Protein AF-A0A9D2W8W2-F1 (afdb_monomer)

pLDDT: mean 76.1, std 24.7, range [25.17, 98.69]

Secondary structure (DSSP, 8-state):
---------------------------PPPPP-PPPPPPPP------TTSHHHHHHHHHHHHHHHHHHHHHHHHHH--S-----------PPPPPPPP----SSSPPPHHHHHHHHGGGEEEEEEEEEEEETTEEEEEEEEEEEEE-STT-EEEE-HHHHTTEEEEEEEETTS-EEE-EEEEEETTTTEEEEE-S--S--PPEE--GGG--TT-EEEEEEEETTTEEEEEEEEEEEEEEEEEE-TTS-EEEEEEE-S---TTTTT-EEEETTSEEEEEEE-TTTT--SSSS---TT-EEEEEHHHHHHHHHHHHHHSS-TT-EE--EES-EE--HHHHHHH-PPSSEE--EE-TTSHHHHHT--TT-EEEEETTEE--SHHHHHHHHTTS-TT-EEEEEEEETTEEEEEEEEPEE--HHHHHHHH---------------------GGGGS--

Mean predicted aligned error: 16.68 Å

Sequence (453 aa):
MYEDNNRSGYGGFGPDNGSTYHYSYNYQPDSQGPASPRPKKAKGKAGAGKAVALVLCCALVGGGAGVGGAAAYQALSGGHSGSTTIYQNNTPTTQVSIQQADGLSEMSLEEIYASYVDSCVNINAQTTVQQGWQQYQATSAGSGFIISQDGYIVTNYHVVDGASSIRVTLNNGESYDASYIGGEELNDVAVLKIDVTGLKPVVLGDSDSLIVGEQVSTIGNALGSYSFSQTSGYVSGVGRSVTMSDGTVMNMIQTDCTINSGNSGGPLFDRYGRVVGITSAKLSNNGDSSTASIEGIGFAIPINDVIDIITDYMEYGYVTGRPYMGILSPTDVTEQHRQTFGWPAGVYVNSVEEGSCAETAGIRPGDIITAIDDTEITGVAQLTSVKNSYRAGDTVTVTVYRSGETLELSLTFDEQTSTTQSQQEEPSDPAPQQTGSVNGGQGYFDPWDYFFG

Foldseek 3Di:
DDDDDDDDDDDDDDDDDDDDDDDDDDDDDDDDDDDDDDDDDDDDDDDDDPPPVVVVVCVVVVVVCPVVVVVVCVVPPPDDDPPPDDDDDPDPDDDADADALPVPDFHDPSNLLVNFLQQKKKKKFWAWDDDPPDTDIDIAIAMWGAADQQFKIKFFCVSHPRGPWMKIAGPVRDIFTWDWLDHDNLLRMTIIGGRHGRGDGFAADALVPFDFFFKKKWFWCPPVPNGRDIWIWTFNDFQDFDQFPVRRTAGKTKTQTDDDSTHHGTFIATSSSHGQFGWHRRHQDPPPDPDDSPRRTTITRGCVVCVQVRVCSVPASGRAFFFDQQAAPKWWCDPCNCVPVVDDAAIAGQQGHPPAQCVVLVNGHGKGFQDKAVGGHRTDVVVNVVSRVGTQQDWIWTWIDDPNDIDTTITGTHICHPVNVVRRPDDDDPPPPPPDDDDDDDDDDDPPPPPDD

Radius of gyration: 35.57 Å; Cα contacts (8 Å, |Δi|>4): 853; chains: 1; bounding box: 90×74×108 Å

Nearest PDB structures (foldseek):
  3gds-assembly1_A  TM=7.050E-01  e=5.952E-23  Escherichia coli K-12
  4rqz-assembly1_C  TM=7.397E-01  e=2.036E-20  Escherichia coli
  3lgi-assembly1_A  TM=8.338E-01  e=1.453E-18  Escherichia coli K-12
  1soz-assembly1_C  TM=8.517E-01  e=3.096E-18  Escherichia coli
  2rce-assembly1_C  TM=8.481E-01  e=5.139E-17  Escherichia coli

Solvent-accessible surface area (backbone atoms only — not comparable to full-atom values): 26402 Å² total; per-residue (Å²): 135,84,89,85,88,87,87,87,79,87,83,89,83,86,86,85,88,83,88,82,89,84,82,86,78,86,83,78,86,86,79,90,78,87,90,83,86,87,85,83,92,82,89,82,90,88,76,96,79,66,69,68,67,55,55,55,54,50,53,58,55,52,62,59,46,60,66,54,47,54,56,50,50,64,69,68,50,86,67,89,79,78,75,85,76,82,86,76,82,84,75,75,85,81,82,76,63,77,54,76,60,74,79,78,57,79,44,53,73,64,25,36,44,71,48,42,47,74,18,28,30,36,35,42,15,35,25,76,45,74,60,88,95,46,77,45,80,44,77,38,52,15,10,17,29,27,66,33,40,61,26,37,29,40,28,27,19,80,47,50,60,77,40,79,44,38,36,39,31,42,69,90,70,53,72,44,70,38,46,81,49,42,68,38,75,89,76,39,32,24,37,34,36,37,99,46,71,82,48,55,42,61,48,77,51,61,36,86,74,64,50,72,69,42,52,31,35,33,44,12,11,42,83,67,77,41,68,71,40,74,35,58,35,31,31,70,35,68,81,37,80,41,71,36,72,86,63,52,72,38,66,25,32,29,26,37,27,78,67,41,58,7,27,17,12,3,42,27,23,41,44,32,45,21,31,27,20,34,26,47,36,72,57,69,67,70,85,86,53,103,66,73,69,64,83,59,68,21,40,20,40,37,36,71,85,43,45,66,52,53,52,24,26,74,75,70,40,29,50,77,55,35,46,26,55,36,68,36,78,64,38,60,45,47,71,66,49,29,73,75,71,69,47,72,62,5,25,34,30,64,36,55,41,87,92,23,32,29,42,74,37,65,55,51,58,71,28,28,39,36,24,50,61,94,44,78,22,63,25,50,72,52,43,52,56,57,50,66,73,48,38,34,68,44,73,45,41,37,31,30,40,47,99,91,41,82,46,79,29,68,33,47,27,34,63,41,42,54,70,58,51,56,65,64,68,58,73,81,74,77,72,80,79,75,88,67,81,92,75,92,75,97,70,86,87,70,87,70,82,78,79,79,126

Structure (mmCIF, N/CA/C/O backbone):
data_AF-A0A9D2W8W2-F1
#
_entry.id   AF-A0A9D2W8W2-F1
#
loop_
_atom_site.group_PDB
_atom_site.id
_atom_site.type_symbol
_atom_site.label_atom_id
_atom_site.label_alt_id
_atom_site.label_comp_id
_atom_site.label_asym_id
_atom_site.label_entity_id
_atom_site.label_seq_id
_atom_site.pdbx_PDB_ins_code
_atom_site.Cartn_x
_atom_site.Cartn_y
_atom_site.Cartn_z
_atom_site.occupancy
_atom_site.B_iso_or_equiv
_atom_site.auth_seq_id
_atom_site.auth_comp_id
_atom_site.auth_asym_id
_atom_site.auth_atom_id
_atom_site.pdbx_PDB_model_num
ATOM 1 N N . MET A 1 1 ? 27.550 53.033 -5.117 1.00 35.94 1 MET A N 1
ATOM 2 C CA . MET A 1 1 ? 27.383 54.495 -5.260 1.00 35.94 1 MET A CA 1
ATOM 3 C C . MET A 1 1 ? 26.535 54.725 -6.498 1.00 35.94 1 MET A C 1
ATOM 5 O O . MET A 1 1 ? 26.897 54.152 -7.515 1.00 35.94 1 MET A O 1
ATOM 9 N N . TYR A 1 2 ? 25.473 55.530 -6.351 1.00 34.34 2 TYR A N 1
ATOM 10 C CA . TYR A 1 2 ? 24.473 55.974 -7.346 1.00 34.34 2 TYR A CA 1
ATOM 11 C C . TYR A 1 2 ? 23.531 54.868 -7.857 1.00 34.34 2 TYR A C 1
ATOM 13 O O . TYR A 1 2 ? 23.974 53.922 -8.492 1.00 34.34 2 TYR A O 1
ATOM 21 N N . GLU A 1 3 ? 22.316 54.759 -7.305 1.00 35.03 3 GLU A N 1
ATOM 22 C CA . GLU A 1 3 ? 21.078 55.494 -7.663 1.00 35.03 3 GLU A CA 1
ATOM 23 C C . GLU A 1 3 ? 20.645 55.242 -9.107 1.00 35.03 3 GLU A C 1
ATOM 25 O O . GLU A 1 3 ? 21.272 55.748 -10.030 1.00 35.03 3 GLU A O 1
ATOM 30 N N . ASP A 1 4 ? 19.525 54.531 -9.269 1.00 39.78 4 ASP A N 1
ATOM 31 C CA . ASP A 1 4 ? 18.735 54.589 -10.493 1.00 39.78 4 ASP A CA 1
ATOM 32 C C . ASP A 1 4 ? 17.249 54.730 -10.138 1.00 39.78 4 ASP A C 1
ATOM 34 O O . ASP A 1 4 ? 16.605 53.841 -9.579 1.00 39.78 4 ASP A O 1
ATOM 38 N N . ASN A 1 5 ? 16.738 55.925 -10.422 1.00 38.09 5 ASN A N 1
ATOM 39 C CA . ASN A 1 5 ? 15.327 56.251 -10.527 1.00 38.09 5 ASN A CA 1
ATOM 40 C C . ASN A 1 5 ? 14.925 55.981 -11.977 1.00 38.09 5 ASN A C 1
ATOM 42 O O . ASN A 1 5 ? 15.407 56.696 -12.851 1.00 38.09 5 ASN A O 1
ATOM 46 N N . ASN A 1 6 ? 13.944 55.116 -12.242 1.00 33.12 6 ASN A N 1
ATOM 47 C CA . ASN A 1 6 ? 12.895 55.537 -13.169 1.00 33.12 6 ASN A CA 1
ATOM 48 C C . ASN A 1 6 ? 11.598 54.743 -13.039 1.00 33.12 6 ASN A C 1
ATOM 50 O O . ASN A 1 6 ? 11.568 53.518 -12.996 1.00 33.12 6 ASN A O 1
ATOM 54 N N . ARG A 1 7 ? 10.512 55.509 -13.030 1.00 35.66 7 ARG A N 1
ATOM 55 C CA . ARG A 1 7 ? 9.120 55.092 -12.957 1.00 35.66 7 ARG A CA 1
ATOM 56 C C . ARG A 1 7 ? 8.440 55.647 -14.204 1.00 35.66 7 ARG A C 1
ATOM 58 O O . ARG A 1 7 ? 8.510 56.844 -14.459 1.00 35.66 7 ARG A O 1
ATOM 65 N N . SER A 1 8 ? 7.766 54.802 -14.968 1.00 32.94 8 SER A N 1
ATOM 66 C CA . SER A 1 8 ? 6.748 55.158 -15.973 1.00 32.94 8 SER A CA 1
ATOM 67 C C . SER A 1 8 ? 6.089 53.840 -16.395 1.00 32.94 8 SER A C 1
ATOM 69 O O . SER A 1 8 ? 6.791 52.867 -16.613 1.00 32.94 8 SER A O 1
ATOM 71 N N . GLY A 1 9 ? 4.775 53.664 -16.482 1.00 27.77 9 GLY A N 1
ATOM 72 C CA . GLY A 1 9 ? 3.629 54.560 -16.384 1.00 27.77 9 GLY A CA 1
ATOM 73 C C . GLY A 1 9 ? 2.491 53.957 -17.227 1.00 27.77 9 GLY A C 1
ATOM 74 O O . GLY A 1 9 ? 2.772 53.324 -18.237 1.00 27.77 9 GLY A O 1
ATOM 75 N N . TYR A 1 10 ? 1.242 54.232 -16.830 1.00 29.66 10 TYR A N 1
ATOM 76 C CA . TYR A 1 10 ? -0.029 53.990 -17.550 1.00 29.66 10 TYR A CA 1
ATOM 77 C C . TYR A 1 10 ? -0.564 52.542 -17.608 1.00 29.66 10 TYR A C 1
ATOM 79 O O . TYR A 1 10 ? 0.180 51.604 -17.830 1.00 29.66 10 TYR A O 1
ATOM 87 N N . GLY A 1 11 ? -1.864 52.281 -17.439 1.00 28.86 11 GLY A N 1
ATOM 88 C CA . GLY A 1 11 ? -3.016 53.177 -17.333 1.00 28.86 11 GLY A CA 1
ATOM 89 C C . GLY A 1 11 ? -4.258 52.416 -16.856 1.00 28.86 11 GLY A C 1
ATOM 90 O O . GLY A 1 11 ? -4.350 51.200 -17.001 1.00 28.86 11 GLY A O 1
ATOM 91 N N . GLY A 1 12 ? -5.183 53.145 -16.234 1.00 26.47 12 GLY A N 1
ATOM 92 C CA . GLY A 1 12 ? -6.442 52.612 -15.728 1.00 26.47 12 GLY A CA 1
ATOM 93 C C . GLY A 1 12 ? -7.567 52.619 -16.763 1.00 26.47 12 GLY A C 1
ATOM 94 O O . GLY A 1 12 ? -7.623 53.492 -17.624 1.00 26.47 12 GLY A O 1
ATOM 95 N N . PHE A 1 13 ? -8.494 51.684 -16.578 1.00 31.27 13 PHE A N 1
ATOM 96 C CA . PHE A 1 13 ? -9.905 51.759 -16.952 1.00 31.27 13 PHE A CA 1
ATOM 97 C C . PHE A 1 13 ? -10.696 51.084 -15.817 1.00 31.27 13 PHE A C 1
ATOM 99 O O . PHE A 1 13 ? -10.337 49.993 -15.384 1.00 31.27 13 PHE A O 1
ATOM 106 N N . GLY A 1 14 ? -11.736 51.740 -15.304 1.00 30.80 14 GLY A N 1
ATOM 107 C CA . GLY A 1 14 ? -12.798 51.110 -14.500 1.00 30.80 14 GLY A CA 1
ATOM 108 C C . GLY A 1 14 ? -14.149 51.355 -15.182 1.00 30.80 14 GLY A C 1
ATOM 109 O O . GLY A 1 14 ? -14.140 51.856 -16.310 1.00 30.80 14 GLY A O 1
ATOM 110 N N . PRO A 1 15 ? -15.299 51.185 -14.504 1.00 46.09 15 PRO A N 1
ATOM 111 C CA . PRO A 1 15 ? -15.614 50.335 -13.344 1.00 46.09 15 PRO A CA 1
ATOM 112 C C . PRO A 1 15 ? -16.830 49.410 -13.624 1.00 46.09 15 PRO A C 1
ATOM 114 O O . PRO A 1 15 ? -17.570 49.667 -14.563 1.00 46.09 15 PRO A O 1
ATOM 117 N N . ASP A 1 16 ? -17.098 48.395 -12.788 1.00 32.09 16 ASP A N 1
ATOM 118 C CA . ASP A 1 16 ? -18.485 48.019 -12.454 1.00 32.09 16 ASP A CA 1
ATOM 119 C C . ASP A 1 16 ? -18.605 47.121 -11.204 1.00 32.09 16 ASP A C 1
ATOM 121 O O . ASP A 1 16 ? -17.677 46.421 -10.807 1.00 32.09 16 ASP A O 1
ATOM 125 N N . ASN A 1 17 ? -19.764 47.265 -10.560 1.00 31.80 17 ASN A N 1
ATOM 126 C CA . ASN A 1 17 ? -20.172 46.945 -9.185 1.00 31.80 17 ASN A CA 1
ATOM 127 C C . ASN A 1 17 ? -20.021 45.498 -8.673 1.00 31.80 17 ASN A C 1
ATOM 129 O O . ASN A 1 17 ? -20.287 44.547 -9.400 1.00 31.80 17 ASN A O 1
ATOM 133 N N . GLY A 1 18 ? -19.857 45.357 -7.344 1.00 29.53 18 GLY A N 1
ATOM 134 C CA . GLY A 1 18 ? -20.394 44.190 -6.624 1.00 29.53 18 GLY A CA 1
ATOM 135 C C . GLY A 1 18 ? -19.765 43.824 -5.274 1.00 29.53 18 GLY A C 1
ATOM 136 O O . GLY A 1 18 ? -19.050 42.838 -5.192 1.00 29.53 18 GLY A O 1
ATOM 137 N N . SER A 1 19 ? -20.114 44.560 -4.211 1.00 31.52 19 SER A N 1
ATOM 138 C CA . SER A 1 19 ? -20.152 44.108 -2.798 1.00 31.52 19 SER A CA 1
ATOM 139 C C . SER A 1 19 ? -18.902 43.455 -2.170 1.00 31.52 19 SER A C 1
ATOM 141 O O . SER A 1 19 ? -18.788 42.233 -2.116 1.00 31.52 19 SER A O 1
ATOM 143 N N . THR A 1 20 ? -18.065 44.272 -1.518 1.00 28.98 20 THR A N 1
ATOM 144 C CA . THR A 1 20 ? -17.077 43.814 -0.524 1.00 28.98 20 THR A CA 1
ATOM 145 C C . THR A 1 20 ? -17.481 44.310 0.864 1.00 28.98 20 THR A C 1
ATOM 147 O O . THR A 1 20 ? -17.601 45.513 1.100 1.00 28.98 20 THR A O 1
ATOM 150 N N . TYR A 1 21 ? -17.705 43.380 1.793 1.00 29.73 21 TYR A N 1
ATOM 151 C CA . TYR A 1 21 ? -17.888 43.676 3.212 1.00 29.73 21 TYR A CA 1
ATOM 152 C C . TYR A 1 21 ? -16.555 44.158 3.806 1.00 29.73 21 TYR A C 1
ATOM 154 O O . TYR A 1 21 ? -15.573 43.421 3.821 1.00 29.73 21 TYR A O 1
ATOM 162 N N . HIS A 1 22 ? -16.513 45.397 4.298 1.00 26.38 22 HIS A N 1
ATOM 163 C CA . HIS A 1 22 ? -15.368 45.940 5.028 1.00 26.38 22 HIS A CA 1
ATOM 164 C C . HIS A 1 22 ? -15.491 45.614 6.523 1.00 26.38 22 HIS A C 1
ATOM 166 O O . HIS A 1 22 ? -16.386 46.124 7.192 1.00 26.38 22 HIS A O 1
ATOM 172 N N . TYR A 1 23 ? -14.559 44.821 7.057 1.00 28.38 23 TYR A N 1
ATOM 173 C CA . TYR A 1 23 ? -14.276 44.760 8.493 1.00 28.38 23 TYR A CA 1
ATOM 174 C C . TYR A 1 23 ? -13.039 45.622 8.773 1.00 28.38 23 TYR A C 1
ATOM 176 O O . TYR A 1 23 ? -11.946 45.333 8.290 1.00 28.38 23 TYR A O 1
ATOM 184 N N . SER A 1 24 ? -13.204 46.710 9.524 1.00 25.17 24 SER A N 1
ATOM 185 C CA . SER A 1 24 ? -12.100 47.552 9.991 1.00 25.17 24 SER A CA 1
ATOM 186 C C . SER A 1 24 ? -11.571 47.025 11.327 1.00 25.17 24 SER A C 1
ATOM 188 O O . SER A 1 24 ? -12.280 47.093 12.331 1.00 25.17 24 SER A O 1
ATOM 190 N N . TYR A 1 25 ? -10.325 46.551 11.359 1.00 28.14 25 TYR A N 1
ATOM 191 C CA . TYR A 1 25 ? -9.578 46.334 12.600 1.00 28.14 25 TYR A CA 1
ATOM 192 C C . TYR A 1 25 ? -8.646 47.525 12.845 1.00 28.14 25 TYR A C 1
ATOM 194 O O . TYR A 1 25 ? -7.715 47.768 12.080 1.00 28.14 25 TYR A O 1
ATOM 202 N N . ASN A 1 26 ? -8.901 48.272 13.921 1.00 27.69 26 ASN A N 1
ATOM 203 C CA . ASN A 1 26 ? -7.975 49.281 14.432 1.00 27.69 26 ASN A CA 1
ATOM 204 C C . ASN A 1 26 ? -6.838 48.581 15.185 1.00 27.69 26 ASN A C 1
ATOM 206 O O . ASN A 1 26 ? -7.042 48.046 16.273 1.00 27.69 26 ASN A O 1
ATOM 210 N N . TYR A 1 27 ? -5.640 48.613 14.608 1.00 28.36 27 TYR A N 1
ATOM 211 C CA . TYR A 1 27 ? -4.399 48.208 15.260 1.00 28.36 27 TYR A CA 1
ATOM 212 C C . TYR A 1 27 ? -3.809 49.410 16.017 1.00 28.36 27 TYR A C 1
ATOM 214 O O . TYR A 1 27 ? -3.374 50.382 15.398 1.00 28.36 27 TYR A O 1
ATOM 222 N N . GLN A 1 28 ? -3.809 49.364 17.353 1.00 31.17 28 GLN A N 1
ATOM 223 C CA . GLN A 1 28 ? -3.003 50.261 18.189 1.00 31.17 28 GLN A CA 1
ATOM 224 C C . GLN A 1 28 ? -1.680 49.561 18.544 1.00 31.17 28 GLN A C 1
ATOM 226 O O . GLN A 1 28 ? -1.724 48.455 19.082 1.00 31.17 28 GLN A O 1
ATOM 231 N N . PRO A 1 29 ? -0.510 50.176 18.289 1.00 34.41 29 PRO A N 1
ATOM 232 C CA . PRO A 1 29 ? 0.767 49.635 18.736 1.00 34.41 29 PRO A CA 1
ATOM 233 C C . PRO A 1 29 ? 0.972 49.943 20.224 1.00 34.41 29 PRO A C 1
ATOM 235 O O . PRO A 1 29 ? 0.950 51.109 20.621 1.00 34.41 29 PRO A O 1
ATOM 238 N N . ASP A 1 30 ? 1.180 48.909 21.042 1.00 33.62 30 ASP A N 1
ATOM 239 C CA . ASP A 1 30 ? 1.508 49.090 22.456 1.00 33.62 30 ASP A CA 1
ATOM 240 C C . ASP A 1 30 ? 3.005 49.388 22.632 1.00 33.62 30 ASP A C 1
ATOM 242 O O . ASP A 1 30 ? 3.886 48.725 22.075 1.00 33.62 30 ASP A O 1
ATOM 246 N N . SER A 1 31 ? 3.278 50.452 23.377 1.00 34.28 31 SER A N 1
ATOM 247 C CA . SER A 1 31 ? 4.592 51.048 23.593 1.00 34.28 31 SER A CA 1
ATOM 248 C C . SER A 1 31 ? 5.292 50.437 24.809 1.00 34.28 31 SER A C 1
ATOM 250 O O . SER A 1 31 ? 4.737 50.400 25.904 1.00 34.28 31 SER A O 1
ATOM 252 N N . GLN A 1 32 ? 6.548 50.023 24.628 1.00 35.12 32 GLN A N 1
ATOM 253 C CA . GLN A 1 32 ? 7.444 49.547 25.686 1.00 35.12 32 GLN A CA 1
ATOM 254 C C . GLN A 1 32 ? 7.710 50.620 26.760 1.00 35.12 32 GLN A C 1
ATOM 256 O O . GLN A 1 32 ? 8.114 51.740 26.448 1.00 35.12 32 GLN A O 1
ATOM 261 N N . GLY A 1 33 ? 7.574 50.234 28.034 1.00 33.31 33 GLY A N 1
ATOM 262 C CA . GLY A 1 33 ? 8.005 50.992 29.216 1.00 33.31 33 GLY A CA 1
ATOM 263 C C . GLY A 1 33 ? 8.756 50.094 30.223 1.00 33.31 33 GLY A C 1
ATOM 264 O O . GLY A 1 33 ? 8.545 48.882 30.226 1.00 33.31 33 GLY A O 1
ATOM 265 N N . PRO A 1 34 ? 9.677 50.642 31.044 1.00 35.44 34 PRO A N 1
ATOM 266 C CA . PRO A 1 34 ? 10.833 49.905 31.570 1.00 35.44 34 PRO A CA 1
ATOM 267 C C . PRO A 1 34 ? 10.591 49.096 32.860 1.00 35.44 34 PRO A C 1
ATOM 269 O O . PRO A 1 34 ? 9.765 49.430 33.707 1.00 35.44 34 PRO A O 1
ATOM 272 N N . ALA A 1 35 ? 11.401 48.043 33.025 1.00 36.31 35 ALA A N 1
ATOM 273 C CA . ALA A 1 35 ? 11.401 47.112 34.154 1.00 36.31 35 ALA A CA 1
ATOM 274 C C . ALA A 1 35 ? 11.924 47.730 35.468 1.00 36.31 35 ALA A C 1
ATOM 276 O O . ALA A 1 35 ? 12.937 48.429 35.484 1.00 36.31 35 ALA A O 1
ATOM 277 N N . SER A 1 36 ? 11.274 47.394 36.590 1.00 37.22 36 SER A N 1
ATOM 278 C CA . SER A 1 36 ? 11.701 47.764 37.952 1.00 37.22 36 SER A CA 1
ATOM 279 C C . SER A 1 36 ? 12.366 46.591 38.707 1.00 37.22 36 SER A C 1
ATOM 281 O O . SER A 1 36 ? 12.021 45.434 38.454 1.00 37.22 36 SER A O 1
ATOM 283 N N . PRO A 1 37 ? 13.310 46.839 39.644 1.00 38.97 37 PRO A N 1
ATOM 284 C CA . PRO A 1 37 ? 14.216 45.813 40.177 1.00 38.97 37 PRO A CA 1
ATOM 285 C C . PRO A 1 37 ? 13.676 45.077 41.420 1.00 38.97 37 PRO A C 1
ATOM 287 O O . PRO A 1 37 ? 12.984 45.653 42.258 1.00 38.97 37 PRO A O 1
ATOM 290 N N . ARG A 1 38 ? 14.071 43.805 41.595 1.00 41.28 38 ARG A N 1
ATOM 291 C CA . ARG A 1 38 ? 13.779 42.975 42.788 1.00 41.28 38 ARG A CA 1
ATOM 292 C C . ARG A 1 38 ? 14.653 43.345 44.001 1.00 41.28 38 ARG A C 1
ATOM 294 O O . ARG A 1 38 ? 15.870 43.448 43.833 1.00 41.28 38 ARG A O 1
ATOM 301 N N . PRO A 1 39 ? 14.116 43.346 45.239 1.00 39.19 39 PRO A N 1
ATOM 302 C CA . PRO A 1 39 ? 14.927 43.288 46.454 1.00 39.19 39 PRO A CA 1
ATOM 303 C C . PRO A 1 39 ? 15.073 41.863 47.033 1.00 39.19 39 PRO A C 1
ATOM 305 O O . PRO A 1 39 ? 14.236 40.981 46.848 1.00 39.19 39 PRO A O 1
ATOM 308 N N . LYS A 1 40 ? 16.200 41.665 47.732 1.00 35.72 40 LYS A N 1
ATOM 309 C CA . LYS A 1 40 ? 16.782 40.409 48.246 1.00 35.72 40 LYS A CA 1
ATOM 310 C C . LYS A 1 40 ? 16.117 39.881 49.533 1.00 35.72 40 LYS A C 1
ATOM 312 O O . LYS A 1 40 ? 15.669 40.652 50.374 1.00 35.72 40 LYS A O 1
ATOM 317 N N . LYS A 1 41 ? 16.177 38.554 49.734 1.00 38.69 41 LYS A N 1
ATOM 318 C CA . LYS A 1 41 ? 15.869 37.856 51.003 1.00 38.69 41 LYS A CA 1
ATOM 319 C C . LYS A 1 41 ? 16.966 38.077 52.056 1.00 38.69 41 LYS A C 1
ATOM 321 O O . LYS A 1 41 ? 18.141 37.875 51.758 1.00 38.69 41 LYS A O 1
ATOM 326 N N . ALA A 1 42 ? 16.565 38.325 53.304 1.00 34.78 42 ALA A N 1
ATOM 327 C CA . ALA A 1 42 ? 17.402 38.169 54.496 1.00 34.78 42 ALA A CA 1
ATOM 328 C C . ALA A 1 42 ? 16.725 37.223 55.509 1.00 34.78 42 ALA A C 1
ATOM 330 O O . ALA A 1 42 ? 15.511 37.264 55.699 1.00 34.78 42 ALA A O 1
ATOM 331 N N . LYS A 1 43 ? 17.523 36.338 56.122 1.00 42.75 43 LYS A N 1
ATOM 332 C CA . LYS A 1 43 ? 17.129 35.369 57.160 1.00 42.75 43 LYS A CA 1
ATOM 333 C C . LYS A 1 43 ? 17.198 36.009 58.554 1.00 42.75 43 LYS A C 1
ATOM 335 O O . LYS A 1 43 ? 18.164 36.703 58.846 1.00 42.75 43 LYS A O 1
ATOM 340 N N . GLY A 1 44 ? 16.272 35.639 59.442 1.00 32.88 44 GLY A N 1
ATOM 341 C CA . GLY A 1 44 ? 16.378 35.833 60.893 1.00 32.88 44 GLY A CA 1
ATOM 342 C C . GLY A 1 44 ? 15.535 34.800 61.654 1.00 32.88 44 GLY A C 1
ATOM 343 O O . GLY A 1 44 ? 14.342 34.675 61.401 1.00 32.88 44 GLY A O 1
ATOM 344 N N . LYS A 1 45 ? 16.172 34.022 62.540 1.00 39.38 45 LYS A N 1
ATOM 345 C CA . LYS A 1 45 ? 15.562 33.035 63.455 1.00 39.38 45 LYS A CA 1
ATOM 346 C C . LYS A 1 45 ? 15.116 33.717 64.758 1.00 39.38 45 LYS A C 1
ATOM 348 O O . LYS A 1 45 ? 15.887 34.522 65.265 1.00 39.38 45 LYS A O 1
ATOM 353 N N . ALA A 1 46 ? 13.979 33.292 65.330 1.00 38.00 46 ALA A N 1
ATOM 354 C CA . ALA A 1 46 ? 13.770 32.898 66.745 1.00 38.00 46 ALA A CA 1
ATOM 355 C C . ALA A 1 46 ? 12.303 33.087 67.197 1.00 38.00 46 ALA A C 1
ATOM 357 O O . ALA A 1 46 ? 11.706 34.124 66.927 1.00 38.00 46 ALA A O 1
ATOM 358 N N . GLY A 1 47 ? 11.758 32.115 67.951 1.00 36.50 47 GLY A N 1
ATOM 359 C CA . GLY A 1 47 ? 10.594 32.333 68.829 1.00 36.50 47 GLY A CA 1
ATOM 360 C C . GLY A 1 47 ? 9.394 31.384 68.689 1.00 36.50 47 GLY A C 1
ATOM 361 O O . GLY A 1 47 ? 8.262 31.853 68.590 1.00 36.50 47 GLY A O 1
ATOM 362 N N . ALA A 1 48 ? 9.597 30.062 68.712 1.00 48.94 48 ALA A N 1
ATOM 363 C CA . ALA A 1 48 ? 8.509 29.094 68.896 1.00 48.94 48 ALA A CA 1
ATOM 364 C C . ALA A 1 48 ? 7.984 29.178 70.344 1.00 48.94 48 ALA A C 1
ATOM 366 O O . ALA A 1 48 ? 8.634 28.712 71.272 1.00 48.94 48 ALA A O 1
ATOM 367 N N . GLY A 1 49 ? 6.841 29.833 70.547 1.00 45.47 49 GLY A N 1
ATOM 368 C CA . GLY A 1 49 ? 6.226 29.953 71.878 1.00 45.47 49 GLY A CA 1
ATOM 369 C C . GLY A 1 49 ? 4.962 30.812 71.948 1.00 45.47 49 GLY A C 1
ATOM 370 O O . GLY A 1 49 ? 4.194 30.675 72.891 1.00 45.47 49 GLY A O 1
ATOM 371 N N . LYS A 1 50 ? 4.687 31.658 70.943 1.00 41.97 50 LYS A N 1
ATOM 372 C CA . LYS A 1 50 ? 3.474 32.506 70.909 1.00 41.97 50 LYS A CA 1
ATOM 373 C C . LYS A 1 50 ? 2.411 32.094 69.879 1.00 41.97 50 LYS A C 1
ATOM 375 O O . LYS A 1 50 ? 1.317 32.643 69.899 1.00 41.97 50 LYS A O 1
ATOM 380 N N . ALA A 1 51 ? 2.685 31.110 69.021 1.00 45.16 51 ALA A N 1
ATOM 381 C CA . ALA A 1 51 ? 1.762 30.708 67.951 1.00 45.16 51 ALA A CA 1
ATOM 382 C C . ALA A 1 51 ? 0.670 29.709 68.392 1.00 45.16 51 ALA A C 1
ATOM 384 O O . ALA A 1 51 ? -0.367 29.629 67.746 1.00 45.16 51 ALA A O 1
ATOM 385 N N . VAL A 1 52 ? 0.851 28.984 69.503 1.00 49.56 52 VAL A N 1
ATOM 386 C CA . VAL A 1 52 ? -0.123 27.960 69.941 1.00 49.56 52 VAL A CA 1
ATOM 387 C C . VAL A 1 52 ? -1.310 28.573 70.704 1.00 49.56 52 VAL A C 1
ATOM 389 O O . VAL A 1 52 ? -2.435 28.103 70.570 1.00 49.56 52 VAL A O 1
ATOM 392 N N . ALA A 1 53 ? -1.110 29.679 71.430 1.00 48.88 53 ALA A N 1
ATOM 393 C CA . ALA A 1 53 ? -2.186 30.334 72.185 1.00 48.88 53 ALA A CA 1
ATOM 394 C C . ALA A 1 53 ? -3.164 31.135 71.299 1.00 48.88 53 ALA A C 1
ATOM 396 O O . ALA A 1 53 ? -4.337 31.267 71.639 1.00 48.88 53 ALA A O 1
ATOM 397 N N . LEU A 1 54 ? -2.714 31.638 70.144 1.00 46.56 54 LEU A N 1
ATOM 398 C CA . LEU A 1 54 ? -3.560 32.428 69.240 1.00 46.56 54 LEU A CA 1
ATOM 399 C C . LEU A 1 54 ? -4.472 31.535 68.376 1.00 46.56 54 LEU A C 1
ATOM 401 O O . LEU A 1 54 ? -5.607 31.904 68.091 1.00 46.56 54 LEU A O 1
ATOM 405 N N . VAL A 1 55 ? -4.023 30.314 68.057 1.00 53.78 55 VAL A N 1
ATOM 406 C CA . VAL A 1 55 ? -4.808 29.316 67.308 1.00 53.78 55 VAL A CA 1
ATOM 407 C C . VAL A 1 55 ? -5.977 28.762 68.141 1.00 53.78 55 VAL A C 1
ATOM 409 O O . VAL A 1 55 ? -7.058 28.547 67.598 1.00 53.78 55 VAL A O 1
ATOM 412 N N . LEU A 1 56 ? -5.825 28.622 69.465 1.00 48.34 56 LEU A N 1
ATOM 413 C CA . LEU A 1 56 ? -6.906 28.168 70.357 1.00 48.34 56 LEU A CA 1
ATOM 414 C C . LEU A 1 56 ? -7.976 29.245 70.623 1.00 48.34 56 LEU A C 1
ATOM 416 O O . LEU A 1 56 ? -9.162 28.922 70.685 1.00 48.34 56 LEU A O 1
ATOM 420 N N . CYS A 1 57 ? -7.599 30.526 70.696 1.00 48.75 57 CYS A N 1
ATOM 421 C CA . CYS A 1 57 ? -8.573 31.618 70.830 1.00 48.75 57 CYS A CA 1
ATOM 422 C C . CYS A 1 57 ? -9.363 31.866 69.532 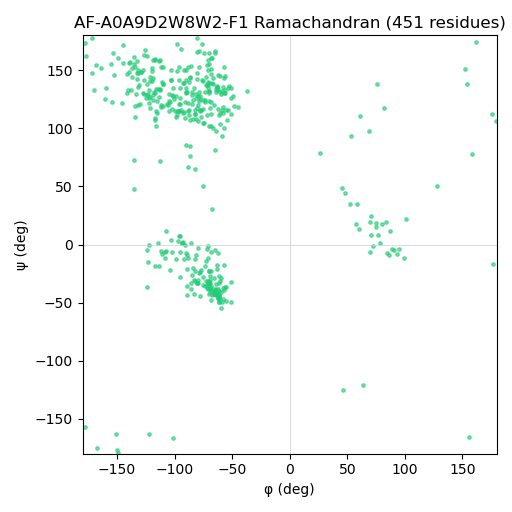1.00 48.75 57 CYS A C 1
ATOM 424 O O . CYS A 1 57 ? -10.560 32.143 69.590 1.00 48.75 57 CYS A O 1
ATOM 426 N N . CYS A 1 58 ? -8.742 31.700 68.357 1.00 48.78 58 CYS A N 1
ATOM 427 C CA . CYS A 1 58 ? -9.451 31.785 67.076 1.00 48.78 58 CYS A CA 1
ATOM 428 C C . CYS A 1 58 ? -10.384 30.585 66.832 1.00 48.78 58 CYS A C 1
ATOM 430 O O . CYS A 1 58 ? -11.443 30.763 66.233 1.00 48.78 58 CYS A O 1
ATOM 432 N N . ALA A 1 59 ? -10.052 29.394 67.344 1.00 50.44 59 ALA A N 1
ATOM 433 C CA . ALA A 1 59 ? -10.923 28.222 67.247 1.00 50.44 59 ALA A CA 1
ATOM 434 C C . ALA A 1 59 ? -12.201 28.354 68.104 1.00 50.44 59 ALA A C 1
ATOM 436 O O . ALA A 1 59 ? -13.279 27.964 67.659 1.00 50.44 59 ALA A O 1
ATOM 437 N N . LEU A 1 60 ? -12.118 28.959 69.297 1.00 48.00 60 LEU A N 1
ATOM 438 C CA . LEU A 1 60 ? -13.282 29.123 70.184 1.00 48.00 60 LEU A CA 1
ATOM 439 C C . LEU A 1 60 ? -14.187 30.305 69.798 1.00 48.00 60 LEU A C 1
ATOM 441 O O . LEU A 1 60 ? -15.405 30.203 69.930 1.00 48.00 60 LEU A O 1
ATOM 445 N N . VAL A 1 61 ? -13.631 31.396 69.261 1.00 50.31 61 VAL A N 1
ATOM 446 C CA . VAL A 1 61 ? -14.441 32.534 68.779 1.00 50.31 61 VAL A CA 1
ATOM 447 C C . VAL A 1 61 ? -15.022 32.261 67.380 1.00 50.31 61 VAL A C 1
ATOM 449 O O . VAL A 1 61 ? -16.157 32.648 67.103 1.00 50.31 61 VAL A O 1
ATOM 452 N N . GLY A 1 62 ? -14.310 31.518 66.523 1.00 47.03 62 GLY A N 1
ATOM 453 C CA . GLY A 1 62 ? -14.800 31.106 65.201 1.00 47.03 62 GLY A CA 1
ATOM 454 C C . GLY A 1 62 ? -15.908 30.045 65.245 1.00 47.03 62 GLY A C 1
ATOM 455 O O . GLY A 1 62 ? -16.826 30.089 64.429 1.00 47.03 62 GLY A O 1
ATOM 456 N N . GLY A 1 63 ? -15.878 29.134 66.227 1.00 47.06 63 GLY A N 1
ATOM 457 C CA . GLY A 1 63 ? -16.904 28.095 66.391 1.00 47.06 63 GLY A CA 1
ATOM 458 C C . GLY A 1 63 ? -18.255 28.611 66.908 1.00 47.06 63 GLY A C 1
ATOM 459 O O . GLY A 1 63 ? -19.296 28.078 66.534 1.00 47.06 63 GLY A O 1
ATOM 460 N N . GLY A 1 64 ? -18.264 29.671 67.727 1.00 49.84 64 GLY A N 1
ATOM 461 C CA . GLY A 1 64 ? -19.498 30.248 68.286 1.00 49.84 64 GLY A CA 1
ATOM 462 C C . GLY A 1 64 ? -20.223 31.232 67.359 1.00 49.84 64 GLY A C 1
ATOM 463 O O . GLY A 1 64 ? -21.450 31.313 67.382 1.00 49.84 64 GLY A O 1
ATOM 464 N N . ALA A 1 65 ? -19.492 31.958 66.507 1.00 49.72 65 ALA A N 1
ATOM 465 C CA . ALA A 1 65 ? -20.083 32.940 65.592 1.00 49.72 65 ALA A CA 1
ATOM 466 C C . ALA A 1 65 ? -20.651 32.319 64.299 1.00 49.72 65 ALA A C 1
ATOM 468 O O . ALA A 1 65 ? -21.540 32.908 63.685 1.00 49.72 65 ALA A O 1
ATOM 469 N N . GLY A 1 66 ? -20.189 31.129 63.896 1.00 48.25 66 GLY A N 1
ATOM 470 C CA . GLY A 1 66 ? -20.619 30.484 62.648 1.00 48.25 66 GLY A CA 1
ATOM 471 C C . GLY A 1 66 ? -22.081 30.023 62.645 1.00 48.25 66 GLY A C 1
ATOM 472 O O . GLY A 1 66 ? -22.758 30.141 61.628 1.00 48.25 66 GLY A O 1
ATOM 473 N N . VAL A 1 67 ? -22.600 29.561 63.787 1.00 48.84 67 VAL A N 1
ATOM 474 C CA . VAL A 1 67 ? -23.981 29.048 63.879 1.00 48.84 67 VAL A CA 1
ATOM 475 C C . VAL A 1 67 ? -24.983 30.162 64.219 1.00 48.84 67 VAL A C 1
ATOM 477 O O . VAL A 1 67 ? -26.084 30.186 63.678 1.00 48.84 67 VAL A O 1
ATOM 480 N N . GLY A 1 68 ? -24.598 31.139 65.052 1.00 47.72 68 GLY A N 1
ATOM 481 C CA . GLY A 1 68 ? -25.459 32.282 65.395 1.00 47.72 68 GLY A CA 1
ATOM 482 C C . GLY A 1 68 ? -25.495 33.388 64.331 1.00 47.72 68 GLY A C 1
ATOM 483 O O . GLY A 1 68 ? -26.534 34.012 64.123 1.00 47.72 68 GLY A O 1
ATOM 484 N N . GLY A 1 69 ? -24.381 33.615 63.624 1.00 50.97 69 GLY A N 1
ATOM 485 C CA . GLY A 1 69 ? -24.259 34.663 62.606 1.00 50.97 69 GLY A CA 1
ATOM 486 C C . GLY A 1 69 ? -25.044 34.368 61.328 1.00 50.97 69 GLY A C 1
ATOM 487 O O . GLY A 1 69 ? -25.657 35.278 60.777 1.00 50.97 69 GLY A O 1
ATOM 488 N N . ALA A 1 70 ? -25.100 33.103 60.895 1.00 52.66 70 ALA A N 1
ATOM 489 C CA . ALA A 1 70 ? -25.878 32.692 59.724 1.00 52.66 70 ALA A CA 1
ATOM 490 C C . ALA A 1 70 ? -27.392 32.862 59.951 1.00 52.66 70 ALA A C 1
ATOM 492 O O . ALA A 1 70 ? -28.084 33.408 59.096 1.00 52.66 70 ALA A O 1
ATOM 493 N N . ALA A 1 71 ? -27.891 32.492 61.137 1.00 54.25 71 ALA A N 1
ATOM 494 C CA . ALA A 1 71 ? -29.298 32.659 61.500 1.00 54.25 71 ALA A CA 1
ATOM 495 C C . ALA A 1 71 ? -29.697 34.139 61.670 1.00 54.25 71 ALA A C 1
ATOM 497 O O . ALA A 1 71 ? -30.776 34.541 61.237 1.00 54.25 71 ALA A O 1
ATOM 498 N N . ALA A 1 72 ? -28.822 34.970 62.250 1.00 54.22 72 ALA A N 1
ATOM 499 C CA . ALA A 1 72 ? -29.066 36.406 62.400 1.00 54.22 72 ALA A CA 1
ATOM 500 C C . ALA A 1 72 ? -28.987 37.161 61.062 1.00 54.22 72 ALA A C 1
ATOM 502 O O . ALA A 1 72 ? -29.809 38.041 60.817 1.00 54.22 72 ALA A O 1
ATOM 503 N N . TYR A 1 73 ? -28.056 36.794 60.172 1.00 53.41 73 TYR A N 1
ATOM 504 C CA . TYR A 1 73 ? -27.963 37.357 58.821 1.00 53.41 73 TYR A CA 1
ATOM 505 C C . TYR A 1 73 ? -29.217 37.023 58.006 1.00 53.41 73 TYR A C 1
ATOM 507 O O . TYR A 1 73 ? -29.817 37.918 57.425 1.00 53.41 73 TYR A O 1
ATOM 515 N N . GLN A 1 74 ? -29.692 35.777 58.074 1.00 52.03 74 GLN A N 1
ATOM 516 C CA . GLN A 1 74 ? -30.886 35.314 57.363 1.00 52.03 74 GLN A CA 1
ATOM 517 C C . GLN A 1 74 ? -32.202 35.907 57.905 1.00 52.03 74 GLN A C 1
ATOM 519 O O . GLN A 1 74 ? -33.160 36.055 57.149 1.00 52.03 74 GLN A O 1
ATOM 524 N N . ALA A 1 75 ? -32.248 36.287 59.187 1.00 55.75 75 ALA A N 1
ATOM 525 C CA . ALA A 1 75 ? -33.396 36.960 59.800 1.00 55.75 75 ALA A CA 1
ATOM 526 C C . ALA A 1 75 ? -33.396 38.492 59.605 1.00 55.75 75 ALA A C 1
ATOM 528 O O . ALA A 1 75 ? -34.462 39.105 59.630 1.00 55.75 75 ALA A O 1
ATOM 529 N N . LEU A 1 76 ? -32.223 39.116 59.419 1.00 53.50 76 LEU A N 1
ATOM 530 C CA . LEU A 1 76 ? -32.072 40.571 59.255 1.00 53.50 76 LEU A CA 1
ATOM 531 C C . LEU A 1 76 ? -32.016 41.015 57.787 1.00 53.50 76 LEU A C 1
ATOM 533 O O . LEU A 1 76 ? -32.435 42.130 57.476 1.00 53.50 76 LEU A O 1
ATOM 537 N N . SER A 1 77 ? -31.550 40.164 56.869 1.00 50.75 77 SER A N 1
ATOM 538 C CA . SER A 1 77 ? -31.619 40.421 55.430 1.00 50.75 77 SER A CA 1
ATOM 539 C C . SER A 1 77 ? -32.965 39.942 54.883 1.00 50.75 77 SER A C 1
ATOM 541 O O . SER A 1 77 ? -33.070 38.890 54.252 1.00 50.75 77 SER A O 1
ATOM 543 N N . GLY A 1 78 ? -34.022 40.715 55.131 1.00 54.19 78 GLY A N 1
ATOM 544 C CA . GLY A 1 78 ? -35.262 40.595 54.369 1.00 54.19 78 GLY A CA 1
ATOM 545 C C . GLY A 1 78 ? -34.977 40.837 52.884 1.00 54.19 78 GLY A C 1
ATOM 546 O O . GLY A 1 78 ? -34.937 41.979 52.439 1.00 54.19 78 GLY A O 1
ATOM 547 N N . GLY A 1 79 ? -34.726 39.772 52.121 1.00 44.22 79 GLY A N 1
ATOM 548 C CA . GLY A 1 79 ? -34.352 39.880 50.715 1.00 44.22 79 GLY A CA 1
ATOM 549 C C . GLY A 1 79 ? -34.103 38.527 50.054 1.00 44.22 79 GLY A C 1
ATOM 550 O O . GLY A 1 79 ? -33.090 37.891 50.304 1.00 44.22 79 GLY A O 1
ATOM 551 N N . HIS A 1 80 ? -35.052 38.113 49.210 1.00 50.50 80 HIS A N 1
ATOM 552 C CA . HIS A 1 80 ? -34.890 37.266 48.021 1.00 50.50 80 HIS A CA 1
ATOM 553 C C . HIS A 1 80 ? -33.688 36.302 48.005 1.00 50.50 80 HIS A C 1
ATOM 555 O O . HIS A 1 80 ? -32.708 36.527 47.299 1.00 50.50 80 HIS A O 1
ATOM 561 N N . SER A 1 81 ? -33.801 35.176 48.713 1.00 44.78 81 SER A N 1
ATOM 562 C CA . SER A 1 81 ? -32.915 34.029 48.495 1.00 44.78 81 SER A CA 1
ATOM 563 C C . SER A 1 81 ? -33.542 33.113 47.447 1.00 44.78 81 SER A C 1
ATOM 565 O O . SER A 1 81 ? -34.285 32.183 47.760 1.00 44.78 81 SER A O 1
ATOM 567 N N . GLY A 1 82 ? -33.290 33.418 46.174 1.00 46.88 82 GLY A N 1
ATOM 568 C CA . GLY A 1 82 ? -33.395 32.411 45.128 1.00 46.88 82 GLY A CA 1
ATOM 569 C C . GLY A 1 82 ? -32.288 31.391 45.369 1.00 46.88 82 GLY A C 1
ATOM 570 O O . GLY A 1 82 ? -31.130 31.660 45.068 1.00 46.88 82 GLY A O 1
ATOM 571 N N . SER A 1 83 ? -32.627 30.252 45.971 1.00 47.94 83 SER A N 1
ATOM 572 C CA . SER A 1 83 ? -31.724 29.107 46.075 1.00 47.94 83 SER A CA 1
ATOM 573 C C . SER A 1 83 ? -31.262 28.723 44.669 1.00 47.94 83 SER A C 1
ATOM 575 O O . SER A 1 83 ? -32.079 28.321 43.837 1.00 47.94 83 SER A O 1
ATOM 577 N N . THR A 1 84 ? -29.964 28.846 44.385 1.00 46.69 84 THR A N 1
ATOM 578 C CA . THR A 1 84 ? -29.382 28.241 43.184 1.00 46.69 84 THR A CA 1
ATOM 579 C C . THR A 1 84 ? -29.517 26.729 43.326 1.00 46.69 84 THR A C 1
ATOM 581 O O . THR A 1 84 ? -28.739 26.084 44.026 1.00 46.69 84 THR A O 1
ATOM 584 N N . THR A 1 85 ? -30.549 26.168 42.702 1.00 50.62 85 THR A N 1
ATOM 585 C CA . THR A 1 85 ? -30.775 24.724 42.648 1.00 50.62 85 THR A CA 1
ATOM 586 C C . THR A 1 85 ? -29.910 24.160 41.528 1.00 50.62 85 THR A C 1
ATOM 588 O O . THR A 1 85 ? -30.146 24.462 40.359 1.00 50.62 85 THR A O 1
ATOM 591 N N . ILE A 1 86 ? -28.894 23.365 41.871 1.00 56.88 86 ILE A N 1
ATOM 592 C CA . ILE A 1 86 ? -28.160 22.571 40.881 1.00 56.88 86 ILE A CA 1
ATOM 593 C C . ILE A 1 86 ? -28.949 21.285 40.661 1.00 56.88 86 ILE A C 1
ATOM 595 O O . ILE A 1 86 ? -28.997 20.415 41.528 1.00 56.88 86 ILE A O 1
ATOM 599 N N . TYR A 1 87 ? -29.585 21.181 39.499 1.00 54.50 8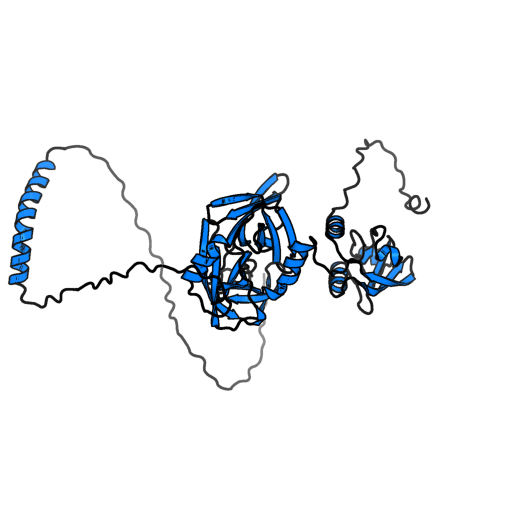7 TYR A N 1
ATOM 600 C CA . TYR A 1 87 ? -30.206 19.946 39.044 1.00 54.50 87 TYR A CA 1
ATOM 601 C C . TYR A 1 87 ? -29.116 19.061 38.443 1.00 54.50 87 TYR A C 1
ATOM 603 O O . TYR A 1 87 ? -28.592 19.357 37.371 1.00 54.50 87 TYR A O 1
ATOM 611 N N . GLN A 1 88 ? -28.752 17.994 39.148 1.00 47.69 88 GLN A N 1
ATOM 612 C CA . GLN A 1 88 ? -27.821 16.987 38.653 1.00 47.69 88 GLN A CA 1
ATOM 613 C C . GLN A 1 88 ? -28.632 15.747 38.280 1.00 47.69 88 GLN A C 1
ATOM 615 O O . GLN A 1 88 ? -29.290 15.150 39.132 1.00 47.69 88 GLN A O 1
ATOM 620 N N . ASN A 1 89 ? -28.653 15.412 36.992 1.00 50.59 89 ASN A N 1
ATOM 621 C CA . ASN A 1 89 ? -29.370 14.240 36.509 1.00 50.59 89 ASN A CA 1
ATOM 622 C C . ASN A 1 89 ? -28.494 13.003 36.742 1.00 50.59 89 ASN A C 1
ATOM 624 O O . ASN A 1 89 ? -27.338 12.983 36.323 1.00 50.59 89 ASN A O 1
ATOM 628 N N . ASN A 1 90 ? -29.025 11.988 37.421 1.00 57.91 90 ASN A N 1
ATOM 629 C CA . ASN A 1 90 ? -28.322 10.725 37.624 1.00 57.91 90 ASN A CA 1
ATOM 630 C C . ASN A 1 90 ? -28.625 9.831 36.411 1.00 57.91 90 ASN A C 1
ATOM 632 O O . ASN A 1 90 ? -29.597 9.078 36.424 1.00 57.91 90 ASN A O 1
ATOM 636 N N . THR A 1 91 ? -27.862 9.979 35.325 1.00 51.84 91 THR A N 1
ATOM 637 C CA . THR A 1 91 ? -28.031 9.138 34.131 1.00 51.84 91 THR A CA 1
ATOM 638 C C . THR A 1 91 ? -27.599 7.706 34.473 1.00 51.84 91 THR A C 1
ATOM 640 O O . THR A 1 91 ? -26.463 7.523 34.918 1.00 51.84 91 THR A O 1
ATOM 643 N N . PRO A 1 92 ? -28.464 6.686 34.318 1.00 54.66 92 PRO A N 1
ATOM 644 C CA . PRO A 1 92 ? -28.054 5.291 34.453 1.00 54.66 92 PRO A CA 1
ATOM 645 C C . PRO A 1 92 ? -26.907 4.985 33.483 1.00 54.66 92 PRO A C 1
ATOM 647 O O . PRO A 1 92 ? -26.886 5.515 32.375 1.00 54.66 92 PRO A O 1
ATOM 650 N N . THR A 1 93 ? -25.964 4.130 33.877 1.00 54.47 93 THR A N 1
ATOM 651 C CA . THR A 1 93 ? -24.903 3.652 32.984 1.00 54.47 93 THR A CA 1
ATOM 652 C C . THR A 1 93 ? -25.513 2.966 31.760 1.00 54.47 93 THR A C 1
ATOM 654 O O . THR A 1 93 ? -26.211 1.960 31.897 1.00 54.47 93 THR A O 1
ATOM 657 N N . THR A 1 94 ? -25.254 3.506 30.567 1.00 58.62 94 THR A N 1
ATOM 658 C CA . THR A 1 94 ? -25.680 2.912 29.294 1.00 58.62 94 THR A CA 1
ATOM 659 C C . THR A 1 94 ? -24.957 1.582 29.098 1.00 58.62 94 THR A C 1
ATOM 661 O O . THR A 1 94 ? -23.728 1.546 29.065 1.00 58.62 94 THR A O 1
ATOM 664 N N . GLN A 1 95 ? -25.701 0.479 28.990 1.00 60.56 95 GLN A N 1
ATOM 665 C CA . GLN A 1 95 ? -25.129 -0.774 28.503 1.00 60.56 95 GLN A CA 1
ATOM 666 C C . GLN A 1 95 ? -25.066 -0.708 26.979 1.00 60.56 95 GLN A C 1
ATOM 668 O O . GLN A 1 95 ? -26.094 -0.519 26.334 1.00 60.56 95 GLN A O 1
ATOM 673 N N . VAL A 1 96 ? -23.862 -0.828 26.423 1.00 70.56 96 VAL A N 1
ATOM 674 C CA . VAL A 1 96 ? -23.641 -0.887 24.975 1.00 70.56 96 VAL A CA 1
ATOM 675 C C . VAL A 1 96 ? -23.824 -2.333 24.527 1.00 70.56 96 VAL A C 1
ATOM 677 O O . VAL A 1 96 ? -23.238 -3.240 25.121 1.00 70.56 96 VAL A O 1
ATOM 68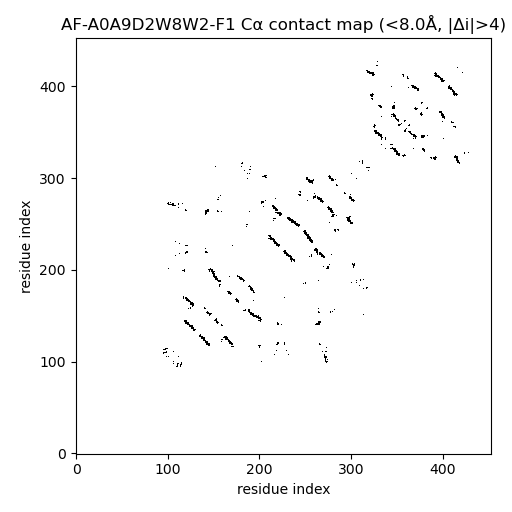0 N N . SER A 1 97 ? -24.655 -2.556 23.510 1.00 71.38 97 SER A N 1
ATOM 681 C CA . SER A 1 97 ? -24.828 -3.881 22.917 1.00 71.38 97 SER A CA 1
ATOM 682 C C . SER A 1 97 ? -23.742 -4.105 21.869 1.00 71.38 97 SER A C 1
ATOM 684 O O . SER A 1 97 ? -23.514 -3.245 21.023 1.00 71.38 97 SER A O 1
ATOM 686 N N . ILE A 1 98 ? -23.061 -5.250 21.920 1.00 74.88 98 ILE A N 1
ATOM 687 C CA . ILE A 1 98 ? -22.120 -5.632 20.864 1.00 74.88 98 ILE A CA 1
ATOM 688 C C . ILE A 1 98 ? -22.956 -6.094 19.672 1.00 74.88 98 ILE A C 1
ATOM 690 O O . ILE A 1 98 ? -23.674 -7.091 19.775 1.00 74.88 98 ILE A O 1
ATOM 694 N N . GLN A 1 99 ? -22.853 -5.382 18.552 1.00 73.69 99 GLN A N 1
ATOM 695 C CA . GLN A 1 99 ? -23.511 -5.737 17.297 1.00 73.69 99 GLN A CA 1
ATOM 696 C C . GLN A 1 99 ? -22.458 -5.983 16.218 1.00 73.69 99 GLN A C 1
ATOM 698 O O . GLN A 1 99 ? -21.415 -5.340 16.176 1.00 73.69 99 GLN A O 1
ATOM 703 N N . GLN A 1 100 ? -22.691 -6.955 15.345 1.00 73.44 100 GLN A N 1
ATOM 704 C CA . GLN A 1 100 ? -21.883 -7.080 14.137 1.00 73.44 100 GLN A CA 1
ATOM 705 C C . GLN A 1 100 ? -22.560 -6.268 13.036 1.00 73.44 100 GLN A C 1
ATOM 707 O O . GLN A 1 100 ? -23.785 -6.291 12.955 1.00 73.44 100 GLN A O 1
ATOM 712 N N . ALA A 1 101 ? -21.775 -5.596 12.194 1.00 71.81 101 ALA A N 1
ATOM 713 C CA . ALA A 1 101 ? -22.280 -4.922 11.007 1.00 71.81 101 ALA A CA 1
ATOM 714 C C . ALA A 1 101 ? -23.081 -5.913 10.147 1.00 71.81 101 ALA A C 1
ATOM 716 O O . ALA A 1 101 ? -22.514 -6.809 9.519 1.00 71.81 101 ALA A O 1
ATOM 717 N N . ASP A 1 102 ? -24.403 -5.761 10.140 1.00 76.12 102 ASP A N 1
ATOM 718 C CA . ASP A 1 102 ? -25.331 -6.524 9.299 1.00 76.12 102 ASP A CA 1
ATOM 719 C C . ASP A 1 102 ? -25.567 -5.833 7.942 1.00 76.12 102 ASP A C 1
ATOM 721 O O . ASP A 1 102 ? -26.213 -6.394 7.057 1.00 76.12 102 ASP A O 1
ATOM 725 N N . GLY A 1 103 ? -25.035 -4.613 7.780 1.00 68.25 103 GLY A N 1
ATOM 726 C CA . GLY A 1 103 ? -25.195 -3.768 6.598 1.00 68.25 103 GLY A CA 1
ATOM 727 C C . GLY A 1 103 ? -26.601 -3.184 6.425 1.00 68.25 103 GLY A C 1
ATOM 728 O O . GLY A 1 103 ? -26.879 -2.598 5.382 1.00 68.25 103 GLY A O 1
ATOM 729 N N . LEU A 1 104 ? -27.485 -3.351 7.413 1.00 71.88 104 LEU A N 1
ATOM 730 C CA . LEU A 1 104 ? -28.894 -2.953 7.361 1.00 71.88 104 LEU A CA 1
ATOM 731 C C . LEU A 1 104 ? -29.265 -2.006 8.508 1.00 71.88 104 LEU A C 1
ATOM 733 O O . LEU A 1 104 ? -30.059 -1.085 8.311 1.00 71.88 104 LEU A O 1
ATOM 737 N N . SER A 1 105 ? -28.692 -2.226 9.688 1.00 86.38 105 SER A N 1
ATOM 738 C CA . SER A 1 105 ? -28.982 -1.501 10.919 1.00 86.38 105 SER A CA 1
ATOM 739 C C . SER A 1 105 ? -27.863 -0.506 11.210 1.00 86.38 105 SER A C 1
ATOM 741 O O . SER A 1 105 ? -26.697 -0.882 11.315 1.00 86.38 105 SER A O 1
ATOM 743 N N . GLU A 1 106 ? -28.209 0.775 11.337 1.00 91.69 106 GLU A N 1
ATOM 744 C CA . GLU A 1 106 ? -27.248 1.785 11.787 1.00 91.69 106 GLU A CA 1
ATOM 745 C C . GLU A 1 106 ? -26.793 1.471 13.217 1.00 91.69 106 GLU A C 1
ATOM 747 O O . GLU A 1 106 ? -27.613 1.155 14.082 1.00 91.69 106 GLU A O 1
ATOM 752 N N . MET A 1 107 ? -25.488 1.575 13.451 1.00 93.56 107 MET A N 1
ATOM 753 C CA . MET A 1 107 ? -24.855 1.391 14.751 1.00 93.56 107 MET A CA 1
ATOM 754 C C . MET A 1 107 ? -24.503 2.755 15.343 1.00 93.56 107 MET A C 1
ATOM 756 O O . MET A 1 107 ? -24.040 3.655 14.639 1.00 93.56 107 MET A O 1
ATOM 760 N N . SER A 1 108 ? -24.669 2.912 16.656 1.00 94.56 108 SER A N 1
ATOM 761 C CA . SER A 1 108 ? -24.128 4.083 17.349 1.00 94.56 108 SER A CA 1
ATOM 762 C C . SER A 1 108 ? -22.593 4.051 17.365 1.00 94.56 108 SER A C 1
ATOM 764 O O . SER A 1 108 ? -21.972 2.996 17.217 1.00 94.56 108 SER A O 1
ATOM 766 N N . LEU A 1 109 ? -21.949 5.199 17.596 1.00 95.31 109 LEU A N 1
ATOM 767 C CA . LEU A 1 109 ? -20.486 5.265 17.708 1.00 95.31 109 LEU A CA 1
ATOM 768 C C . LEU A 1 109 ? -19.954 4.357 18.824 1.00 95.31 109 LEU A C 1
ATOM 770 O O . LEU A 1 109 ? -18.915 3.719 18.654 1.00 95.31 109 LEU A O 1
ATOM 774 N N . GLU A 1 110 ? -20.682 4.269 19.939 1.00 94.25 110 GLU A N 1
ATOM 775 C CA . GLU A 1 110 ? -20.362 3.387 21.057 1.00 94.25 110 GLU A CA 1
ATOM 776 C C . GLU A 1 110 ? -20.486 1.912 20.668 1.00 94.25 110 GLU A C 1
ATOM 778 O O . GLU A 1 110 ? -19.635 1.111 21.052 1.00 94.25 110 GLU A O 1
ATOM 783 N N . GLU A 1 111 ? -21.515 1.547 19.896 1.00 94.44 111 GLU A N 1
ATOM 784 C CA . GLU A 1 111 ? -21.690 0.184 19.389 1.00 94.44 111 GLU A CA 1
ATOM 785 C C . GLU A 1 111 ? -20.580 -0.189 18.404 1.00 94.44 111 GLU A C 1
ATOM 787 O O . GLU A 1 111 ? -20.030 -1.285 18.511 1.00 94.44 111 GLU A O 1
ATOM 792 N N . ILE A 1 112 ? -20.196 0.715 17.493 1.00 95.50 112 ILE A N 1
ATOM 793 C CA . ILE A 1 112 ? -19.068 0.508 16.568 1.00 95.50 112 ILE A CA 1
ATOM 794 C C . ILE A 1 112 ? -17.788 0.265 17.366 1.00 95.50 112 ILE A C 1
ATOM 796 O O . ILE A 1 112 ? -17.099 -0.731 17.142 1.00 95.50 112 ILE A O 1
ATOM 800 N N . TYR A 1 113 ? -17.505 1.123 18.348 1.00 95.56 113 TYR A N 1
ATOM 801 C CA . TYR A 1 113 ? -16.329 0.984 19.197 1.00 95.56 113 TYR A CA 1
ATOM 802 C C . TYR A 1 113 ? -16.311 -0.339 19.956 1.00 95.56 113 TYR A C 1
ATOM 804 O O . TYR A 1 113 ? -15.369 -1.117 19.824 1.00 95.56 113 TYR A O 1
ATOM 812 N N . ALA A 1 114 ? -17.373 -0.634 20.709 1.00 92.94 114 ALA A N 1
ATOM 813 C CA . ALA A 1 114 ? -17.471 -1.858 21.498 1.00 92.94 114 ALA A CA 1
ATOM 814 C C . ALA A 1 114 ? -17.379 -3.121 20.632 1.00 92.94 114 ALA A C 1
ATOM 816 O O . ALA A 1 114 ? -16.924 -4.164 21.099 1.00 92.94 114 ALA A O 1
ATOM 817 N N . SER A 1 115 ? -17.801 -3.0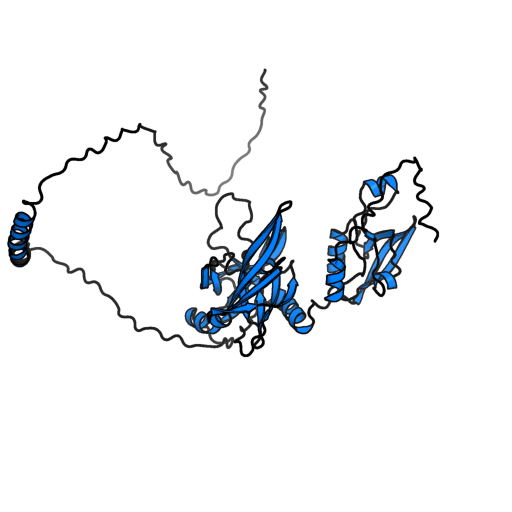32 19.372 1.00 93.19 115 SER A N 1
ATOM 818 C CA . SER A 1 115 ? -17.813 -4.168 18.460 1.00 93.19 115 SER A CA 1
ATOM 819 C C . SER A 1 115 ? -16.483 -4.379 17.747 1.00 93.19 115 SER A C 1
ATOM 821 O O . SER A 1 115 ? -16.139 -5.532 17.496 1.00 93.19 115 SER A O 1
ATOM 823 N N . TYR A 1 116 ? -15.730 -3.325 17.432 1.00 95.75 116 TYR A N 1
ATOM 824 C CA . TYR A 1 116 ? -14.557 -3.426 16.554 1.00 95.75 116 TYR A CA 1
ATOM 825 C C . TYR A 1 116 ? -13.240 -2.960 17.172 1.00 95.75 116 TYR A C 1
ATOM 827 O O . TYR A 1 116 ? -12.203 -3.083 16.523 1.00 95.75 116 TYR A O 1
ATOM 835 N N . VAL A 1 117 ? -13.224 -2.501 18.426 1.00 95.00 117 VAL A N 1
ATOM 836 C CA . VAL A 1 117 ? -11.969 -2.143 19.106 1.00 95.00 117 VAL A CA 1
ATOM 837 C C . VAL A 1 117 ? -10.976 -3.315 19.153 1.00 95.00 117 VAL A C 1
ATOM 839 O O . VAL A 1 117 ? -9.795 -3.115 18.888 1.00 95.00 117 VAL A O 1
ATOM 842 N N . ASP A 1 118 ? -11.453 -4.546 19.369 1.00 94.25 118 ASP A N 1
ATOM 843 C CA . ASP A 1 118 ? -10.620 -5.763 19.358 1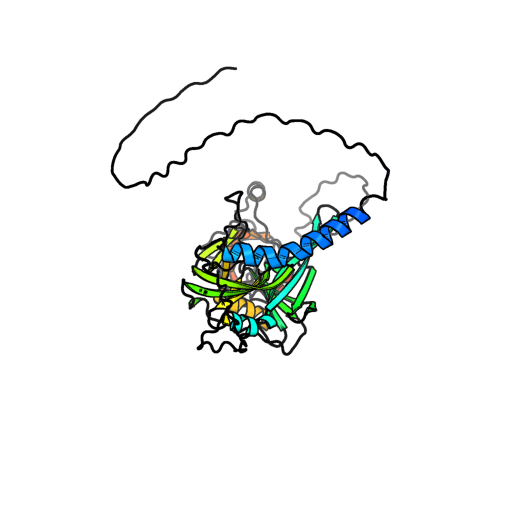.00 94.25 118 ASP A CA 1
ATOM 844 C C . ASP A 1 118 ? -10.167 -6.184 17.948 1.00 94.25 118 ASP A C 1
ATOM 846 O O . ASP A 1 118 ? -9.267 -7.010 17.808 1.00 94.25 118 ASP A O 1
ATOM 850 N N . SER A 1 119 ? -10.782 -5.623 16.903 1.00 97.06 119 SER A N 1
ATOM 851 C CA . SER A 1 119 ? -10.371 -5.796 15.505 1.00 97.06 119 SER A CA 1
ATOM 852 C C . SER A 1 119 ? -9.325 -4.764 15.075 1.00 97.06 119 SER A C 1
ATOM 854 O O . SER A 1 119 ? -8.738 -4.905 14.005 1.00 97.06 119 SER A O 1
ATOM 856 N N . CYS A 1 120 ? -9.091 -3.725 15.877 1.00 97.25 120 CYS A N 1
ATOM 857 C CA . CYS A 1 120 ? -8.075 -2.709 15.627 1.00 97.25 120 CYS A CA 1
ATOM 858 C C . CYS A 1 120 ? -6.768 -3.107 16.317 1.00 97.25 120 CYS A C 1
ATOM 860 O O . CYS A 1 120 ? -6.776 -3.763 17.359 1.00 97.25 120 CYS A O 1
ATOM 862 N N . VAL A 1 121 ? -5.633 -2.700 15.751 1.00 96.81 121 VAL A N 1
ATOM 863 C CA . VAL A 1 121 ? -4.309 -3.011 16.299 1.00 96.81 121 VAL A CA 1
ATOM 864 C C . VAL A 1 121 ? -3.390 -1.799 16.263 1.00 96.81 121 VAL A C 1
ATOM 866 O O . VAL A 1 121 ? -3.504 -0.943 15.387 1.00 96.81 121 VAL A O 1
ATOM 869 N N . ASN A 1 122 ? -2.435 -1.751 17.189 1.00 95.38 122 ASN A N 1
ATOM 870 C CA . ASN A 1 122 ? -1.319 -0.814 17.112 1.00 95.38 122 ASN A CA 1
ATOM 871 C C . ASN A 1 122 ? -0.151 -1.474 16.384 1.00 95.38 122 ASN A C 1
ATOM 873 O O . ASN A 1 122 ? 0.183 -2.624 16.673 1.00 95.38 122 ASN A O 1
ATOM 877 N N . ILE A 1 123 ? 0.529 -0.725 15.526 1.00 95.25 123 ILE A N 1
ATOM 878 C CA . ILE A 1 123 ? 1.705 -1.196 14.796 1.00 95.25 123 ILE A CA 1
ATOM 879 C C . ILE A 1 123 ? 2.907 -0.365 15.218 1.00 95.25 123 ILE A C 1
ATOM 881 O O . ILE A 1 123 ? 2.849 0.862 15.237 1.00 95.25 123 ILE A O 1
ATOM 885 N N . ASN A 1 124 ? 3.993 -1.046 15.570 1.00 92.94 124 ASN A N 1
ATOM 886 C CA . ASN A 1 124 ? 5.294 -0.443 15.815 1.00 92.94 124 ASN A CA 1
ATOM 887 C C . ASN A 1 124 ? 6.301 -1.073 14.859 1.00 92.94 124 ASN A C 1
ATOM 889 O O . ASN A 1 124 ? 6.555 -2.275 14.930 1.00 92.94 124 ASN A O 1
ATOM 893 N N . ALA A 1 125 ? 6.881 -0.260 13.990 1.00 91.69 125 ALA A N 1
ATOM 894 C CA . ALA A 1 125 ? 7.879 -0.677 13.023 1.00 91.69 125 ALA A CA 1
ATOM 895 C C . ALA A 1 125 ? 9.231 -0.052 13.379 1.00 91.69 125 ALA A C 1
ATOM 897 O O . ALA A 1 125 ? 9.312 1.136 13.692 1.00 91.69 125 ALA A O 1
ATOM 898 N N . GLN A 1 126 ? 10.297 -0.851 13.380 1.00 89.31 126 GLN A N 1
ATOM 899 C CA . GLN A 1 126 ? 11.653 -0.372 13.649 1.00 89.31 126 GLN A CA 1
ATOM 900 C C . GLN A 1 126 ? 12.461 -0.310 12.361 1.00 89.31 126 GLN A C 1
ATOM 902 O O . GLN A 1 126 ? 12.719 -1.342 11.744 1.00 89.31 126 GLN A O 1
ATOM 907 N N . THR A 1 127 ? 12.943 0.875 12.012 1.00 85.81 127 THR A N 1
ATOM 908 C CA . THR A 1 127 ? 13.761 1.119 10.819 1.00 85.81 127 THR A CA 1
ATOM 909 C C . THR A 1 127 ? 15.185 1.454 11.244 1.00 85.81 127 THR A C 1
ATOM 911 O O . THR A 1 127 ? 15.402 2.168 12.226 1.00 85.81 127 THR A O 1
ATOM 914 N N . THR A 1 128 ? 16.180 0.944 10.520 1.00 82.69 128 THR A N 1
ATOM 915 C CA . THR A 1 128 ? 17.583 1.306 10.762 1.00 82.69 128 THR A CA 1
ATOM 916 C C . THR A 1 128 ? 17.950 2.482 9.871 1.00 82.69 128 THR A C 1
ATOM 918 O O . THR A 1 128 ? 17.991 2.354 8.654 1.00 82.69 128 THR A O 1
ATOM 921 N N . VAL A 1 129 ? 18.233 3.634 10.475 1.00 80.25 129 VAL A N 1
ATOM 922 C CA . VAL A 1 129 ? 18.620 4.849 9.755 1.00 80.25 129 VAL A CA 1
ATOM 923 C C . VAL A 1 129 ? 20.133 5.008 9.823 1.00 80.25 129 VAL A C 1
ATOM 925 O O . VAL A 1 129 ? 20.716 5.051 10.910 1.00 80.25 129 VAL A O 1
ATOM 928 N N . GLN A 1 130 ? 20.772 5.126 8.661 1.00 77.50 130 GLN A N 1
ATOM 929 C CA . GLN A 1 130 ? 22.196 5.421 8.554 1.00 77.50 130 GLN A CA 1
ATOM 930 C C . GLN A 1 130 ? 22.410 6.929 8.380 1.00 77.50 130 GLN A C 1
ATOM 932 O O . GLN A 1 130 ? 22.013 7.512 7.375 1.00 77.50 130 GLN A O 1
ATOM 937 N N . GLN A 1 131 ? 23.069 7.569 9.349 1.00 77.94 131 GLN A N 1
ATOM 938 C CA . GLN A 1 131 ? 23.558 8.944 9.219 1.00 77.94 131 GLN A CA 1
ATOM 939 C C . GLN A 1 131 ? 25.087 8.951 9.287 1.00 77.94 131 GLN A C 1
ATOM 941 O O . GLN A 1 131 ? 25.696 8.834 10.353 1.00 77.94 131 GLN A O 1
ATOM 946 N N . GLY A 1 132 ? 25.724 9.070 8.119 1.00 83.06 132 GLY A N 1
ATOM 947 C CA . GLY A 1 132 ? 27.176 8.959 7.987 1.00 83.06 132 GLY A CA 1
ATOM 948 C C . GLY A 1 132 ? 27.672 7.559 8.368 1.00 83.06 132 GLY A C 1
ATOM 949 O O . GLY A 1 132 ? 27.263 6.563 7.776 1.00 83.06 132 GLY A O 1
ATOM 950 N N . TRP A 1 133 ? 28.552 7.483 9.368 1.00 76.19 133 TRP A N 1
ATOM 951 C CA . TRP A 1 133 ? 29.123 6.223 9.868 1.00 76.19 133 TRP A CA 1
ATOM 952 C C . TRP A 1 133 ? 28.356 5.619 11.055 1.00 76.19 133 TRP A C 1
ATOM 954 O O . TRP A 1 133 ? 28.786 4.602 11.595 1.00 76.19 133 TRP A O 1
ATOM 964 N N . GLN A 1 134 ? 27.262 6.244 11.505 1.00 75.00 134 GLN A N 1
ATOM 965 C CA . GLN A 1 134 ? 26.476 5.779 12.651 1.00 75.00 134 GLN A CA 1
ATOM 966 C C . GLN A 1 134 ? 25.093 5.301 12.203 1.00 75.00 134 GLN A C 1
ATOM 968 O O . GLN A 1 134 ? 24.409 5.968 11.427 1.00 75.00 134 GLN A O 1
ATOM 973 N N . GLN A 1 135 ? 24.692 4.138 12.715 1.00 81.69 135 GLN A N 1
ATOM 974 C CA . GLN A 1 135 ? 23.348 3.589 12.563 1.00 81.69 135 GLN A CA 1
ATOM 975 C C . GLN A 1 135 ? 22.556 3.834 13.848 1.00 81.69 135 GLN A C 1
ATOM 977 O O . GLN A 1 135 ? 23.060 3.587 14.947 1.00 81.69 135 GLN A O 1
ATOM 982 N N . TYR A 1 136 ? 21.317 4.298 13.711 1.00 82.38 136 TYR A N 1
ATOM 983 C CA . TYR A 1 136 ? 20.372 4.436 14.817 1.00 82.38 136 TYR A CA 1
ATOM 984 C C . TYR A 1 136 ? 19.050 3.767 14.450 1.00 82.38 136 TYR A C 1
ATOM 986 O O . TYR A 1 136 ? 18.656 3.761 13.286 1.00 82.38 136 TYR A O 1
ATOM 994 N N . GLN A 1 137 ? 18.354 3.221 15.445 1.00 83.69 137 GLN A N 1
ATOM 995 C CA . GLN A 1 137 ? 17.004 2.699 15.256 1.00 83.69 137 GLN A CA 1
ATOM 996 C C . GLN A 1 137 ? 15.997 3.844 15.379 1.00 83.69 137 GLN A C 1
ATOM 998 O O . GLN A 1 137 ? 15.969 4.547 16.391 1.00 83.69 137 GLN A O 1
ATOM 1003 N N . ALA A 1 138 ? 15.184 4.025 14.347 1.00 80.56 138 ALA A N 1
ATOM 1004 C CA . ALA A 1 138 ? 13.984 4.843 14.380 1.00 80.56 138 ALA A CA 1
ATOM 1005 C C . ALA A 1 138 ? 12.769 3.935 14.599 1.00 80.56 138 ALA A C 1
ATOM 1007 O O . ALA A 1 138 ? 12.768 2.775 14.187 1.00 80.56 138 ALA A O 1
ATOM 1008 N N . THR A 1 139 ? 11.732 4.454 15.252 1.00 82.62 139 THR A N 1
ATOM 1009 C CA . THR A 1 139 ? 10.464 3.740 15.423 1.00 82.62 139 THR A CA 1
ATOM 1010 C C . THR A 1 139 ? 9.355 4.533 14.756 1.00 82.62 139 THR A C 1
ATOM 1012 O O . THR A 1 139 ? 9.159 5.705 15.074 1.00 82.62 139 THR A O 1
ATOM 1015 N N . SER A 1 140 ? 8.644 3.879 13.846 1.00 82.81 140 SER A N 1
ATOM 1016 C CA . SER A 1 140 ? 7.361 4.324 13.320 1.00 82.81 140 SER A CA 1
ATOM 1017 C C . SER A 1 140 ? 6.249 3.686 14.149 1.00 82.81 140 SER A C 1
ATOM 1019 O O . SER A 1 140 ? 6.346 2.521 14.544 1.00 82.81 140 SER A O 1
ATOM 1021 N N . ALA A 1 141 ? 5.212 4.462 14.451 1.00 88.12 141 ALA A N 1
ATOM 1022 C CA . ALA A 1 141 ? 4.034 3.996 15.164 1.00 88.12 141 ALA A CA 1
ATOM 1023 C C . ALA A 1 141 ? 2.790 4.376 14.366 1.00 88.12 141 ALA A C 1
ATOM 1025 O O . ALA A 1 141 ? 2.627 5.535 13.990 1.00 88.12 141 ALA A O 1
ATOM 1026 N N . GLY A 1 142 ? 1.913 3.402 14.162 1.00 92.69 142 GLY A N 1
ATOM 1027 C CA . GLY A 1 142 ? 0.656 3.568 13.451 1.00 92.69 142 GLY A CA 1
ATOM 1028 C C . GLY A 1 142 ? -0.400 2.598 13.960 1.00 92.69 142 GLY A C 1
ATOM 1029 O O . GLY A 1 142 ? -0.283 2.013 15.044 1.00 92.69 142 GLY A O 1
ATOM 1030 N N . SER A 1 143 ? -1.439 2.433 13.159 1.00 96.25 143 SER A N 1
ATOM 1031 C CA . SER A 1 143 ? -2.563 1.539 13.401 1.00 96.25 143 SER A CA 1
ATOM 1032 C C . SER A 1 143 ? -2.736 0.562 12.248 1.00 96.25 143 SER A C 1
ATOM 1034 O O . SER A 1 143 ? -2.224 0.763 11.150 1.00 96.25 143 SER A O 1
ATOM 1036 N N . GLY A 1 144 ? -3.473 -0.504 12.508 1.00 97.81 144 GLY A N 1
ATOM 1037 C CA . GLY A 1 144 ? -3.962 -1.426 11.496 1.00 97.81 144 GLY A CA 1
ATOM 1038 C C . GLY A 1 144 ? -5.287 -2.024 11.933 1.00 97.81 144 GLY A C 1
ATOM 1039 O O . GLY A 1 144 ? -5.782 -1.747 13.032 1.00 97.81 144 GLY A O 1
ATOM 1040 N N . PHE A 1 145 ? -5.845 -2.889 11.103 1.00 98.50 145 PHE A N 1
ATOM 1041 C CA . PHE A 1 145 ? -7.030 -3.658 11.459 1.00 98.50 145 PHE A CA 1
ATOM 1042 C C . PHE A 1 145 ? -6.960 -5.080 10.924 1.00 98.50 145 PHE A C 1
ATOM 1044 O O . PHE A 1 145 ? -6.400 -5.349 9.863 1.00 98.50 145 PHE A O 1
ATOM 1051 N N . ILE A 1 146 ? -7.533 -5.996 11.695 1.00 98.50 146 ILE A N 1
ATOM 1052 C CA . ILE A 1 146 ? -7.590 -7.419 11.395 1.00 98.50 146 ILE A CA 1
ATOM 1053 C C . ILE A 1 146 ? -8.644 -7.643 10.312 1.00 98.50 146 ILE A C 1
ATOM 1055 O O . ILE A 1 146 ? -9.809 -7.281 10.488 1.00 98.50 146 ILE A O 1
ATOM 1059 N N . ILE A 1 147 ? -8.240 -8.275 9.213 1.00 96.94 147 ILE A N 1
ATOM 1060 C CA . ILE A 1 147 ? -9.111 -8.573 8.068 1.00 96.94 147 ILE A CA 1
ATOM 1061 C C . ILE A 1 147 ? -9.451 -10.066 7.957 1.00 96.94 147 ILE A C 1
ATOM 1063 O O . ILE A 1 147 ? -10.376 -10.439 7.241 1.00 96.94 147 ILE A O 1
ATOM 1067 N N . SER A 1 148 ? -8.770 -10.929 8.718 1.00 97.00 148 SER A N 1
ATOM 1068 C CA . SER A 1 148 ? -9.039 -12.369 8.741 1.00 97.00 148 SER A CA 1
ATOM 1069 C C . SER A 1 148 ? -8.957 -12.976 10.148 1.00 97.00 148 SER A C 1
ATOM 1071 O O . SER A 1 148 ? -8.279 -12.467 11.041 1.00 97.00 148 SER A O 1
ATOM 1073 N N . GLN A 1 149 ? -9.636 -14.109 10.354 1.00 95.38 149 GLN A N 1
ATOM 1074 C CA . GLN A 1 149 ? -9.634 -14.817 11.646 1.00 95.38 149 GLN A CA 1
ATOM 1075 C C . GLN A 1 149 ? -8.280 -15.437 12.007 1.00 95.38 149 GLN A C 1
ATOM 1077 O O . GLN A 1 149 ? -8.030 -15.726 13.179 1.00 95.38 149 GLN A O 1
ATOM 1082 N N . ASP A 1 150 ? -7.440 -15.685 11.009 1.00 94.38 150 ASP A N 1
ATOM 1083 C CA . ASP A 1 150 ? -6.115 -16.277 11.136 1.00 94.38 150 ASP A CA 1
ATOM 1084 C C . ASP A 1 150 ? -4.992 -15.228 11.188 1.00 94.38 150 ASP A C 1
ATOM 1086 O O . ASP A 1 150 ? -3.828 -15.608 11.195 1.00 94.38 150 ASP A O 1
ATOM 1090 N N . GLY A 1 151 ? -5.301 -13.928 11.269 1.00 94.81 151 GLY A N 1
ATOM 1091 C CA . GLY A 1 151 ? -4.317 -12.908 11.652 1.00 94.81 151 GLY A CA 1
ATOM 1092 C C . GLY A 1 151 ? -3.696 -12.092 10.530 1.00 94.81 151 GLY A C 1
ATOM 1093 O O . GLY A 1 151 ? -2.624 -11.524 10.743 1.00 94.81 151 GLY A O 1
ATOM 1094 N N . TYR A 1 152 ? -4.342 -12.000 9.366 1.00 98.31 152 TYR A N 1
ATOM 1095 C CA . TYR A 1 152 ? -4.000 -10.970 8.387 1.00 98.31 152 TYR A CA 1
ATOM 1096 C C . TYR A 1 152 ? -4.472 -9.599 8.869 1.00 98.31 152 TYR A C 1
ATOM 1098 O O . TYR A 1 152 ? -5.583 -9.442 9.391 1.00 98.31 152 TYR A O 1
ATOM 1106 N N . ILE A 1 153 ? -3.607 -8.608 8.692 1.00 98.69 153 ILE A N 1
ATOM 1107 C CA . ILE A 1 153 ? -3.793 -7.230 9.138 1.00 98.69 153 ILE A CA 1
ATOM 1108 C C . ILE A 1 153 ? -3.484 -6.297 7.976 1.00 98.69 153 ILE A C 1
ATOM 1110 O O . ILE A 1 153 ? -2.479 -6.474 7.292 1.00 98.69 153 ILE A O 1
ATOM 1114 N N . VAL A 1 154 ? -4.319 -5.280 7.799 1.00 98.62 154 VAL A N 1
ATOM 1115 C CA . VAL A 1 154 ? -4.099 -4.194 6.840 1.00 98.62 154 VAL A CA 1
ATOM 1116 C C . VAL A 1 154 ? -3.616 -2.950 7.580 1.00 98.62 154 VAL A C 1
ATOM 1118 O O . VAL A 1 154 ? -4.073 -2.659 8.688 1.00 98.62 154 VAL A O 1
ATOM 1121 N N . THR A 1 155 ? -2.677 -2.229 6.973 1.00 98.06 155 THR A N 1
ATOM 1122 C CA . THR A 1 155 ? -2.173 -0.925 7.425 1.00 98.06 155 THR A CA 1
ATOM 1123 C C . THR A 1 155 ? -1.722 -0.087 6.225 1.00 98.06 155 THR A C 1
ATOM 1125 O O . THR A 1 155 ? -1.859 -0.519 5.080 1.00 98.06 155 THR A O 1
ATOM 1128 N N . ASN A 1 156 ? -1.178 1.106 6.466 1.00 96.00 156 ASN A N 1
ATOM 1129 C CA . ASN A 1 156 ? -0.531 1.875 5.411 1.00 96.00 156 ASN A CA 1
ATOM 1130 C C . ASN A 1 156 ? 0.894 1.393 5.137 1.00 96.00 156 ASN A C 1
ATOM 1132 O O . ASN A 1 156 ? 1.621 1.029 6.062 1.00 96.00 156 ASN A O 1
ATOM 1136 N N . TYR A 1 157 ? 1.324 1.489 3.880 1.00 95.00 157 TYR A N 1
ATOM 1137 C CA . TYR A 1 157 ? 2.695 1.169 3.484 1.00 95.00 157 TYR A CA 1
ATOM 1138 C C . TYR A 1 157 ? 3.714 2.024 4.249 1.00 95.00 157 TYR A C 1
ATOM 1140 O O . TYR A 1 157 ? 4.633 1.485 4.862 1.00 95.00 157 TYR A O 1
ATOM 1148 N N . HIS A 1 158 ? 3.500 3.343 4.343 1.00 91.44 158 HIS A N 1
ATOM 1149 C CA . HIS A 1 158 ? 4.438 4.235 5.040 1.00 91.44 158 HIS A CA 1
ATOM 1150 C C . HIS A 1 158 ? 4.589 3.949 6.546 1.00 91.44 158 HIS A C 1
ATOM 1152 O O . HIS A 1 158 ? 5.538 4.421 7.170 1.00 91.44 158 HIS A O 1
ATOM 1158 N N . VAL A 1 159 ? 3.658 3.211 7.166 1.00 92.56 159 VAL A N 1
ATOM 1159 C CA . VAL A 1 159 ? 3.779 2.815 8.579 1.00 92.56 159 VAL A CA 1
ATOM 1160 C C . VAL A 1 159 ? 4.887 1.774 8.749 1.00 92.56 159 VAL A C 1
ATOM 1162 O O . VAL A 1 159 ? 5.555 1.772 9.784 1.00 92.56 159 VAL A O 1
ATOM 1165 N N . VAL A 1 160 ? 5.092 0.921 7.742 1.00 94.06 160 VAL A N 1
ATOM 1166 C CA . VAL A 1 160 ? 6.002 -0.235 7.770 1.00 94.06 160 VAL A CA 1
ATOM 1167 C C . VAL A 1 160 ? 7.181 -0.115 6.800 1.00 94.06 160 VAL A C 1
ATOM 1169 O O . VAL A 1 160 ? 8.010 -1.020 6.732 1.00 94.06 160 VAL A O 1
ATOM 1172 N N . ASP A 1 161 ? 7.281 0.999 6.081 1.00 90.81 161 ASP A N 1
ATOM 1173 C CA . ASP A 1 161 ? 8.333 1.250 5.102 1.00 90.81 161 ASP A CA 1
ATOM 1174 C C . ASP A 1 161 ? 9.746 1.183 5.718 1.00 90.81 161 ASP A C 1
ATOM 1176 O O . ASP A 1 161 ? 10.033 1.732 6.791 1.00 90.81 161 ASP A O 1
ATOM 1180 N N . GLY A 1 162 ? 10.635 0.444 5.049 1.00 85.75 162 GLY A N 1
ATOM 1181 C CA . GLY A 1 162 ? 12.010 0.188 5.491 1.00 85.75 162 GLY A CA 1
ATOM 1182 C C . GLY A 1 162 ? 12.141 -0.531 6.844 1.00 85.75 162 GLY A C 1
ATOM 1183 O O . GLY A 1 162 ? 13.227 -0.538 7.437 1.00 85.75 162 GLY A O 1
ATOM 1184 N N . ALA A 1 163 ? 11.062 -1.105 7.381 1.00 90.50 163 ALA A N 1
ATOM 1185 C CA . ALA A 1 163 ? 11.077 -1.712 8.702 1.00 90.50 163 ALA A CA 1
ATOM 1186 C C . ALA A 1 163 ? 11.902 -3.007 8.732 1.00 90.50 163 ALA A C 1
ATOM 1188 O O . ALA A 1 163 ? 11.622 -3.982 8.045 1.00 90.50 163 ALA A O 1
ATOM 1189 N N . SER A 1 164 ? 12.890 -3.044 9.622 1.00 89.69 164 SER A N 1
ATOM 1190 C CA . SER A 1 164 ? 13.671 -4.242 9.954 1.00 89.69 164 SER A CA 1
ATOM 1191 C C . SER A 1 164 ? 12.932 -5.212 10.883 1.00 89.69 164 SER A C 1
ATOM 1193 O O . SER A 1 164 ? 13.252 -6.396 10.932 1.00 89.69 164 SER A O 1
ATOM 1195 N N . SER A 1 165 ? 11.957 -4.715 11.648 1.00 93.12 165 SER A N 1
ATOM 1196 C CA . SER A 1 165 ? 11.040 -5.536 12.439 1.00 93.12 165 SER A CA 1
ATOM 1197 C C . SER A 1 165 ? 9.714 -4.810 12.622 1.00 93.12 165 SER A C 1
ATOM 1199 O O . SER A 1 165 ? 9.682 -3.582 12.736 1.00 93.12 165 SER A O 1
ATOM 1201 N N . ILE A 1 166 ? 8.623 -5.574 12.652 1.00 96.50 166 ILE A N 1
ATOM 1202 C CA . ILE A 1 166 ? 7.265 -5.059 12.807 1.00 96.50 166 ILE A CA 1
ATOM 1203 C C . ILE A 1 166 ? 6.612 -5.800 13.967 1.00 96.50 166 ILE A C 1
ATOM 1205 O O . ILE A 1 166 ? 6.628 -7.029 14.023 1.00 96.50 166 ILE A O 1
ATOM 1209 N N . ARG A 1 167 ? 6.031 -5.046 14.898 1.00 96.31 167 ARG A N 1
ATOM 1210 C CA . ARG A 1 167 ? 5.318 -5.572 16.056 1.00 96.31 167 ARG A CA 1
ATOM 1211 C C . ARG A 1 167 ? 3.894 -5.046 16.091 1.00 96.31 167 ARG A C 1
ATOM 1213 O O . ARG A 1 167 ? 3.668 -3.838 16.034 1.00 96.31 167 ARG A O 1
ATOM 1220 N N . VAL A 1 168 ? 2.954 -5.966 16.236 1.00 96.75 168 VAL A N 1
ATOM 1221 C CA . VAL A 1 168 ? 1.522 -5.700 16.339 1.00 96.75 168 VAL A CA 1
ATOM 1222 C C . VAL A 1 168 ? 1.096 -5.885 17.787 1.00 96.75 168 VAL A C 1
ATOM 1224 O O . VAL A 1 168 ? 1.377 -6.922 18.381 1.00 96.75 168 VAL A O 1
ATOM 1227 N N . THR A 1 169 ? 0.388 -4.911 18.349 1.00 95.56 169 THR A N 1
ATOM 1228 C CA . THR A 1 169 ? -0.201 -5.001 19.691 1.00 95.56 169 THR A CA 1
ATOM 1229 C C . THR A 1 169 ? -1.721 -4.957 19.595 1.00 95.56 169 THR A C 1
ATOM 1231 O O . THR A 1 169 ? -2.280 -4.005 19.046 1.00 95.56 169 THR A O 1
ATOM 1234 N N . LEU A 1 170 ? -2.378 -5.983 20.136 1.00 95.19 170 LEU A N 1
ATOM 1235 C CA . LEU A 1 170 ? -3.835 -6.112 20.186 1.00 95.19 170 LEU A CA 1
ATOM 1236 C C . LEU A 1 170 ? -4.429 -5.285 21.342 1.00 95.19 170 LEU A C 1
ATOM 1238 O O . LEU A 1 170 ? -3.718 -4.886 22.267 1.00 95.19 170 LEU A O 1
ATOM 1242 N N . ASN A 1 171 ? -5.748 -5.066 21.327 1.00 92.69 171 ASN A N 1
ATOM 1243 C CA . ASN A 1 171 ? -6.453 -4.308 22.374 1.00 92.69 171 ASN A CA 1
ATOM 1244 C C . ASN A 1 171 ? -6.351 -4.937 23.776 1.00 92.69 171 ASN A C 1
ATOM 1246 O O . ASN A 1 171 ? -6.351 -4.236 24.786 1.00 92.69 171 ASN A O 1
ATOM 1250 N N . ASN A 1 172 ? -6.174 -6.258 23.858 1.00 90.25 172 ASN A N 1
ATOM 1251 C CA . ASN A 1 172 ? -5.938 -6.957 25.124 1.00 90.25 172 ASN A CA 1
ATOM 1252 C C . ASN A 1 172 ? -4.529 -6.706 25.720 1.00 90.25 172 ASN A C 1
ATOM 1254 O O . ASN A 1 172 ? -4.243 -7.171 26.824 1.00 90.25 172 ASN A O 1
ATOM 1258 N N . GLY A 1 173 ? -3.659 -5.976 25.011 1.00 90.62 173 GLY A N 1
ATOM 1259 C CA . GLY A 1 173 ? -2.290 -5.648 25.413 1.00 90.62 173 GLY A CA 1
ATOM 1260 C C . GLY A 1 173 ? -1.234 -6.677 24.999 1.00 90.62 173 GLY A C 1
ATOM 1261 O O . GLY A 1 173 ? -0.046 -6.438 25.220 1.00 90.62 173 GLY A O 1
ATOM 1262 N N . GLU A 1 174 ? -1.630 -7.799 24.396 1.00 93.81 174 GLU A N 1
ATOM 1263 C CA . GLU A 1 174 ? -0.702 -8.795 23.862 1.00 93.81 174 GLU A CA 1
ATOM 1264 C C . GLU A 1 174 ? -0.027 -8.277 22.592 1.00 93.81 174 GLU A C 1
ATOM 1266 O O . GLU A 1 174 ? -0.623 -7.550 21.795 1.00 93.81 174 GLU A O 1
ATOM 1271 N N . SER A 1 175 ? 1.244 -8.638 22.417 1.00 95.06 175 SER A N 1
ATOM 1272 C CA . SER A 1 175 ? 2.085 -8.119 21.346 1.00 95.06 175 SER A CA 1
ATOM 1273 C C . SER A 1 175 ? 2.810 -9.250 20.629 1.00 95.06 175 SER A C 1
ATOM 1275 O O . SER A 1 175 ? 3.353 -10.147 21.276 1.00 95.06 175 SER A O 1
ATOM 1277 N N . TYR A 1 176 ? 2.820 -9.188 19.301 1.00 97.19 176 TYR A N 1
ATOM 1278 C CA . TYR A 1 176 ? 3.286 -10.245 18.411 1.00 97.19 176 TYR A CA 1
ATOM 1279 C C . TYR A 1 176 ? 4.218 -9.667 17.356 1.00 97.19 176 TYR A C 1
ATOM 1281 O O . TYR A 1 176 ? 3.982 -8.570 16.843 1.00 97.19 176 TYR A O 1
ATOM 1289 N N . ASP A 1 177 ? 5.260 -10.414 17.008 1.00 97.56 177 ASP A N 1
ATOM 1290 C CA . ASP A 1 177 ? 6.053 -10.097 15.827 1.00 97.56 177 ASP A CA 1
ATOM 1291 C C . ASP A 1 177 ? 5.215 -10.420 14.578 1.00 97.56 177 ASP A C 1
ATOM 1293 O O . ASP A 1 177 ? 4.543 -11.454 14.511 1.00 97.56 177 ASP A O 1
ATOM 1297 N N . ALA A 1 178 ? 5.218 -9.507 13.612 1.00 97.88 178 ALA A N 1
ATOM 1298 C CA . ALA A 1 178 ? 4.446 -9.623 12.386 1.00 97.88 178 ALA A CA 1
ATOM 1299 C C . ALA A 1 178 ? 5.364 -9.870 11.191 1.00 97.88 178 ALA A C 1
ATOM 1301 O O . ALA A 1 178 ? 6.415 -9.243 11.050 1.00 97.88 178 ALA A O 1
ATOM 1302 N N . SER A 1 179 ? 4.936 -10.769 10.310 1.00 97.12 179 SER A N 1
ATOM 1303 C CA . SER A 1 179 ? 5.550 -10.957 8.999 1.00 97.12 179 SER A CA 1
ATOM 1304 C C . SER A 1 179 ? 4.979 -9.935 8.023 1.00 97.12 179 SER A C 1
ATOM 1306 O O . SER A 1 179 ? 3.763 -9.739 7.975 1.00 97.12 179 SER A O 1
ATOM 1308 N N . TYR A 1 180 ? 5.850 -9.304 7.241 1.00 96.12 180 TYR A N 1
ATOM 1309 C CA . TYR A 1 180 ? 5.445 -8.503 6.092 1.00 96.12 180 TYR A CA 1
ATOM 1310 C C . TYR A 1 180 ? 5.076 -9.447 4.946 1.00 96.12 180 TYR A C 1
ATOM 1312 O O . TYR A 1 180 ? 5.921 -10.215 4.493 1.00 96.12 180 TYR A O 1
ATOM 1320 N N . ILE A 1 181 ? 3.808 -9.437 4.533 1.00 95.44 181 ILE A N 1
ATOM 1321 C CA . ILE A 1 181 ? 3.325 -10.266 3.419 1.00 95.44 181 ILE A CA 1
ATOM 1322 C C . ILE A 1 181 ? 3.560 -9.551 2.092 1.00 95.44 181 ILE A C 1
ATOM 1324 O O . ILE A 1 181 ? 3.933 -10.177 1.106 1.00 95.44 181 ILE A O 1
ATOM 1328 N N . GLY A 1 182 ? 3.373 -8.234 2.088 1.00 93.00 182 GLY A N 1
ATOM 1329 C CA . GLY A 1 182 ? 3.597 -7.376 0.939 1.00 93.00 182 GLY A CA 1
ATOM 1330 C C . GLY A 1 182 ? 2.886 -6.041 1.109 1.00 93.00 182 GLY A C 1
ATOM 1331 O O . GLY A 1 182 ? 2.161 -5.821 2.081 1.00 93.00 182 GLY A O 1
ATOM 1332 N N . GLY A 1 183 ? 3.106 -5.133 0.174 1.00 92.44 183 GLY A N 1
ATOM 1333 C CA . GLY A 1 183 ? 2.574 -3.784 0.244 1.00 92.44 183 GLY A CA 1
ATOM 1334 C C . GLY A 1 183 ? 2.923 -2.989 -0.997 1.00 92.44 183 GLY A C 1
ATOM 1335 O O . GLY A 1 183 ? 3.810 -3.360 -1.765 1.00 92.44 183 GLY A O 1
ATOM 1336 N N . GLU A 1 184 ? 2.185 -1.909 -1.194 1.00 88.62 184 GLU A N 1
ATOM 1337 C CA . GLU A 1 184 ? 2.244 -1.097 -2.389 1.00 88.62 184 GLU A CA 1
ATOM 1338 C C . GLU A 1 184 ? 2.359 0.382 -2.027 1.00 88.62 184 GLU A C 1
ATOM 1340 O O . GLU A 1 184 ? 1.505 0.945 -1.340 1.00 88.62 184 GLU A O 1
ATOM 1345 N N . GLU A 1 185 ? 3.453 0.993 -2.476 1.00 88.12 185 GLU A N 1
ATOM 1346 C CA . GLU A 1 185 ? 3.832 2.357 -2.111 1.00 88.12 185 GLU A CA 1
ATOM 1347 C C . GLU A 1 185 ? 2.898 3.418 -2.713 1.00 88.12 185 GLU A C 1
ATOM 1349 O O . GLU A 1 185 ? 2.534 4.371 -2.017 1.00 88.12 185 GLU A O 1
ATOM 1354 N N . LEU A 1 186 ? 2.478 3.255 -3.976 1.00 84.19 186 LEU A N 1
ATOM 1355 C CA . LEU A 1 186 ? 1.677 4.258 -4.699 1.00 84.19 186 LEU A CA 1
ATOM 1356 C C . LEU A 1 186 ? 0.258 4.369 -4.133 1.00 84.19 186 LEU A C 1
ATOM 1358 O O . LEU A 1 186 ? -0.316 5.454 -4.110 1.00 84.19 186 LEU A O 1
ATOM 1362 N N . ASN A 1 187 ? -0.284 3.252 -3.657 1.00 89.31 187 ASN A N 1
ATOM 1363 C CA . ASN A 1 187 ? -1.580 3.141 -3.007 1.00 89.31 187 ASN A CA 1
ATOM 1364 C C . ASN A 1 187 ? -1.482 3.157 -1.477 1.00 89.31 187 ASN A C 1
ATOM 1366 O O . ASN A 1 187 ? -2.500 3.043 -0.802 1.00 89.31 187 ASN A O 1
ATOM 1370 N N . ASP A 1 188 ? -0.275 3.327 -0.930 1.00 92.81 188 ASP A N 1
ATOM 1371 C CA . ASP A 1 188 ? 0.018 3.447 0.497 1.00 92.81 188 ASP A CA 1
ATOM 1372 C C . ASP A 1 188 ? -0.666 2.367 1.359 1.00 92.81 188 ASP A C 1
ATOM 1374 O O . ASP A 1 188 ? -1.214 2.658 2.424 1.00 92.81 188 ASP A O 1
ATOM 1378 N N . VAL A 1 189 ? -0.632 1.104 0.922 1.00 96.06 189 VAL A N 1
ATOM 1379 C CA . VAL A 1 189 ? -1.268 -0.036 1.608 1.00 96.06 189 VAL A CA 1
ATOM 1380 C C . VAL A 1 189 ? -0.272 -1.163 1.856 1.00 96.06 189 VAL A C 1
ATOM 1382 O O . VAL A 1 189 ? 0.569 -1.454 1.014 1.00 96.06 189 VAL A O 1
ATOM 1385 N N . ALA A 1 190 ? -0.357 -1.821 3.009 1.00 97.56 190 ALA A N 1
ATOM 1386 C CA . ALA A 1 190 ? 0.453 -2.991 3.331 1.00 97.56 190 ALA A CA 1
ATOM 1387 C C . ALA A 1 190 ? -0.356 -4.061 4.066 1.00 97.56 190 ALA A C 1
ATOM 1389 O O . ALA A 1 190 ? -1.267 -3.762 4.843 1.00 97.56 190 ALA A O 1
ATOM 1390 N N . VAL A 1 191 ? 0.028 -5.315 3.833 1.00 98.38 191 VAL A N 1
ATOM 1391 C CA . VAL A 1 191 ? -0.541 -6.508 4.453 1.00 98.38 191 VAL A CA 1
ATOM 1392 C C . VAL A 1 191 ? 0.505 -7.158 5.349 1.00 98.38 191 VAL A C 1
ATOM 1394 O O . VAL A 1 191 ? 1.625 -7.473 4.941 1.00 98.38 191 VAL A O 1
ATOM 1397 N N . LEU A 1 192 ? 0.114 -7.380 6.597 1.00 98.31 192 LEU A N 1
ATOM 1398 C CA . LEU A 1 192 ? 0.907 -8.041 7.622 1.00 98.31 192 LEU A CA 1
ATOM 1399 C C . LEU A 1 192 ? 0.229 -9.336 8.063 1.00 98.31 192 LEU A C 1
ATOM 1401 O O . LEU A 1 192 ? -0.986 -9.492 7.935 1.00 98.31 192 LEU A O 1
ATOM 1405 N N . LYS A 1 193 ? 1.009 -10.239 8.657 1.00 98.12 193 LYS A N 1
ATOM 1406 C CA . LYS A 1 193 ? 0.509 -11.483 9.246 1.00 98.12 193 LYS A CA 1
ATOM 1407 C C . LYS A 1 193 ? 1.096 -11.716 10.630 1.00 98.12 193 LYS A C 1
ATOM 1409 O O . LYS A 1 193 ? 2.313 -11.704 10.798 1.00 98.12 193 LYS A O 1
ATOM 1414 N N . ILE A 1 194 ? 0.231 -11.997 11.600 1.00 98.06 194 ILE A N 1
ATOM 1415 C CA . ILE A 1 194 ? 0.611 -12.534 12.915 1.00 98.06 194 ILE A CA 1
ATOM 1416 C C . ILE A 1 194 ? 0.157 -13.989 13.048 1.00 98.06 194 ILE A C 1
ATOM 1418 O O . ILE A 1 194 ? -0.816 -14.409 12.418 1.00 98.06 194 ILE A O 1
ATOM 1422 N N . ASP A 1 195 ? 0.859 -14.777 13.860 1.00 96.69 195 ASP A N 1
ATOM 1423 C CA . ASP A 1 195 ? 0.527 -16.186 14.108 1.00 96.69 195 ASP A CA 1
ATOM 1424 C C . ASP A 1 195 ? -0.472 -16.326 15.270 1.00 96.69 195 ASP A C 1
ATOM 1426 O O . ASP A 1 195 ? -0.146 -16.785 16.365 1.00 96.69 195 ASP A O 1
ATOM 1430 N N . VAL A 1 196 ? -1.694 -15.826 15.050 1.00 94.56 196 VAL A N 1
ATOM 1431 C CA . VAL A 1 196 ? -2.799 -15.855 16.019 1.00 94.56 196 VAL A CA 1
ATOM 1432 C C . VAL A 1 196 ? -4.096 -16.212 15.299 1.00 94.56 196 VAL A C 1
ATOM 1434 O O . VAL A 1 196 ? -4.425 -15.631 14.271 1.00 94.56 196 VAL A O 1
ATOM 1437 N N . THR A 1 197 ? -4.858 -17.151 15.858 1.00 93.50 197 THR A N 1
ATOM 1438 C CA . THR A 1 197 ? -6.136 -17.617 15.297 1.00 93.50 197 THR A CA 1
ATOM 1439 C C . THR A 1 197 ? -7.321 -17.242 16.178 1.00 93.50 197 THR A C 1
ATOM 1441 O O . THR A 1 197 ? -7.172 -17.099 17.389 1.00 93.50 197 THR A O 1
ATOM 1444 N N . GLY A 1 198 ? -8.522 -17.199 15.598 1.00 91.69 198 GLY A N 1
ATOM 1445 C CA . GLY A 1 198 ? -9.757 -16.896 16.330 1.00 91.69 198 GLY A CA 1
ATOM 1446 C C . GLY A 1 198 ? -9.953 -15.402 16.576 1.00 91.69 198 GLY A C 1
ATOM 1447 O O . GLY A 1 198 ? -10.743 -15.017 17.436 1.00 91.69 198 GLY A O 1
ATOM 1448 N N . LEU A 1 199 ? -9.233 -14.567 15.825 1.00 93.38 199 LEU A N 1
ATOM 1449 C CA . LEU A 1 199 ? -9.405 -13.126 15.860 1.00 93.38 199 LEU A CA 1
ATOM 1450 C C . LEU A 1 199 ? -10.741 -12.727 15.231 1.00 93.38 199 LEU A C 1
ATOM 1452 O O . LEU A 1 199 ? -11.289 -13.433 14.380 1.00 93.38 199 LEU A O 1
ATOM 1456 N N . LYS A 1 200 ? -11.259 -11.567 15.636 1.00 94.25 200 LYS A N 1
ATOM 1457 C CA . LYS A 1 200 ? -12.458 -10.978 15.043 1.00 94.25 200 LYS A CA 1
ATOM 1458 C C . LYS A 1 200 ? -12.049 -10.050 13.894 1.00 94.25 200 LYS A C 1
ATOM 1460 O O . LYS A 1 200 ? -11.518 -8.977 14.182 1.00 94.25 200 LYS A O 1
ATOM 1465 N N . PRO A 1 201 ? -12.301 -10.405 12.623 1.00 96.12 201 PRO A N 1
ATOM 1466 C CA . PRO A 1 201 ? -12.058 -9.491 11.520 1.00 96.12 201 PRO A CA 1
ATOM 1467 C C . PRO A 1 201 ? -13.090 -8.361 11.494 1.00 96.12 201 PRO A C 1
ATOM 1469 O O . PRO A 1 201 ? -14.225 -8.512 11.965 1.00 96.12 201 PRO A O 1
ATOM 1472 N N . VAL A 1 202 ? -12.697 -7.235 10.907 1.00 96.62 202 VAL A N 1
ATOM 1473 C CA . VAL A 1 202 ? -13.637 -6.186 10.508 1.00 96.62 202 VAL A CA 1
ATOM 1474 C C . VAL A 1 202 ? -14.586 -6.688 9.415 1.00 96.62 202 VAL A C 1
ATOM 1476 O O . VAL A 1 202 ? -14.342 -7.702 8.763 1.00 96.62 202 VAL A O 1
ATOM 1479 N N . VAL A 1 203 ? -15.675 -5.954 9.193 1.00 96.00 203 VAL A N 1
ATOM 1480 C CA . VAL A 1 203 ? -16.534 -6.139 8.017 1.00 96.00 203 VAL A CA 1
ATOM 1481 C C . VAL A 1 203 ? -16.198 -5.031 7.030 1.00 96.00 203 VAL A C 1
ATOM 1483 O O . VAL A 1 203 ? -16.171 -3.868 7.423 1.00 96.00 203 VAL A O 1
ATOM 1486 N N . LEU A 1 204 ? -15.920 -5.369 5.774 1.00 96.56 204 LEU A N 1
ATOM 1487 C CA . LEU A 1 204 ? -15.651 -4.370 4.739 1.00 96.56 204 LEU A CA 1
ATOM 1488 C C . LEU A 1 204 ? -16.960 -3.794 4.193 1.00 96.56 204 LEU A C 1
ATOM 1490 O O . LEU A 1 204 ? -17.968 -4.495 4.081 1.00 96.56 204 LEU A O 1
ATOM 1494 N N . GLY A 1 205 ? -16.937 -2.499 3.902 1.00 95.69 205 GLY A N 1
ATOM 1495 C CA . GLY A 1 205 ? -18.019 -1.771 3.257 1.00 95.69 205 GLY A CA 1
ATOM 1496 C C . GLY A 1 205 ? -17.736 -1.537 1.779 1.00 95.69 205 GLY A C 1
ATOM 1497 O O . GLY A 1 205 ? -16.824 -2.123 1.206 1.00 95.69 205 GLY A O 1
ATOM 1498 N N . ASP A 1 206 ? -18.534 -0.654 1.190 1.00 95.88 206 ASP A N 1
ATOM 1499 C CA . ASP A 1 206 ? -18.378 -0.191 -0.186 1.00 95.88 206 ASP A CA 1
ATOM 1500 C C . ASP A 1 206 ? -18.099 1.315 -0.159 1.00 95.88 206 ASP A C 1
ATOM 1502 O O . ASP A 1 206 ? -18.986 2.106 0.185 1.00 95.88 206 ASP A O 1
ATOM 1506 N N . SER A 1 207 ? -16.869 1.716 -0.483 1.00 97.06 207 SER A N 1
ATOM 1507 C CA . SER A 1 207 ? -16.480 3.128 -0.476 1.00 97.06 207 SER A CA 1
ATOM 1508 C C . SER A 1 207 ? -17.127 3.944 -1.591 1.00 97.06 207 SER A C 1
ATOM 1510 O O . SER A 1 207 ? -17.284 5.153 -1.426 1.00 97.06 207 SER A O 1
ATOM 1512 N N . ASP A 1 208 ? -17.554 3.308 -2.685 1.00 95.50 208 ASP A N 1
ATOM 1513 C CA . ASP A 1 208 ? -18.232 3.987 -3.798 1.00 95.50 208 ASP A CA 1
ATOM 1514 C C . ASP A 1 208 ? -19.669 4.380 -3.434 1.00 95.50 208 ASP A C 1
ATOM 1516 O O . ASP A 1 208 ? -20.266 5.263 -4.053 1.00 95.50 208 ASP A O 1
ATOM 1520 N N . SER A 1 209 ? -20.218 3.753 -2.389 1.00 93.12 209 SER A N 1
ATOM 1521 C CA . SER A 1 209 ? -21.533 4.080 -1.842 1.00 93.12 209 SER A CA 1
ATOM 1522 C C . SER A 1 209 ? -21.531 5.279 -0.887 1.00 93.12 209 SER A C 1
ATOM 1524 O O . SER A 1 209 ? -22.609 5.749 -0.520 1.00 93.12 209 SER A O 1
ATOM 1526 N N . LEU A 1 210 ? -20.353 5.791 -0.497 1.00 94.69 210 LEU A N 1
ATOM 1527 C CA . LEU A 1 210 ? -20.244 6.896 0.456 1.00 94.69 210 LEU A CA 1
ATOM 1528 C C . LEU A 1 210 ? -20.803 8.201 -0.102 1.00 94.69 210 LEU A C 1
ATOM 1530 O O . LEU A 1 210 ? -20.519 8.616 -1.228 1.00 94.69 210 LEU A O 1
ATOM 1534 N N . ILE A 1 211 ? -21.527 8.916 0.754 1.00 95.00 211 ILE A N 1
ATOM 1535 C CA . ILE A 1 211 ? -22.093 10.223 0.428 1.00 95.00 211 ILE A CA 1
ATOM 1536 C C . ILE A 1 211 ? -21.540 11.274 1.392 1.00 95.00 211 ILE A C 1
ATOM 1538 O O . ILE A 1 211 ? -21.382 11.047 2.591 1.00 95.00 211 ILE A O 1
ATOM 1542 N N . VAL A 1 212 ? -21.253 12.468 0.870 1.00 97.25 212 VAL A N 1
ATOM 1543 C CA . VAL A 1 212 ? -20.851 13.616 1.694 1.00 97.25 212 VAL A CA 1
ATOM 1544 C C . VAL A 1 212 ? -21.917 13.901 2.756 1.00 97.25 212 VAL A C 1
ATOM 1546 O O . VAL A 1 212 ? -23.099 14.033 2.442 1.00 97.25 212 VAL A O 1
ATOM 1549 N N . GLY A 1 213 ? -21.480 14.032 4.008 1.00 96.19 213 GLY A N 1
ATOM 1550 C CA . GLY A 1 213 ? -22.336 14.215 5.178 1.00 96.19 213 GLY A CA 1
ATOM 1551 C C . GLY A 1 213 ? -22.682 12.927 5.927 1.00 96.19 213 GLY A C 1
ATOM 1552 O O . GLY A 1 213 ? -23.318 13.013 6.975 1.00 96.19 213 GLY A O 1
ATOM 1553 N N . GLU A 1 214 ? -22.271 11.749 5.450 1.00 96.19 214 GLU A N 1
ATOM 1554 C CA . GLU A 1 214 ? -22.413 10.509 6.221 1.00 96.19 214 GLU A CA 1
ATOM 1555 C C . GLU A 1 214 ? -21.465 10.483 7.421 1.00 96.19 214 GLU A C 1
ATOM 1557 O O . GLU A 1 214 ? -20.310 10.899 7.318 1.00 96.19 214 GLU A O 1
ATOM 1562 N N . GLN A 1 215 ? -21.964 10.003 8.566 1.00 97.44 215 GLN A N 1
ATOM 1563 C CA . GLN A 1 215 ? -21.160 9.863 9.775 1.00 97.44 215 GLN A CA 1
ATOM 1564 C C . GLN A 1 215 ? -20.146 8.734 9.601 1.00 97.44 215 GLN A C 1
ATOM 1566 O O . GLN A 1 215 ? -20.493 7.624 9.194 1.00 97.44 215 GLN A O 1
ATOM 1571 N N . VAL A 1 216 ? -18.903 9.030 9.959 1.00 98.00 216 VAL A N 1
ATOM 1572 C CA . VAL A 1 216 ? -17.791 8.084 9.955 1.00 98.00 216 VAL A CA 1
ATOM 1573 C C . VAL A 1 216 ? -17.024 8.166 11.268 1.00 98.00 216 VAL A C 1
ATOM 1575 O O . VAL A 1 216 ? -17.071 9.169 11.987 1.00 98.00 216 VAL A O 1
ATOM 1578 N N . SER A 1 217 ? -16.308 7.099 11.602 1.00 97.44 217 SER A N 1
ATOM 1579 C CA . SER A 1 217 ? -15.401 7.092 12.747 1.00 97.44 217 SER A CA 1
ATOM 1580 C C . SER A 1 217 ? -14.165 6.257 12.478 1.00 97.44 217 SER A C 1
ATOM 1582 O O . SER A 1 217 ? -14.183 5.362 11.645 1.00 97.44 217 SER A O 1
ATOM 1584 N N . THR A 1 218 ? -13.081 6.543 13.181 1.00 96.00 218 THR A N 1
ATOM 1585 C CA . THR A 1 218 ? -11.862 5.739 13.131 1.00 96.00 218 THR A CA 1
ATOM 1586 C C . THR A 1 218 ? -11.420 5.387 14.539 1.00 96.00 218 THR A C 1
ATOM 1588 O O . THR A 1 218 ? -11.652 6.150 15.478 1.00 96.00 218 THR A O 1
ATOM 1591 N N . ILE A 1 219 ? -10.803 4.219 14.684 1.00 94.94 219 ILE A N 1
ATOM 1592 C CA . ILE A 1 219 ? -10.226 3.735 15.934 1.00 94.94 219 ILE A CA 1
ATOM 1593 C C . ILE A 1 219 ? -8.749 3.473 15.666 1.00 94.94 219 ILE A C 1
ATOM 1595 O O . ILE A 1 219 ? -8.404 2.736 14.746 1.00 94.94 219 ILE A O 1
ATOM 1599 N N . GLY A 1 220 ? -7.869 4.063 16.468 1.00 89.56 220 GLY A N 1
ATOM 1600 C CA . GLY A 1 220 ? -6.436 3.873 16.278 1.00 89.56 220 GLY A CA 1
ATOM 1601 C C . GLY A 1 220 ? -5.586 4.365 17.439 1.00 89.56 220 GLY A C 1
ATOM 1602 O O . GLY A 1 220 ? -6.081 4.791 18.483 1.00 89.56 220 GLY A O 1
ATOM 1603 N N . ASN A 1 221 ? -4.275 4.309 17.255 1.00 80.19 221 ASN A N 1
ATOM 1604 C CA . ASN A 1 221 ? -3.280 4.651 18.258 1.00 80.19 221 ASN A CA 1
ATOM 1605 C C . ASN A 1 221 ? -3.021 6.159 18.339 1.00 80.19 221 ASN A C 1
ATOM 1607 O O . ASN A 1 221 ? -1.926 6.612 18.018 1.00 80.19 221 ASN A O 1
ATOM 1611 N N . ALA A 1 222 ? -4.008 6.964 18.736 1.00 63.41 222 ALA A N 1
ATOM 1612 C CA . ALA A 1 222 ? -3.873 8.420 18.726 1.00 63.41 222 ALA A CA 1
ATOM 1613 C C . ALA A 1 222 ? -2.589 8.900 19.441 1.00 63.41 222 ALA A C 1
ATOM 1615 O O . ALA A 1 222 ? -2.320 8.566 20.599 1.00 63.41 222 ALA A O 1
ATOM 1616 N N . LEU A 1 223 ? -1.781 9.700 18.731 1.00 60.03 223 LEU A N 1
ATOM 1617 C CA . LEU A 1 223 ? -0.504 10.259 19.206 1.00 60.03 223 LEU A CA 1
ATOM 1618 C C . LEU A 1 223 ? 0.535 9.210 19.662 1.00 60.03 223 LEU A C 1
ATOM 1620 O O . LEU A 1 223 ? 1.449 9.538 20.419 1.00 60.03 223 LEU A O 1
ATOM 1624 N N . GLY A 1 224 ? 0.382 7.941 19.271 1.00 60.81 224 GLY A N 1
ATOM 1625 C CA . GLY A 1 224 ? 1.289 6.845 19.628 1.00 60.81 224 GLY A CA 1
ATOM 1626 C C . GLY A 1 224 ? 1.262 6.416 21.104 1.00 60.81 224 GLY A C 1
ATOM 1627 O O . GLY A 1 224 ? 1.918 5.440 21.456 1.00 60.81 224 GLY A O 1
ATOM 1628 N N . SER A 1 225 ? 0.529 7.132 21.967 1.00 60.78 225 SER A N 1
ATOM 1629 C CA . SER A 1 225 ? 0.444 6.895 23.422 1.00 60.78 225 SER A CA 1
ATOM 1630 C C . SER A 1 225 ? -0.986 6.662 23.922 1.00 60.78 225 SER A C 1
ATOM 1632 O O . SER A 1 225 ? -1.168 6.189 25.043 1.00 60.78 225 SER A O 1
ATOM 1634 N N . TYR A 1 226 ? -1.999 6.996 23.117 1.00 68.06 226 TYR A N 1
ATOM 1635 C CA . TYR A 1 226 ? -3.414 6.815 23.439 1.00 68.06 226 TYR A CA 1
ATOM 1636 C C . TYR A 1 226 ? -4.009 5.755 22.513 1.00 68.06 226 TYR A C 1
ATOM 1638 O O . TYR A 1 226 ? -4.755 6.045 21.575 1.00 68.06 226 TYR A O 1
ATOM 1646 N N . SER A 1 227 ? -3.616 4.511 22.774 1.00 79.06 227 SER A N 1
ATOM 1647 C CA . SER A 1 227 ? -4.034 3.342 22.008 1.00 79.06 227 SER A CA 1
ATOM 1648 C C . SER A 1 227 ? -5.549 3.180 21.972 1.00 79.06 227 SER A C 1
ATOM 1650 O O . SER A 1 227 ? -6.219 3.434 22.972 1.00 79.06 227 SER A O 1
ATOM 1652 N N . PHE A 1 228 ? -6.057 2.731 20.823 1.00 86.75 228 PHE A N 1
ATOM 1653 C CA . PHE A 1 228 ? -7.475 2.429 20.617 1.00 86.75 228 PHE A CA 1
ATOM 1654 C C . PHE A 1 228 ? -8.408 3.624 20.878 1.00 86.75 228 PHE A C 1
ATOM 1656 O O . PHE A 1 228 ? -9.518 3.465 21.362 1.00 86.75 228 PHE A O 1
ATOM 1663 N N . SER A 1 229 ? -7.977 4.844 20.559 1.00 91.56 229 SER A N 1
ATOM 1664 C CA . SER A 1 229 ? -8.824 6.036 20.654 1.00 91.56 229 SER A CA 1
ATOM 1665 C C . SER A 1 229 ? -9.774 6.121 19.462 1.00 91.56 229 SER A C 1
ATOM 1667 O O . SER A 1 229 ? -9.325 6.040 18.317 1.00 91.56 229 SER A O 1
ATOM 1669 N N . GLN A 1 230 ? -11.063 6.352 19.726 1.00 94.44 230 GLN A N 1
ATOM 1670 C CA . GLN A 1 230 ? -12.045 6.644 18.684 1.00 94.44 230 GLN A CA 1
ATOM 1671 C C . GLN A 1 230 ? -12.129 8.145 18.416 1.00 94.44 230 GLN A C 1
ATOM 1673 O O . GLN A 1 230 ? -12.305 8.944 19.338 1.00 94.44 230 GLN A O 1
ATOM 1678 N N . THR A 1 231 ? -12.069 8.526 17.145 1.00 94.00 231 THR A N 1
ATOM 1679 C CA . THR A 1 231 ? -12.468 9.856 16.677 1.00 94.00 231 THR A CA 1
ATOM 1680 C C . THR A 1 231 ? -13.603 9.689 15.676 1.00 94.00 231 THR A C 1
ATOM 1682 O O . THR A 1 231 ? -13.731 8.652 15.027 1.00 94.00 231 THR A O 1
ATOM 1685 N N . SER A 1 232 ? -14.493 10.672 15.603 1.00 95.50 232 SER A N 1
ATOM 1686 C CA . SER A 1 232 ? -15.650 10.627 14.711 1.00 95.50 232 SER A CA 1
ATOM 1687 C C . SER A 1 232 ? -15.824 11.954 14.002 1.00 95.50 232 SER A C 1
ATOM 1689 O O . SER A 1 232 ? -15.266 12.970 14.422 1.00 95.50 232 SER A O 1
ATOM 1691 N N . GLY A 1 233 ? -16.576 11.905 12.916 1.00 95.94 233 GLY A N 1
ATOM 1692 C CA . GLY A 1 233 ? -16.775 13.015 12.013 1.00 95.94 233 GLY A CA 1
ATOM 1693 C C . GLY A 1 233 ? -17.742 12.635 10.902 1.00 95.94 233 GLY A C 1
ATOM 1694 O O . GLY A 1 233 ? -18.541 11.706 11.035 1.00 95.94 233 GLY A O 1
ATOM 1695 N N . TYR A 1 234 ? -17.642 13.342 9.792 1.00 97.69 234 TYR A N 1
ATOM 1696 C CA . TYR A 1 234 ? -18.444 13.176 8.603 1.00 97.69 234 TYR A CA 1
ATOM 1697 C C . TYR A 1 234 ? -17.562 13.129 7.361 1.00 97.69 234 TYR A C 1
ATOM 1699 O O . TYR A 1 234 ? -16.512 13.775 7.273 1.00 97.69 234 TYR A O 1
ATOM 1707 N N . VAL A 1 235 ? -18.036 12.407 6.350 1.00 97.75 235 VAL A N 1
ATOM 1708 C CA . VAL A 1 235 ? -17.464 12.469 5.006 1.00 97.75 235 VAL A CA 1
ATOM 1709 C C . VAL A 1 235 ? -17.594 13.902 4.493 1.00 97.75 235 VAL A C 1
ATOM 1711 O O . VAL A 1 235 ? -18.690 14.398 4.244 1.00 97.75 235 VAL A O 1
ATOM 1714 N N . SER A 1 236 ? -16.463 14.576 4.327 1.00 96.50 236 SER A N 1
ATOM 1715 C CA . SER A 1 236 ? -16.361 15.942 3.800 1.00 96.50 236 SER A CA 1
ATOM 1716 C C . SER A 1 236 ? -16.218 15.967 2.274 1.00 96.50 236 SER A C 1
ATOM 1718 O O . SER A 1 236 ? -16.492 16.979 1.625 1.00 96.50 236 SER A O 1
ATOM 1720 N N . GLY A 1 237 ? -15.784 14.856 1.679 1.00 94.31 237 GLY A N 1
ATOM 1721 C CA . GLY A 1 237 ? -15.617 14.707 0.240 1.00 94.31 237 GLY A CA 1
ATOM 1722 C C . GLY A 1 237 ? -15.297 13.267 -0.140 1.00 94.31 237 GLY A C 1
ATOM 1723 O O . GLY A 1 237 ? -14.617 12.568 0.600 1.00 94.31 237 GLY A O 1
ATOM 1724 N N . VAL A 1 238 ? -15.754 12.853 -1.314 1.00 94.00 238 VAL A N 1
ATOM 1725 C CA . VAL A 1 238 ? -15.353 11.604 -1.976 1.00 94.00 238 VAL A CA 1
ATOM 1726 C C . VAL A 1 238 ? -14.664 11.955 -3.294 1.00 94.00 238 VAL A C 1
ATOM 1728 O O . VAL A 1 238 ? -14.860 13.066 -3.803 1.00 94.00 238 VAL A O 1
ATOM 1731 N N . GLY A 1 239 ? -13.850 11.051 -3.839 1.00 87.81 239 GLY A N 1
ATOM 1732 C CA . GLY A 1 239 ? -13.242 11.264 -5.154 1.00 87.81 239 GLY A CA 1
ATOM 1733 C C . GLY A 1 239 ? -12.159 12.352 -5.183 1.00 87.81 239 GLY A C 1
ATOM 1734 O O . GLY A 1 239 ? -12.001 13.029 -6.202 1.00 87.81 239 GLY A O 1
ATOM 1735 N N . ARG A 1 240 ? -11.498 12.656 -4.054 1.00 85.62 240 ARG A N 1
ATOM 1736 C CA . ARG A 1 240 ? -10.552 13.779 -3.988 1.00 85.62 240 ARG A CA 1
ATOM 1737 C C . ARG A 1 240 ? -9.201 13.349 -4.525 1.00 85.62 240 ARG A C 1
ATOM 1739 O O . ARG A 1 240 ? -8.537 12.526 -3.917 1.00 85.62 240 ARG A O 1
ATOM 1746 N N . SER A 1 241 ? -8.783 13.966 -5.624 1.00 86.12 241 SER A N 1
ATOM 1747 C CA . SER A 1 241 ? -7.404 13.885 -6.096 1.00 86.12 241 SER A CA 1
ATOM 1748 C C . SER A 1 241 ? -6.518 14.710 -5.162 1.00 86.12 241 SER A C 1
ATOM 1750 O O . SER A 1 241 ? -6.658 15.934 -5.092 1.00 86.12 241 SER A O 1
ATOM 1752 N N . VAL A 1 242 ? -5.661 14.036 -4.397 1.00 82.06 242 VAL A N 1
ATOM 1753 C CA . VAL A 1 242 ? -4.784 14.669 -3.413 1.00 82.06 242 VAL A CA 1
ATOM 1754 C C . VAL A 1 242 ? -3.332 14.316 -3.694 1.00 82.06 242 VAL A C 1
ATOM 1756 O O . VAL A 1 242 ? -2.981 13.147 -3.817 1.00 82.06 242 VAL A O 1
ATOM 1759 N N . THR A 1 243 ? -2.487 15.344 -3.769 1.00 78.94 243 THR A N 1
ATOM 1760 C CA . THR A 1 243 ? -1.035 15.196 -3.875 1.00 78.94 243 THR A CA 1
ATOM 1761 C C . THR A 1 243 ? -0.430 14.969 -2.491 1.00 78.94 243 THR A C 1
ATOM 1763 O O . THR A 1 243 ? -0.451 15.863 -1.641 1.00 78.94 243 THR A O 1
ATOM 1766 N N . MET A 1 244 ? 0.094 13.767 -2.282 1.00 71.88 244 MET A N 1
ATOM 1767 C CA . MET A 1 244 ? 0.844 13.326 -1.110 1.00 71.88 244 MET A CA 1
ATOM 1768 C C . MET A 1 244 ? 2.172 14.084 -0.974 1.00 71.88 244 MET A C 1
ATOM 1770 O O . MET A 1 244 ? 2.634 14.749 -1.902 1.00 71.88 244 MET A O 1
ATOM 1774 N N . SER A 1 245 ? 2.804 13.974 0.195 1.00 67.19 245 SER A N 1
ATOM 1775 C CA . SER A 1 245 ? 4.068 14.659 0.512 1.00 67.19 245 SER A CA 1
ATOM 1776 C C . SER A 1 245 ? 5.256 14.235 -0.366 1.00 67.19 245 SER A C 1
ATOM 1778 O O . SER A 1 245 ? 6.210 14.997 -0.508 1.00 67.19 245 SER A O 1
ATOM 1780 N N . ASP A 1 246 ? 5.183 13.058 -0.986 1.00 67.00 246 ASP A N 1
ATOM 1781 C CA . ASP A 1 246 ? 6.155 12.524 -1.949 1.00 67.00 246 ASP A CA 1
ATOM 1782 C C . ASP A 1 246 ? 5.828 12.876 -3.415 1.00 67.00 246 ASP A C 1
ATOM 1784 O O . ASP A 1 246 ? 6.574 12.516 -4.322 1.00 67.00 246 ASP A O 1
ATOM 1788 N N . GLY A 1 247 ? 4.730 13.601 -3.659 1.00 69.19 247 GLY A N 1
ATOM 1789 C CA . GLY A 1 247 ? 4.258 13.962 -4.996 1.00 69.19 247 GLY A CA 1
ATOM 1790 C C . GLY A 1 247 ? 3.279 12.965 -5.624 1.00 69.19 247 GLY A C 1
ATOM 1791 O O . GLY A 1 247 ? 2.723 13.273 -6.680 1.00 69.19 247 GLY A O 1
ATOM 1792 N N . THR A 1 248 ? 3.010 11.822 -4.984 1.00 72.00 248 THR A N 1
ATOM 1793 C CA . THR A 1 248 ? 2.019 10.845 -5.461 1.00 72.00 248 THR A CA 1
ATOM 1794 C C . THR A 1 248 ? 0.628 11.465 -5.446 1.00 72.00 248 THR A C 1
ATOM 1796 O O . THR A 1 248 ? 0.233 12.099 -4.471 1.00 72.00 248 THR A O 1
ATOM 1799 N N . VAL A 1 249 ? -0.141 11.296 -6.520 1.00 78.31 249 VAL A N 1
ATOM 1800 C CA . VAL A 1 249 ? -1.524 11.779 -6.590 1.00 78.31 249 VAL A CA 1
ATOM 1801 C C . VAL A 1 249 ? -2.461 10.601 -6.389 1.00 78.31 249 VAL A C 1
ATOM 1803 O O . VAL A 1 249 ? -2.490 9.698 -7.218 1.00 78.31 249 VAL A O 1
ATOM 1806 N N . MET A 1 250 ? -3.238 10.626 -5.310 1.00 84.50 250 MET A N 1
ATOM 1807 C CA . MET A 1 250 ? -4.151 9.538 -4.952 1.00 84.50 250 MET A CA 1
ATOM 1808 C C . MET A 1 250 ? -5.597 10.018 -4.907 1.00 84.50 250 MET A C 1
ATOM 1810 O O . MET A 1 250 ? -5.873 11.186 -4.620 1.00 84.50 250 MET A O 1
ATOM 1814 N N . ASN A 1 251 ? -6.518 9.098 -5.179 1.00 89.88 251 ASN A N 1
ATOM 1815 C CA . ASN A 1 251 ? -7.932 9.272 -4.897 1.00 89.88 251 ASN A CA 1
ATOM 1816 C C . ASN A 1 251 ? -8.187 9.032 -3.402 1.00 89.88 251 ASN A C 1
ATOM 1818 O O . ASN A 1 251 ? -7.806 7.998 -2.866 1.00 89.88 251 ASN A O 1
ATOM 1822 N N . MET A 1 252 ? -8.807 9.993 -2.717 1.00 94.12 252 MET A N 1
ATOM 1823 C CA . MET A 1 252 ? -8.992 9.953 -1.267 1.00 94.12 252 MET A CA 1
ATOM 1824 C C . MET A 1 252 ? -10.429 10.292 -0.863 1.00 94.12 252 MET A C 1
ATOM 1826 O O . MET A 1 252 ? -11.094 11.152 -1.456 1.00 94.12 252 MET A O 1
ATOM 1830 N N . ILE A 1 253 ? -10.878 9.675 0.228 1.00 96.75 253 ILE A N 1
ATOM 1831 C CA . ILE A 1 253 ? -12.007 10.139 1.036 1.00 96.75 253 ILE A CA 1
ATOM 1832 C C . ILE A 1 253 ? -11.491 11.266 1.926 1.00 96.75 253 ILE A C 1
ATOM 1834 O O . ILE A 1 253 ? -10.515 11.091 2.651 1.00 96.75 253 ILE A O 1
ATOM 1838 N N . GLN A 1 254 ? -12.154 12.417 1.907 1.00 95.69 254 GLN A N 1
ATOM 1839 C CA . GLN A 1 254 ? -11.917 13.500 2.855 1.00 95.69 254 GLN A CA 1
ATOM 1840 C C . GLN A 1 254 ? -12.918 13.391 4.009 1.00 95.69 254 GLN A C 1
ATOM 1842 O O . GLN A 1 254 ? -14.118 13.236 3.785 1.00 95.69 254 GLN A O 1
ATOM 1847 N N . THR A 1 255 ? -12.445 13.536 5.240 1.00 95.62 255 THR A N 1
ATOM 1848 C CA . THR A 1 255 ? -13.245 13.488 6.471 1.00 95.62 255 THR A CA 1
ATOM 1849 C C . THR A 1 255 ? -12.792 14.577 7.440 1.00 95.62 255 THR A C 1
ATOM 1851 O O . THR A 1 255 ? -11.660 15.043 7.348 1.00 95.62 255 THR A O 1
ATOM 1854 N N . ASP A 1 256 ? -13.652 14.990 8.364 1.00 94.06 256 ASP A N 1
ATOM 1855 C CA . ASP A 1 256 ? -13.272 15.855 9.492 1.00 94.06 256 ASP A CA 1
ATOM 1856 C C . ASP A 1 256 ? -12.954 15.054 10.772 1.00 94.06 256 ASP A C 1
ATOM 1858 O O . ASP A 1 256 ? -12.677 15.638 11.823 1.00 94.06 256 ASP A O 1
ATOM 1862 N N . CYS A 1 257 ? -12.909 13.714 10.683 1.00 92.06 257 CYS A N 1
ATOM 1863 C CA . CYS A 1 257 ? -12.312 12.884 11.727 1.00 92.06 257 CYS A CA 1
ATOM 1864 C C . CYS A 1 257 ? -10.895 13.378 12.036 1.00 92.06 257 CYS A C 1
ATOM 1866 O O . CYS A 1 257 ? -10.093 13.640 11.138 1.00 92.06 257 CYS A O 1
ATOM 1868 N N . THR A 1 258 ? -10.548 13.452 13.321 1.00 89.88 258 THR A N 1
ATOM 1869 C CA . THR A 1 258 ? -9.178 13.789 13.714 1.00 89.88 258 THR A CA 1
ATOM 1870 C C . THR A 1 258 ? -8.235 12.651 13.326 1.00 89.88 258 THR A C 1
ATOM 1872 O O . THR A 1 258 ? -8.292 11.570 13.919 1.00 89.88 258 THR A O 1
ATOM 1875 N N . ILE A 1 259 ? -7.354 12.914 12.359 1.00 87.88 259 ILE A N 1
ATOM 1876 C CA . ILE A 1 259 ? -6.331 11.985 11.863 1.00 87.88 259 ILE A CA 1
ATOM 1877 C C . ILE A 1 259 ? -4.939 12.526 12.204 1.00 87.88 259 ILE A C 1
ATOM 1879 O O . ILE A 1 259 ? -4.656 13.712 12.054 1.00 87.88 259 ILE A O 1
ATOM 1883 N N . ASN A 1 260 ? -4.076 11.655 12.718 1.00 85.62 260 ASN A N 1
ATOM 1884 C CA . ASN A 1 260 ? -2.683 11.925 13.065 1.00 85.62 260 ASN A CA 1
ATOM 1885 C C . ASN A 1 260 ? -1.833 10.680 12.776 1.00 85.62 260 ASN A C 1
ATOM 1887 O O . ASN A 1 260 ? -2.373 9.608 12.519 1.00 85.62 260 ASN A O 1
ATOM 1891 N N . SER A 1 261 ? -0.504 10.788 12.862 1.00 83.81 261 SER A N 1
ATOM 1892 C CA . SER A 1 261 ? 0.409 9.671 12.562 1.00 83.81 261 SER A CA 1
ATOM 1893 C C . SER A 1 261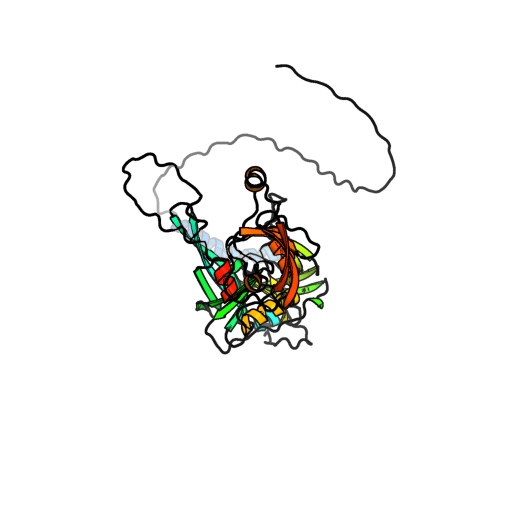 ? 0.057 8.374 13.295 1.00 83.81 261 SER A C 1
ATOM 1895 O O . SER A 1 261 ? 0.229 7.294 12.753 1.00 83.81 261 SER A O 1
ATOM 1897 N N . GLY A 1 262 ? -0.499 8.477 14.502 1.00 84.25 262 GLY A N 1
ATOM 1898 C CA . GLY A 1 262 ? -0.833 7.323 15.315 1.00 84.25 262 GLY A CA 1
ATOM 1899 C C . GLY A 1 262 ? -2.058 6.527 14.846 1.00 84.25 262 GLY A C 1
ATOM 1900 O O . GLY A 1 262 ? -2.045 5.302 14.941 1.00 84.25 262 GLY A O 1
ATOM 1901 N N . ASN A 1 263 ? -3.099 7.174 14.307 1.00 88.06 263 ASN A N 1
ATOM 1902 C CA . ASN A 1 263 ? -4.239 6.464 13.702 1.00 88.06 263 ASN A CA 1
ATOM 1903 C C . ASN A 1 263 ? -4.084 6.232 12.188 1.00 88.06 263 ASN A C 1
ATOM 1905 O O . ASN A 1 263 ? -4.956 5.617 11.585 1.00 88.06 263 ASN A O 1
ATOM 1909 N N . SER A 1 264 ? -2.962 6.641 11.586 1.00 92.19 264 SER A N 1
ATOM 1910 C CA . SER A 1 264 ? -2.579 6.248 10.223 1.00 92.19 264 SER A CA 1
ATOM 1911 C C . SER A 1 264 ? -2.531 4.721 10.089 1.00 92.19 264 SER A C 1
ATOM 1913 O O . SER A 1 264 ? -1.996 4.046 10.968 1.00 92.19 264 SER A O 1
ATOM 1915 N N . GLY A 1 265 ? -3.119 4.173 9.032 1.00 95.50 265 GLY A N 1
ATOM 1916 C CA . GLY A 1 265 ? -3.288 2.741 8.777 1.00 95.50 265 GLY A CA 1
ATOM 1917 C C . GLY A 1 265 ? -4.512 2.113 9.453 1.00 95.50 265 GLY A C 1
ATOM 1918 O O . GLY A 1 265 ? -4.823 0.953 9.197 1.00 95.50 265 GLY A O 1
ATOM 1919 N N . GLY A 1 266 ? -5.220 2.860 10.306 1.00 96.81 266 GLY A N 1
ATOM 1920 C CA . GLY A 1 266 ? -6.440 2.406 10.968 1.00 96.81 266 GLY A CA 1
ATOM 1921 C C . GLY A 1 266 ? -7.663 2.355 10.038 1.00 96.81 266 GLY A C 1
ATOM 1922 O O . GLY A 1 266 ? -7.664 2.939 8.953 1.00 96.81 266 GLY A O 1
ATOM 1923 N N . PRO A 1 267 ? -8.736 1.666 10.459 1.00 98.00 267 PRO A N 1
ATOM 1924 C CA . PRO A 1 267 ? -9.977 1.601 9.700 1.00 98.00 267 PRO A CA 1
ATOM 1925 C C . PRO A 1 267 ? -10.770 2.910 9.813 1.00 98.00 267 PRO A C 1
ATOM 1927 O O . PRO A 1 267 ? -10.881 3.497 10.895 1.00 98.00 267 PRO A O 1
ATOM 1930 N N . LEU A 1 268 ? -11.379 3.337 8.708 1.00 98.19 268 LEU A N 1
ATOM 1931 C CA . LEU A 1 268 ? -12.471 4.307 8.686 1.00 98.19 268 LEU A CA 1
ATOM 1932 C C . LEU A 1 268 ? -13.795 3.542 8.570 1.00 98.19 268 LEU A C 1
ATOM 1934 O O . LEU A 1 268 ? -14.083 2.950 7.531 1.00 98.19 268 LEU A O 1
ATOM 1938 N N . PHE A 1 269 ? -14.585 3.545 9.637 1.00 98.25 269 PHE A N 1
ATOM 1939 C CA . PHE A 1 269 ? -15.901 2.922 9.710 1.00 98.25 269 PHE A CA 1
ATOM 1940 C C . PHE A 1 269 ? -17.001 3.871 9.239 1.00 98.25 269 PHE A C 1
ATOM 1942 O O . PHE A 1 269 ? -16.999 5.048 9.607 1.00 98.25 269 PHE A O 1
ATOM 1949 N N . ASP A 1 270 ? -17.973 3.344 8.500 1.00 97.19 270 ASP A N 1
ATOM 1950 C CA . ASP A 1 270 ? -19.255 4.002 8.249 1.00 97.19 270 ASP A CA 1
ATOM 1951 C C . ASP A 1 270 ? -20.238 3.835 9.427 1.00 97.19 270 ASP A C 1
ATOM 1953 O O . ASP A 1 270 ? -19.962 3.144 10.413 1.00 97.19 270 ASP A O 1
ATOM 1957 N N . ARG A 1 271 ? -21.426 4.443 9.313 1.00 94.88 271 ARG A N 1
ATOM 1958 C CA . ARG A 1 271 ? -22.515 4.339 10.307 1.00 94.88 271 ARG A CA 1
ATOM 1959 C C . ARG A 1 271 ? -23.081 2.925 10.512 1.00 94.88 271 ARG A C 1
ATOM 1961 O O . ARG A 1 271 ? -23.914 2.736 11.390 1.00 94.88 271 ARG A O 1
ATOM 1968 N N . TYR A 1 272 ? -22.679 1.945 9.704 1.00 95.62 272 TYR A N 1
ATOM 1969 C CA . TYR A 1 272 ? -23.076 0.541 9.832 1.00 95.62 272 TYR A CA 1
ATOM 1970 C C . TYR A 1 272 ? -21.960 -0.316 10.448 1.00 95.62 272 TYR A C 1
ATOM 1972 O O . TYR A 1 272 ? -22.107 -1.531 10.525 1.00 95.62 272 TYR A O 1
ATOM 1980 N N . GLY A 1 273 ? -20.836 0.286 10.860 1.00 95.81 273 GLY A N 1
ATOM 1981 C CA . GLY A 1 273 ? -19.683 -0.432 11.405 1.00 95.81 273 GLY A CA 1
ATOM 1982 C C . GLY A 1 273 ? -18.853 -1.167 10.349 1.00 95.81 273 GLY A C 1
ATOM 1983 O O . GLY A 1 273 ? -18.084 -2.065 10.696 1.00 95.81 273 GLY A O 1
ATOM 1984 N N . ARG A 1 274 ? -18.994 -0.811 9.066 1.00 97.56 274 ARG A N 1
ATOM 1985 C CA . ARG A 1 274 ? -18.218 -1.391 7.964 1.00 97.56 274 ARG A CA 1
ATOM 1986 C C . ARG A 1 274 ? -17.026 -0.502 7.634 1.00 97.56 274 ARG A C 1
ATOM 1988 O O . ARG A 1 274 ? -17.147 0.720 7.642 1.00 97.56 274 ARG A O 1
ATOM 1995 N N . VAL A 1 275 ? -15.882 -1.095 7.315 1.00 98.25 275 VAL A N 1
ATOM 1996 C CA . VAL A 1 275 ? -14.675 -0.362 6.917 1.00 98.25 275 VAL A CA 1
ATOM 1997 C C . VAL A 1 275 ? -14.807 0.088 5.471 1.00 98.25 275 VAL A C 1
ATOM 1999 O O . VAL A 1 275 ? -14.853 -0.738 4.567 1.00 98.25 275 VAL A O 1
ATOM 2002 N N . VAL A 1 276 ? -14.858 1.400 5.266 1.00 98.31 276 VAL A N 1
ATOM 2003 C CA . VAL A 1 276 ? -14.975 2.058 3.955 1.00 98.31 276 VAL A CA 1
ATOM 2004 C C . VAL A 1 276 ? -13.673 2.736 3.523 1.00 98.31 276 VAL A C 1
ATOM 2006 O O . VAL A 1 276 ? -13.567 3.229 2.406 1.00 98.31 276 VAL A O 1
ATOM 2009 N N . GLY A 1 277 ? -12.656 2.756 4.383 1.00 98.06 277 GLY A N 1
ATOM 2010 C CA . GLY A 1 277 ? -11.336 3.237 4.002 1.00 98.06 277 GLY A CA 1
ATOM 2011 C C . GLY A 1 277 ? -10.263 3.008 5.055 1.00 98.06 277 GLY A C 1
ATOM 2012 O O . GLY A 1 277 ? -10.539 2.514 6.147 1.00 98.06 277 GLY A O 1
ATOM 2013 N N . ILE A 1 278 ? -9.038 3.395 4.710 1.00 98.31 278 ILE A N 1
ATOM 2014 C CA . ILE A 1 278 ? -7.840 3.292 5.550 1.00 98.31 278 ILE A CA 1
ATOM 2015 C C . ILE A 1 278 ? -7.339 4.708 5.828 1.00 98.31 278 ILE A C 1
ATOM 2017 O O . ILE A 1 278 ? -6.952 5.420 4.903 1.00 98.31 278 ILE A O 1
ATOM 2021 N N . THR A 1 279 ? -7.374 5.158 7.080 1.00 95.62 279 THR A N 1
ATOM 2022 C CA . THR A 1 279 ? -6.977 6.528 7.440 1.00 95.62 279 THR A CA 1
ATOM 2023 C C . THR A 1 279 ? -5.497 6.758 7.159 1.00 95.62 279 THR A C 1
ATOM 2025 O O . THR A 1 279 ? -4.680 5.963 7.597 1.00 95.62 279 THR A O 1
ATOM 2028 N N . SER A 1 280 ? -5.137 7.853 6.481 1.00 91.62 280 SER A N 1
ATOM 2029 C CA . SER A 1 280 ? -3.741 8.167 6.142 1.00 91.62 280 SER A CA 1
ATOM 2030 C C . SER A 1 280 ? -3.338 9.551 6.649 1.00 91.62 280 SER A C 1
ATOM 2032 O O . SER A 1 280 ? -3.976 10.567 6.361 1.00 91.62 280 SER A O 1
ATOM 2034 N N . ALA A 1 281 ? -2.241 9.591 7.406 1.00 81.56 281 ALA A N 1
ATOM 2035 C CA . ALA A 1 281 ? -1.629 10.816 7.915 1.00 81.56 281 ALA A CA 1
ATOM 2036 C C . ALA A 1 281 ? -0.513 11.366 7.005 1.00 81.56 281 ALA A C 1
ATOM 2038 O O . ALA A 1 281 ? 0.065 12.408 7.323 1.00 81.56 281 ALA A O 1
ATOM 2039 N N . LYS A 1 282 ? -0.233 10.718 5.862 1.00 68.31 282 LYS A N 1
ATOM 2040 C CA . LYS A 1 282 ? 0.837 11.083 4.906 1.00 68.31 282 LYS A CA 1
ATOM 2041 C C . LYS A 1 282 ? 0.722 12.526 4.371 1.00 68.31 282 LYS A C 1
ATOM 2043 O O . LYS A 1 282 ? 1.703 13.097 3.891 1.00 68.31 282 LYS A O 1
ATOM 2048 N N . LEU A 1 283 ? -0.459 13.136 4.514 1.00 62.72 283 LEU A N 1
ATOM 2049 C CA . LEU A 1 283 ? -0.820 14.477 4.043 1.00 62.72 283 LEU A CA 1
ATOM 2050 C C . LEU A 1 283 ? -0.694 15.609 5.061 1.00 62.72 283 LEU A C 1
ATOM 2052 O O . LEU A 1 283 ? -0.879 16.764 4.680 1.00 62.72 283 LEU A O 1
ATOM 2056 N N . SER A 1 284 ? -0.392 15.344 6.336 1.00 53.34 284 SER A N 1
ATOM 2057 C CA . SER A 1 284 ? -0.482 16.398 7.362 1.00 53.34 284 SER A CA 1
ATOM 2058 C C . SER A 1 284 ? 0.505 17.567 7.174 1.00 53.34 284 SER A C 1
ATOM 2060 O O . SER A 1 284 ? 0.428 18.533 7.929 1.00 53.34 284 SER A O 1
ATOM 2062 N N . ASN A 1 285 ? 1.410 17.507 6.184 1.00 48.03 285 ASN A N 1
ATOM 2063 C CA . ASN A 1 285 ? 2.538 18.424 6.006 1.00 48.03 285 ASN A CA 1
ATOM 2064 C C . ASN A 1 285 ? 2.734 18.908 4.547 1.00 48.03 285 ASN A C 1
ATOM 2066 O O . ASN A 1 285 ? 3.861 18.903 4.055 1.00 48.03 285 ASN A O 1
ATOM 2070 N N . ASN A 1 286 ? 1.693 19.360 3.839 1.00 43.28 286 ASN A N 1
ATOM 2071 C CA . ASN A 1 286 ? 1.915 20.079 2.574 1.00 43.28 286 ASN A CA 1
ATOM 2072 C C . ASN A 1 286 ? 2.299 21.542 2.855 1.00 43.28 286 ASN A C 1
ATOM 2074 O O . ASN A 1 286 ? 1.498 22.368 3.293 1.00 43.28 286 ASN A O 1
ATOM 2078 N N . GLY A 1 287 ? 3.585 21.820 2.640 1.00 43.22 287 GLY A N 1
ATOM 2079 C CA . GLY A 1 287 ? 4.331 23.011 3.041 1.00 43.22 287 GLY A CA 1
ATOM 2080 C C . GLY A 1 287 ? 4.087 24.287 2.232 1.00 43.22 287 GLY A C 1
ATOM 2081 O O . GLY A 1 287 ? 5.064 24.932 1.866 1.00 43.22 287 GLY A O 1
ATOM 2082 N N . ASP A 1 288 ? 2.831 24.691 2.015 1.00 44.53 288 ASP A N 1
ATOM 2083 C CA . ASP A 1 288 ? 2.499 26.029 1.476 1.00 44.53 288 ASP A CA 1
ATOM 2084 C C . ASP A 1 288 ? 1.881 26.981 2.523 1.00 44.53 288 ASP A C 1
ATOM 2086 O O . ASP A 1 288 ? 1.426 28.087 2.236 1.00 44.53 288 ASP A O 1
ATOM 2090 N N . SER A 1 289 ? 1.932 26.597 3.800 1.00 39.34 289 SER A N 1
ATOM 2091 C CA . SER A 1 289 ? 1.856 27.557 4.898 1.00 39.34 289 SER A CA 1
ATOM 2092 C C . SER A 1 289 ? 2.719 27.096 6.060 1.00 39.34 289 SER A C 1
ATOM 2094 O O . SER A 1 289 ? 2.504 26.034 6.638 1.00 39.34 289 SER A O 1
ATOM 2096 N N . SER A 1 290 ? 3.679 27.926 6.445 1.00 38.72 290 SER A N 1
ATOM 2097 C CA . SER A 1 290 ? 4.555 27.761 7.605 1.00 38.72 290 SER A CA 1
ATOM 2098 C C . SER A 1 290 ? 3.835 27.879 8.961 1.00 38.72 290 SER A C 1
ATOM 2100 O O . SER A 1 290 ? 4.449 28.279 9.947 1.00 38.72 290 SER A O 1
ATOM 2102 N N . THR A 1 291 ? 2.554 27.508 9.046 1.00 37.72 291 THR A N 1
ATOM 2103 C CA . THR A 1 291 ? 1.753 27.471 10.274 1.00 37.72 291 THR A CA 1
ATOM 2104 C C . THR A 1 291 ? 0.527 26.569 10.095 1.00 37.72 291 THR A C 1
ATOM 2106 O O . THR A 1 291 ? -0.299 26.854 9.237 1.00 37.72 291 THR A O 1
ATOM 2109 N N . ALA A 1 292 ? 0.377 25.592 10.995 1.00 37.78 292 ALA A N 1
ATOM 2110 C CA . ALA A 1 292 ? -0.807 24.766 11.261 1.00 37.78 292 ALA A CA 1
ATOM 2111 C C . ALA A 1 292 ? -1.054 23.552 10.342 1.00 37.78 292 ALA A C 1
ATOM 2113 O O . ALA A 1 292 ? -1.378 23.675 9.166 1.00 37.78 292 ALA A O 1
ATOM 2114 N N . SER A 1 293 ? -1.031 22.361 10.953 1.00 47.03 293 SER A N 1
ATOM 2115 C CA . SER A 1 293 ? -1.971 21.295 10.602 1.00 47.03 293 SER A CA 1
ATOM 2116 C C . SER A 1 293 ? -3.362 21.922 10.484 1.00 47.03 293 SER A C 1
ATOM 2118 O O . SER A 1 293 ? -3.834 22.506 11.465 1.00 47.03 293 SER A O 1
ATOM 2120 N N . ILE A 1 294 ? -3.998 21.867 9.313 1.00 54.09 294 ILE A N 1
ATOM 2121 C CA . ILE A 1 294 ? -5.367 22.371 9.177 1.00 54.09 294 ILE A CA 1
ATOM 2122 C C . ILE A 1 294 ? -6.266 21.427 9.978 1.00 54.09 294 ILE A C 1
ATOM 2124 O O . ILE A 1 294 ? -6.541 20.301 9.568 1.00 54.09 294 ILE A O 1
ATOM 2128 N N . GLU A 1 295 ? -6.655 21.872 11.169 1.00 67.12 295 GLU A N 1
ATOM 2129 C CA . GLU A 1 295 ? -7.559 21.148 12.054 1.00 67.12 295 GLU A CA 1
ATOM 2130 C C . GLU A 1 295 ? -8.879 20.867 11.316 1.00 67.12 295 GLU A C 1
ATOM 2132 O O . GLU A 1 295 ? -9.453 21.764 10.697 1.00 67.12 295 GLU A O 1
ATOM 2137 N N . GLY A 1 296 ? -9.338 19.612 11.342 1.00 70.88 296 GLY A N 1
ATOM 2138 C CA . GLY A 1 296 ? -10.586 19.196 10.688 1.00 70.88 296 GLY A CA 1
ATOM 2139 C C . GLY A 1 296 ? -10.476 18.801 9.209 1.00 70.88 296 GLY A C 1
ATOM 2140 O O . GLY A 1 296 ? -11.508 18.636 8.567 1.00 70.88 296 GLY A O 1
ATOM 2141 N N . ILE A 1 297 ? -9.270 18.629 8.651 1.00 85.06 297 ILE A N 1
ATOM 2142 C CA . ILE A 1 297 ? -9.083 17.983 7.339 1.00 85.06 297 ILE A CA 1
ATOM 2143 C C . ILE A 1 297 ? -8.271 16.697 7.515 1.00 85.06 297 ILE A C 1
ATOM 2145 O O . ILE A 1 297 ? -7.065 16.733 7.749 1.00 85.06 297 ILE A O 1
ATOM 2149 N N . GLY A 1 298 ? -8.945 15.561 7.379 1.00 90.62 298 GLY A N 1
ATOM 2150 C CA . GLY A 1 298 ? -8.373 14.222 7.362 1.00 90.62 298 GLY A CA 1
ATOM 2151 C C . GLY A 1 298 ? -8.645 13.511 6.038 1.00 90.62 298 GLY A C 1
ATOM 2152 O O . GLY A 1 298 ? -9.581 13.853 5.310 1.00 90.62 298 GLY A O 1
ATOM 2153 N N . PHE A 1 299 ? -7.827 12.503 5.736 1.00 93.62 299 PHE A N 1
ATOM 2154 C CA . PHE A 1 299 ? -7.950 11.705 4.523 1.00 93.62 299 PHE A CA 1
ATOM 2155 C C . PHE A 1 299 ? -7.897 10.206 4.817 1.00 93.62 299 PHE A C 1
ATOM 2157 O O . PHE A 1 299 ? -7.203 9.763 5.733 1.00 93.62 299 PHE A O 1
ATOM 2164 N N . ALA A 1 300 ? -8.618 9.428 4.018 1.00 96.00 300 ALA A N 1
ATOM 2165 C CA . ALA A 1 300 ? -8.564 7.975 4.023 1.00 96.00 300 ALA A CA 1
ATOM 2166 C C . ALA A 1 300 ? -8.536 7.431 2.592 1.00 96.00 300 ALA A C 1
ATOM 2168 O O . ALA A 1 300 ? -9.174 7.988 1.699 1.00 96.00 300 ALA A O 1
ATOM 2169 N N . ILE A 1 301 ? -7.793 6.350 2.391 1.00 97.06 301 ILE A N 1
ATOM 2170 C CA . ILE A 1 301 ? -7.736 5.604 1.134 1.00 97.06 301 ILE A CA 1
ATOM 2171 C C . ILE A 1 301 ? -9.053 4.823 1.017 1.00 97.06 301 ILE A C 1
ATOM 2173 O O . ILE A 1 301 ? -9.379 4.106 1.968 1.00 97.06 301 ILE A O 1
ATOM 2177 N N . PRO A 1 302 ? -9.837 4.968 -0.065 1.00 98.00 302 PRO A N 1
ATOM 2178 C CA . PRO A 1 302 ? -11.062 4.194 -0.263 1.00 98.00 302 PRO A CA 1
ATOM 2179 C C . PRO A 1 302 ? -10.770 2.692 -0.251 1.00 98.00 302 PRO A C 1
ATOM 2181 O O . PRO A 1 302 ? -9.812 2.247 -0.877 1.00 98.00 302 PRO A O 1
ATOM 2184 N N . ILE A 1 303 ? -11.583 1.895 0.449 1.00 97.94 303 ILE A N 1
ATOM 2185 C CA . ILE A 1 303 ? -11.322 0.449 0.541 1.00 97.94 303 ILE A CA 1
ATOM 2186 C C . ILE A 1 303 ? -11.415 -0.240 -0.830 1.00 97.94 303 ILE A C 1
ATOM 2188 O O . ILE A 1 303 ? -10.628 -1.145 -1.097 1.00 97.94 303 ILE A O 1
ATOM 2192 N N . ASN A 1 304 ? -12.310 0.219 -1.715 1.00 96.75 304 ASN A N 1
ATOM 2193 C CA . ASN A 1 304 ? -12.482 -0.358 -3.050 1.00 96.75 304 ASN A CA 1
ATOM 2194 C C . ASN A 1 304 ? -11.242 -0.155 -3.938 1.00 96.75 304 ASN A C 1
ATOM 2196 O O . ASN A 1 304 ? -10.966 -1.006 -4.776 1.00 96.75 304 ASN A O 1
ATOM 2200 N N . ASP A 1 305 ? -10.469 0.917 -3.728 1.00 94.69 305 ASP A N 1
ATOM 2201 C CA . ASP A 1 305 ? -9.267 1.209 -4.524 1.00 94.69 305 ASP A CA 1
ATOM 2202 C C . ASP A 1 305 ? -8.129 0.211 -4.238 1.00 94.69 305 ASP A C 1
ATOM 2204 O O . ASP A 1 305 ? -7.238 0.027 -5.064 1.00 94.69 305 ASP A O 1
ATOM 2208 N N . VAL A 1 306 ? -8.145 -0.439 -3.067 1.00 95.81 306 VAL A N 1
ATOM 2209 C CA . VAL A 1 306 ? -7.034 -1.276 -2.583 1.00 95.81 306 VAL A CA 1
ATOM 2210 C C . VAL A 1 306 ? -7.423 -2.710 -2.240 1.00 95.81 306 VAL A C 1
ATOM 2212 O O . VAL A 1 306 ? -6.544 -3.504 -1.906 1.00 95.81 306 VAL A O 1
ATOM 2215 N N . ILE A 1 307 ? -8.707 -3.074 -2.307 1.00 95.62 307 ILE A N 1
ATOM 2216 C CA . ILE A 1 307 ? -9.154 -4.403 -1.875 1.00 95.62 307 ILE A CA 1
ATOM 2217 C C . ILE A 1 307 ? -8.525 -5.526 -2.700 1.00 95.62 307 ILE A C 1
ATOM 2219 O O . ILE A 1 307 ? -8.031 -6.481 -2.108 1.00 95.62 307 ILE A O 1
ATOM 2223 N N . ASP A 1 308 ? -8.437 -5.364 -4.022 1.00 93.69 308 ASP A N 1
ATOM 2224 C CA . ASP A 1 308 ? -7.823 -6.361 -4.907 1.00 93.69 308 ASP A CA 1
ATOM 2225 C C . ASP A 1 308 ? -6.323 -6.526 -4.605 1.00 93.69 308 ASP A C 1
ATOM 2227 O O . ASP A 1 308 ? -5.809 -7.640 -4.555 1.00 93.69 308 ASP A O 1
ATOM 2231 N N . ILE A 1 309 ? -5.627 -5.422 -4.299 1.00 94.00 309 ILE A N 1
ATOM 2232 C CA . ILE A 1 309 ? -4.215 -5.438 -3.881 1.00 94.00 309 ILE A CA 1
ATOM 2233 C C . ILE A 1 309 ? -4.057 -6.235 -2.583 1.00 94.00 309 ILE A C 1
ATOM 2235 O O . ILE A 1 309 ? -3.166 -7.077 -2.468 1.00 94.00 309 ILE A O 1
ATOM 2239 N N . ILE A 1 310 ? -4.918 -5.970 -1.597 1.00 95.56 310 ILE A N 1
ATOM 2240 C CA . ILE A 1 310 ? -4.894 -6.652 -0.302 1.00 95.56 310 ILE A CA 1
ATOM 2241 C C . ILE A 1 310 ? -5.142 -8.151 -0.490 1.00 95.56 310 ILE A C 1
ATOM 2243 O O . ILE A 1 310 ? -4.377 -8.959 0.039 1.00 95.56 310 ILE A O 1
ATOM 2247 N N . THR A 1 311 ? -6.181 -8.531 -1.238 1.00 94.56 311 THR A N 1
ATOM 2248 C CA . THR A 1 311 ? -6.525 -9.942 -1.452 1.00 94.56 311 THR A CA 1
ATOM 2249 C C . THR A 1 311 ? -5.453 -10.680 -2.236 1.00 94.56 311 THR A C 1
ATOM 2251 O O . THR A 1 311 ? -5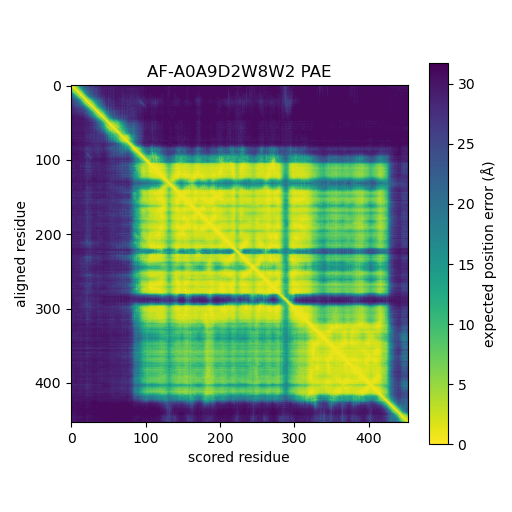.117 -11.805 -1.872 1.00 94.56 311 THR A O 1
ATOM 2254 N N . ASP A 1 312 ? -4.847 -10.037 -3.233 1.00 93.62 312 ASP A N 1
ATOM 2255 C CA . ASP A 1 312 ? -3.771 -10.637 -4.013 1.00 93.62 312 ASP A CA 1
ATOM 2256 C C . ASP A 1 312 ? -2.529 -10.906 -3.154 1.00 93.62 312 ASP A C 1
ATOM 2258 O O . ASP A 1 312 ? -1.958 -11.996 -3.201 1.00 93.62 312 ASP A O 1
ATOM 2262 N N . TYR A 1 313 ? -2.141 -9.967 -2.283 1.00 93.25 313 TYR A N 1
ATOM 2263 C CA . TYR A 1 313 ? -1.064 -10.225 -1.323 1.00 93.25 313 TYR A CA 1
ATOM 2264 C C . TYR A 1 313 ? -1.413 -11.350 -0.348 1.00 93.25 313 TYR A C 1
ATOM 2266 O O . TYR A 1 313 ? -0.543 -12.152 -0.010 1.00 93.25 313 TYR A O 1
ATOM 2274 N N . MET A 1 314 ? -2.666 -11.436 0.102 1.00 92.00 314 MET A N 1
ATOM 2275 C CA . MET A 1 314 ? -3.105 -12.510 0.994 1.00 92.00 314 MET A CA 1
ATOM 2276 C C . MET A 1 314 ? -3.057 -13.890 0.324 1.00 92.00 314 MET A C 1
ATOM 2278 O O . MET A 1 314 ? -2.674 -14.856 0.985 1.00 92.00 314 MET A O 1
ATOM 2282 N N . GLU A 1 315 ? -3.443 -13.986 -0.951 1.00 91.88 315 GLU A N 1
ATOM 2283 C CA . GLU A 1 315 ? -3.576 -15.253 -1.679 1.00 91.88 315 GLU A CA 1
ATOM 2284 C C . GLU A 1 315 ? -2.281 -15.687 -2.385 1.00 91.88 315 GLU A C 1
ATOM 2286 O O . GLU A 1 315 ? -1.894 -16.854 -2.300 1.00 91.88 315 GLU A O 1
ATOM 2291 N N . TYR A 1 316 ? -1.586 -14.755 -3.041 1.00 88.25 316 TYR A N 1
ATOM 2292 C CA . TYR A 1 316 ? -0.447 -15.039 -3.922 1.00 88.25 316 TYR A CA 1
ATOM 2293 C C . TYR A 1 316 ? 0.889 -14.501 -3.397 1.00 88.25 316 TYR A C 1
ATOM 2295 O O . TYR A 1 316 ? 1.946 -14.949 -3.841 1.00 88.25 316 TYR A O 1
ATOM 2303 N N . GLY A 1 317 ? 0.872 -13.549 -2.457 1.00 86.25 317 GLY A N 1
ATOM 2304 C CA . GLY A 1 317 ? 2.080 -12.868 -1.970 1.00 86.25 317 GLY A CA 1
ATOM 2305 C C . GLY A 1 317 ? 2.634 -11.805 -2.930 1.00 86.25 317 GLY A C 1
ATOM 2306 O O . GLY A 1 317 ? 3.729 -11.286 -2.712 1.00 86.25 317 GLY A O 1
ATOM 2307 N N . TYR A 1 318 ? 1.904 -11.475 -3.995 1.00 87.06 318 TYR A N 1
ATOM 2308 C CA . TYR A 1 318 ? 2.175 -10.379 -4.929 1.00 87.06 318 TYR A CA 1
ATOM 2309 C C . TYR A 1 318 ? 0.864 -9.920 -5.572 1.00 87.06 318 TYR A C 1
ATOM 2311 O O . TYR A 1 318 ? -0.126 -10.639 -5.509 1.00 87.06 318 TYR A O 1
ATOM 2319 N N . VAL A 1 319 ? 0.864 -8.747 -6.212 1.00 89.88 319 VAL A N 1
ATOM 2320 C CA . VAL A 1 319 ? -0.302 -8.232 -6.949 1.00 89.88 319 VAL A CA 1
ATOM 2321 C C . VAL A 1 319 ? -0.325 -8.798 -8.365 1.00 89.88 319 VAL A C 1
ATOM 2323 O O . VAL A 1 319 ? 0.608 -8.567 -9.139 1.00 89.88 319 VAL A O 1
ATOM 2326 N N . THR A 1 320 ? -1.401 -9.494 -8.712 1.00 89.25 320 THR A N 1
ATOM 2327 C CA . THR A 1 320 ? -1.570 -10.154 -10.007 1.00 89.25 320 THR A CA 1
ATOM 2328 C C . THR A 1 320 ? -1.787 -9.151 -11.142 1.00 89.25 320 THR A C 1
ATOM 2330 O O . THR A 1 320 ? -2.140 -7.985 -10.950 1.00 89.25 320 THR A O 1
ATOM 2333 N N . GLY A 1 321 ? -1.522 -9.581 -12.373 1.00 88.81 321 GLY A N 1
ATOM 2334 C CA . GLY A 1 321 ? -1.715 -8.793 -13.586 1.00 88.81 321 GLY A CA 1
ATOM 2335 C C . GLY A 1 321 ? -0.712 -7.657 -13.805 1.00 88.81 321 GLY A C 1
ATOM 2336 O O . GLY A 1 321 ? -0.803 -6.989 -14.838 1.00 88.81 321 GLY A O 1
ATOM 2337 N N . ARG A 1 322 ? 0.246 -7.425 -12.894 1.00 90.12 322 ARG A N 1
ATOM 2338 C CA . ARG A 1 322 ? 1.280 -6.394 -13.072 1.00 90.12 322 ARG A CA 1
ATOM 2339 C C . ARG A 1 322 ? 2.270 -6.793 -14.170 1.00 90.12 322 ARG A C 1
ATOM 2341 O O . ARG A 1 322 ? 2.808 -7.897 -14.107 1.00 90.12 322 ARG A O 1
ATOM 2348 N N . PRO A 1 323 ? 2.567 -5.905 -15.132 1.00 94.38 323 PRO A N 1
ATOM 2349 C CA . PRO A 1 323 ? 3.468 -6.218 -16.229 1.00 94.38 323 PRO A CA 1
ATOM 2350 C C . PRO A 1 323 ? 4.926 -6.249 -15.763 1.00 94.38 323 PRO A C 1
ATOM 2352 O O . PRO A 1 323 ? 5.451 -5.307 -15.150 1.00 94.38 323 PRO A O 1
ATOM 2355 N N . TYR A 1 324 ? 5.609 -7.318 -16.139 1.00 94.88 324 TYR A N 1
ATOM 2356 C CA . TYR A 1 324 ? 7.033 -7.513 -15.948 1.00 94.88 324 TYR A CA 1
ATOM 2357 C C . TYR A 1 324 ? 7.731 -7.599 -17.301 1.00 94.88 324 TYR A C 1
ATOM 2359 O O . TYR A 1 324 ? 7.247 -8.271 -18.205 1.00 94.88 324 TYR A O 1
ATOM 2367 N N . MET A 1 325 ? 8.847 -6.875 -17.449 1.00 95.38 325 MET A N 1
ATOM 2368 C CA . MET A 1 325 ? 9.610 -6.819 -18.702 1.00 95.38 325 MET A CA 1
ATOM 2369 C C . MET A 1 325 ? 10.897 -7.656 -18.645 1.00 95.38 325 MET A C 1
ATOM 2371 O O . MET A 1 325 ? 11.414 -8.009 -19.692 1.00 95.38 325 MET A O 1
ATOM 2375 N N . GLY A 1 326 ? 11.443 -7.967 -17.463 1.00 94.69 326 GLY A N 1
ATOM 2376 C CA . GLY A 1 326 ? 12.677 -8.764 -17.365 1.00 94.69 326 GLY A CA 1
ATOM 2377 C C . GLY A 1 326 ? 13.979 -8.040 -17.711 1.00 94.69 326 GLY A C 1
ATOM 2378 O O . GLY A 1 326 ? 15.002 -8.688 -17.914 1.00 94.69 326 GLY A O 1
ATOM 2379 N N . ILE A 1 327 ? 13.978 -6.705 -17.784 1.00 95.19 327 ILE A N 1
ATOM 2380 C CA . ILE A 1 327 ? 15.219 -5.919 -17.846 1.00 95.19 327 ILE A CA 1
ATOM 2381 C C . ILE A 1 327 ? 15.672 -5.560 -16.430 1.00 95.19 327 ILE A C 1
ATOM 2383 O O . ILE A 1 327 ? 14.867 -5.131 -15.599 1.00 95.19 327 ILE A O 1
ATOM 2387 N N . LEU A 1 328 ? 16.963 -5.726 -16.161 1.00 92.00 328 LEU A N 1
ATOM 2388 C CA . LEU A 1 328 ? 17.546 -5.540 -14.838 1.00 92.00 328 LEU A CA 1
ATOM 2389 C C . LEU A 1 328 ? 18.432 -4.289 -14.815 1.00 92.00 328 LEU A C 1
ATOM 2391 O O . LEU A 1 328 ? 19.160 -3.990 -15.767 1.00 92.00 328 LEU A O 1
ATOM 2395 N N . SER A 1 329 ? 18.314 -3.534 -13.720 1.00 90.62 329 SER A N 1
ATOM 2396 C CA . SER A 1 329 ? 19.033 -2.279 -13.466 1.00 90.62 329 SER A CA 1
ATOM 2397 C C . SER A 1 329 ? 19.058 -1.303 -14.660 1.00 90.62 329 SER A C 1
ATOM 2399 O O . SER A 1 329 ? 20.139 -0.836 -15.010 1.00 90.62 329 SER A O 1
ATOM 2401 N N . PRO A 1 330 ? 17.934 -0.990 -15.335 1.00 93.44 330 PRO A N 1
ATOM 2402 C CA . PRO A 1 330 ? 17.945 -0.091 -16.492 1.00 93.44 330 PRO A CA 1
ATOM 2403 C C . PRO A 1 330 ? 18.455 1.310 -16.121 1.00 93.44 330 PRO A C 1
ATOM 2405 O O . PRO A 1 330 ? 18.189 1.803 -15.025 1.00 93.44 330 PRO A O 1
ATOM 2408 N N . THR A 1 331 ? 19.174 1.970 -17.033 1.00 96.12 331 THR A N 1
ATOM 2409 C CA . THR A 1 331 ? 19.732 3.314 -16.798 1.00 96.12 331 THR A CA 1
ATOM 2410 C C . THR A 1 331 ? 19.362 4.297 -17.900 1.00 96.12 331 THR A C 1
ATOM 2412 O O . THR A 1 331 ? 19.188 3.931 -19.061 1.00 96.12 331 THR A O 1
ATOM 2415 N N . ASP A 1 332 ? 19.259 5.577 -17.548 1.00 96.75 332 ASP A N 1
ATOM 2416 C CA . ASP A 1 332 ? 19.008 6.634 -18.526 1.00 96.75 332 ASP A CA 1
ATOM 2417 C C . ASP A 1 332 ? 20.202 6.824 -19.467 1.00 96.75 332 ASP A C 1
ATOM 2419 O O . ASP A 1 332 ? 21.367 6.888 -19.048 1.00 96.75 332 ASP A O 1
ATOM 2423 N N . VAL A 1 333 ? 19.918 7.026 -20.754 1.00 96.25 333 VAL A N 1
ATOM 2424 C CA . VAL A 1 333 ? 20.929 7.526 -21.686 1.00 96.25 333 VAL A CA 1
ATOM 2425 C C . VAL A 1 333 ? 21.165 9.015 -21.426 1.00 96.25 333 VAL A C 1
ATOM 2427 O O . VAL A 1 333 ? 20.377 9.880 -21.806 1.00 96.25 333 VAL A O 1
ATOM 2430 N N . THR A 1 334 ? 22.290 9.320 -20.780 1.00 95.12 334 THR A N 1
ATOM 2431 C CA . THR A 1 334 ? 22.694 10.695 -20.458 1.00 95.12 334 THR A CA 1
ATOM 2432 C C . THR A 1 334 ? 23.070 11.512 -21.697 1.00 95.12 334 THR A C 1
ATOM 2434 O O . THR A 1 334 ? 23.470 10.977 -22.730 1.00 95.12 334 THR A O 1
ATOM 2437 N N . GLU A 1 335 ? 23.057 12.842 -21.569 1.00 94.06 335 GLU A N 1
ATOM 2438 C CA . GLU A 1 335 ? 23.537 13.746 -22.624 1.00 94.06 335 GLU A CA 1
ATOM 2439 C C . GLU A 1 335 ? 24.986 13.451 -23.044 1.00 94.06 335 GLU A C 1
ATOM 2441 O O . GLU A 1 335 ? 25.315 13.505 -24.227 1.00 94.06 335 GLU A O 1
ATOM 2446 N N . GLN A 1 336 ? 25.849 13.069 -22.097 1.00 93.88 336 GLN A N 1
ATOM 2447 C CA . GLN A 1 336 ? 27.228 12.697 -22.405 1.00 93.88 336 GLN A CA 1
ATOM 2448 C C . GLN A 1 336 ? 27.293 11.444 -23.289 1.00 93.88 336 GLN A C 1
ATOM 2450 O O . GLN A 1 336 ? 28.100 11.408 -24.221 1.00 93.88 336 GLN A O 1
ATOM 2455 N N . HIS A 1 337 ? 26.444 10.439 -23.041 1.00 92.81 337 HIS A N 1
ATOM 2456 C CA . HIS A 1 337 ? 26.360 9.252 -23.895 1.00 92.81 337 HIS A CA 1
ATOM 2457 C C . HIS A 1 337 ? 25.946 9.626 -25.322 1.00 92.81 337 HIS A C 1
ATOM 2459 O O . HIS A 1 337 ? 26.571 9.173 -26.282 1.00 92.81 337 HIS A O 1
ATOM 2465 N N . ARG A 1 338 ? 24.961 10.521 -25.468 1.00 94.00 338 ARG A N 1
ATOM 2466 C CA . ARG A 1 338 ? 24.509 11.014 -26.779 1.00 94.00 338 ARG A CA 1
ATOM 2467 C C . ARG A 1 338 ? 25.616 11.748 -27.534 1.00 94.00 338 ARG A C 1
ATOM 2469 O O . ARG A 1 338 ? 25.842 11.475 -28.707 1.00 94.00 338 ARG A O 1
ATOM 2476 N N . GLN A 1 339 ? 26.353 12.632 -26.862 1.00 94.25 339 GLN A N 1
ATOM 2477 C CA . GLN A 1 339 ? 27.446 13.393 -27.481 1.00 94.25 339 GLN A CA 1
ATOM 2478 C C . GLN A 1 339 ? 28.656 12.524 -27.840 1.00 94.25 339 GLN A C 1
ATOM 2480 O O . GLN A 1 339 ? 29.299 12.757 -28.861 1.00 94.25 339 GLN A O 1
ATOM 2485 N N . THR A 1 340 ? 28.978 11.540 -26.999 1.00 93.38 340 THR A N 1
ATOM 2486 C CA . THR A 1 340 ? 30.186 10.716 -27.154 1.00 93.38 340 THR A CA 1
ATOM 2487 C C . THR A 1 340 ? 29.972 9.578 -28.146 1.00 93.38 340 THR A C 1
ATOM 2489 O O . THR A 1 340 ? 30.844 9.308 -28.968 1.00 93.38 340 THR A O 1
ATOM 2492 N N . PHE A 1 341 ? 28.817 8.914 -28.075 1.00 91.44 341 PHE A N 1
ATOM 2493 C CA . PHE A 1 341 ? 28.538 7.687 -28.823 1.00 91.44 341 PHE A CA 1
ATOM 2494 C C . PHE A 1 341 ? 27.470 7.860 -29.909 1.00 91.44 341 PHE A C 1
ATOM 2496 O O . PHE A 1 341 ? 27.227 6.929 -30.671 1.00 91.44 341 PHE A O 1
ATOM 2503 N N . GLY A 1 342 ? 26.829 9.031 -30.001 1.00 91.81 342 GLY A N 1
ATOM 2504 C CA . GLY A 1 342 ? 25.746 9.275 -30.958 1.00 91.81 342 GLY A CA 1
ATOM 2505 C C . GLY A 1 342 ? 24.458 8.515 -30.634 1.00 91.81 342 GLY A C 1
ATOM 2506 O O . GLY A 1 342 ? 23.637 8.305 -31.523 1.00 91.81 342 GLY A O 1
ATOM 2507 N N . TRP A 1 343 ? 24.296 8.063 -29.389 1.00 95.25 343 TRP A N 1
ATOM 2508 C CA . TRP A 1 343 ? 23.122 7.309 -28.954 1.00 95.25 343 TRP A CA 1
ATOM 2509 C C . TRP A 1 343 ? 21.854 8.179 -28.925 1.00 95.25 343 TRP A C 1
ATOM 2511 O O . TRP A 1 343 ? 21.942 9.371 -28.611 1.00 95.25 343 TRP A O 1
ATOM 2521 N N . PRO A 1 344 ? 20.672 7.609 -29.225 1.00 95.69 344 PRO A N 1
ATOM 2522 C CA . PRO A 1 344 ? 19.402 8.306 -29.043 1.00 95.69 344 PRO A CA 1
ATOM 2523 C C . PRO A 1 344 ? 19.070 8.489 -27.553 1.00 95.69 344 PRO A C 1
ATOM 2525 O O . PRO A 1 344 ? 19.661 7.848 -26.685 1.00 95.69 344 PRO A O 1
ATOM 2528 N N . ALA A 1 345 ? 18.111 9.368 -27.248 1.00 96.19 345 ALA A N 1
ATOM 2529 C CA . ALA A 1 345 ? 17.479 9.375 -25.928 1.00 96.19 345 ALA A CA 1
ATOM 2530 C C . ALA A 1 345 ? 16.750 8.042 -25.699 1.00 96.19 345 ALA A C 1
ATOM 2532 O O . ALA A 1 345 ? 16.223 7.474 -26.652 1.00 96.19 345 ALA A O 1
ATOM 2533 N N . GLY A 1 346 ? 16.730 7.552 -24.461 1.00 96.88 346 GLY A N 1
ATOM 2534 C CA . GLY A 1 346 ? 16.093 6.280 -24.144 1.00 96.88 346 GLY A CA 1
ATOM 2535 C C . GLY A 1 346 ? 16.650 5.628 -22.892 1.00 96.88 346 GLY A C 1
ATOM 2536 O O . GLY A 1 346 ? 17.356 6.258 -22.099 1.00 96.88 346 GLY A O 1
ATOM 2537 N N . VAL A 1 347 ? 16.324 4.349 -22.737 1.00 98.25 347 VAL A N 1
ATOM 2538 C CA . VAL A 1 347 ? 16.737 3.526 -21.599 1.00 98.25 347 VAL A CA 1
ATOM 2539 C C . VAL A 1 347 ? 17.744 2.484 -22.046 1.00 98.25 347 VAL A C 1
ATOM 2541 O O . VAL A 1 347 ? 17.433 1.636 -22.876 1.00 98.25 347 VAL A O 1
ATOM 2544 N N . TYR A 1 348 ? 18.942 2.538 -21.476 1.00 97.50 348 TYR A N 1
ATOM 2545 C CA . TYR A 1 348 ? 19.993 1.560 -21.702 1.00 97.50 348 TYR A CA 1
ATOM 2546 C C . TYR A 1 348 ? 19.723 0.278 -20.902 1.00 97.50 348 TYR A C 1
ATOM 2548 O O . TYR A 1 348 ? 19.504 0.317 -19.686 1.00 97.50 348 TYR A O 1
ATOM 2556 N N . VAL A 1 349 ? 19.756 -0.862 -21.591 1.00 97.62 349 VAL A N 1
ATOM 2557 C CA . VAL A 1 349 ? 19.565 -2.193 -21.009 1.00 97.62 349 VAL A CA 1
ATOM 2558 C C . VAL A 1 349 ? 20.909 -2.717 -20.504 1.00 97.62 349 VAL A C 1
ATOM 2560 O O . VAL A 1 349 ? 21.776 -3.095 -21.295 1.00 97.62 349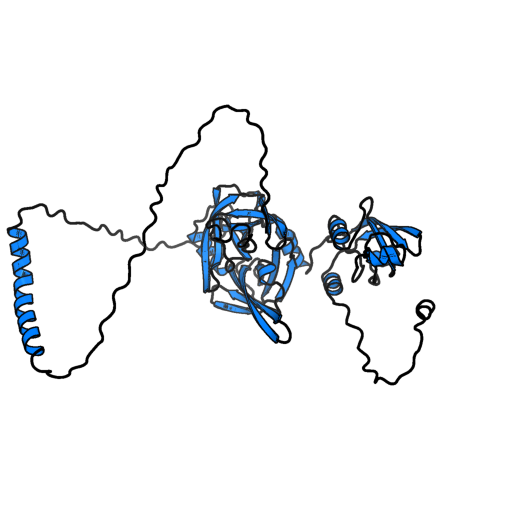 VAL A O 1
ATOM 2563 N N . ASN A 1 350 ? 21.088 -2.752 -19.182 1.00 95.75 350 ASN A N 1
ATOM 2564 C CA . ASN A 1 350 ? 22.322 -3.246 -18.560 1.00 95.75 350 ASN A CA 1
ATOM 2565 C C . ASN A 1 350 ? 22.384 -4.774 -18.548 1.00 95.75 350 ASN A C 1
ATOM 2567 O O . ASN A 1 350 ? 23.406 -5.358 -18.908 1.00 95.75 350 ASN A O 1
ATOM 2571 N N . SER A 1 351 ? 21.281 -5.419 -18.184 1.00 95.62 351 SER A N 1
ATOM 2572 C CA . SER A 1 351 ? 21.139 -6.870 -18.213 1.00 95.62 351 SER A CA 1
ATOM 2573 C C . SER A 1 351 ? 19.692 -7.272 -18.485 1.00 95.62 351 SER A C 1
ATOM 2575 O O . SER A 1 351 ? 18.758 -6.482 -18.333 1.00 95.62 351 SER A O 1
ATOM 2577 N N . VAL A 1 352 ? 19.527 -8.511 -18.935 1.00 96.50 352 VAL A N 1
ATOM 2578 C CA . VAL A 1 352 ? 18.234 -9.147 -19.188 1.00 96.50 352 VAL A CA 1
ATOM 2579 C C . VAL A 1 352 ? 18.186 -10.408 -18.336 1.00 96.50 352 VAL A C 1
ATOM 2581 O O . VAL A 1 352 ? 19.168 -11.149 -18.292 1.00 96.50 352 VAL A O 1
ATOM 2584 N N . GLU A 1 353 ? 17.082 -10.616 -17.626 1.00 94.94 353 GLU A N 1
ATOM 2585 C CA . GLU A 1 353 ? 16.859 -11.817 -16.824 1.00 94.94 353 GLU A CA 1
ATOM 2586 C C . GLU A 1 353 ? 16.643 -13.030 -17.742 1.00 94.94 353 GLU A C 1
ATOM 2588 O O . GLU A 1 353 ? 15.863 -12.970 -18.698 1.00 94.94 353 GLU A O 1
ATOM 2593 N N . GLU A 1 354 ? 17.335 -14.131 -17.448 1.00 93.44 354 GLU A N 1
ATOM 2594 C CA . GLU A 1 354 ? 17.204 -15.393 -18.182 1.00 93.44 354 GLU A CA 1
ATOM 2595 C C . GLU A 1 354 ? 15.777 -15.949 -18.052 1.00 93.44 354 GLU A C 1
ATOM 2597 O O . GLU A 1 354 ? 15.205 -15.996 -16.964 1.00 93.44 354 GLU A O 1
ATOM 2602 N N . GLY A 1 355 ? 15.193 -16.382 -19.169 1.00 93.19 355 GLY A N 1
ATOM 2603 C CA . GLY A 1 355 ? 13.830 -16.905 -19.235 1.00 93.19 355 GLY A CA 1
ATOM 2604 C C . GLY A 1 355 ? 12.727 -15.843 -19.230 1.00 93.19 355 GLY A C 1
ATOM 2605 O O . GLY A 1 355 ? 11.555 -16.213 -19.281 1.00 93.19 355 GLY A O 1
ATOM 2606 N N . SER A 1 356 ? 13.070 -14.552 -19.195 1.00 96.19 356 SER A N 1
ATOM 2607 C CA . SER A 1 356 ? 12.090 -13.461 -19.214 1.00 96.19 356 SER A CA 1
ATOM 2608 C C . SER A 1 356 ? 11.521 -13.166 -20.607 1.00 96.19 356 SER A C 1
ATOM 2610 O O . SER A 1 356 ? 12.062 -13.556 -21.651 1.00 96.19 356 SER A O 1
ATOM 2612 N N . CYS A 1 357 ? 10.435 -12.397 -20.645 1.00 96.88 357 CYS A N 1
ATOM 2613 C CA . CYS A 1 357 ? 9.844 -11.888 -21.875 1.00 96.88 357 CYS A CA 1
ATOM 2614 C C . CYS A 1 357 ? 10.781 -10.969 -22.670 1.00 96.88 357 CYS A C 1
ATOM 2616 O O . CYS A 1 357 ? 10.736 -11.013 -23.900 1.00 96.88 357 CYS A O 1
ATOM 2618 N N . ALA A 1 358 ? 11.660 -10.188 -22.025 1.00 97.56 358 ALA A N 1
ATOM 2619 C CA . ALA A 1 358 ? 12.689 -9.420 -22.731 1.00 97.56 358 ALA A CA 1
ATOM 2620 C C . ALA A 1 358 ? 13.655 -10.337 -23.486 1.00 97.56 358 ALA A C 1
ATOM 2622 O O . ALA A 1 358 ? 13.916 -10.102 -24.668 1.00 97.56 358 ALA A O 1
ATOM 2623 N N . GLU A 1 359 ? 14.142 -11.403 -22.844 1.00 97.56 359 GLU A N 1
ATOM 2624 C CA . GLU A 1 359 ? 15.017 -12.377 -23.504 1.00 97.56 359 GLU A CA 1
ATOM 2625 C C . GLU A 1 359 ? 14.288 -13.063 -24.666 1.00 97.56 359 GLU A C 1
ATOM 2627 O O . GLU A 1 359 ? 14.810 -13.133 -25.781 1.00 97.56 359 GLU A O 1
ATOM 2632 N N . THR A 1 360 ? 13.045 -13.493 -24.431 1.00 97.69 360 THR A N 1
ATOM 2633 C CA . THR A 1 360 ? 12.198 -14.157 -25.434 1.00 97.69 360 THR A CA 1
ATOM 2634 C C . THR A 1 360 ? 11.913 -13.256 -26.640 1.00 97.69 360 THR A C 1
ATOM 2636 O O . THR A 1 360 ? 11.956 -13.718 -27.782 1.00 97.69 360 THR A O 1
ATOM 2639 N N . ALA A 1 361 ? 11.676 -11.960 -26.411 1.00 97.69 361 ALA A N 1
ATOM 2640 C CA . ALA A 1 361 ? 11.503 -10.949 -27.456 1.00 97.69 361 ALA A CA 1
ATOM 2641 C C . ALA A 1 361 ? 12.815 -10.619 -28.193 1.00 97.69 361 ALA A C 1
ATOM 2643 O O . ALA A 1 361 ? 12.804 -9.961 -29.235 1.00 97.69 361 ALA A O 1
ATOM 2644 N N . GLY A 1 362 ? 13.956 -11.082 -27.675 1.00 97.62 362 GLY A N 1
ATOM 2645 C CA . GLY A 1 362 ? 15.274 -10.869 -28.256 1.00 97.62 362 GLY A CA 1
ATOM 2646 C C . GLY A 1 362 ? 15.918 -9.536 -27.880 1.00 97.62 362 GLY A C 1
ATOM 2647 O O . GLY A 1 362 ? 16.839 -9.114 -28.592 1.00 97.62 362 GLY A O 1
ATOM 2648 N N . ILE A 1 363 ? 15.466 -8.886 -26.800 1.00 98.19 363 ILE A N 1
ATOM 2649 C CA . ILE A 1 363 ? 16.154 -7.750 -26.164 1.00 98.19 363 ILE A CA 1
ATOM 2650 C C . ILE A 1 363 ? 17.466 -8.256 -25.557 1.00 98.19 363 ILE A C 1
ATOM 2652 O O . ILE A 1 363 ? 17.553 -9.388 -25.080 1.00 98.19 363 ILE A O 1
ATOM 2656 N N . ARG A 1 364 ? 18.520 -7.441 -25.621 1.00 97.38 364 ARG A N 1
ATOM 2657 C CA . ARG A 1 364 ? 19.869 -7.815 -25.184 1.00 97.38 364 ARG A CA 1
ATOM 2658 C C . ARG A 1 364 ? 20.522 -6.704 -24.364 1.00 97.38 364 ARG A C 1
ATOM 2660 O O . ARG A 1 364 ? 20.211 -5.531 -24.572 1.00 97.38 364 ARG A O 1
ATOM 2667 N N . PRO A 1 365 ? 21.489 -7.051 -23.495 1.00 97.38 365 PRO A N 1
ATOM 2668 C CA . PRO A 1 365 ? 22.390 -6.064 -22.914 1.00 97.38 365 PRO A CA 1
ATOM 2669 C C . PRO A 1 365 ? 23.024 -5.187 -24.002 1.00 97.38 365 PRO A C 1
ATOM 2671 O O . PRO A 1 365 ? 23.485 -5.698 -25.026 1.00 97.38 365 PRO A O 1
ATOM 2674 N N . GLY A 1 366 ? 23.045 -3.874 -23.779 1.00 95.44 366 GLY A N 1
ATOM 2675 C CA . GLY A 1 366 ? 23.549 -2.889 -24.739 1.00 95.44 366 GLY A CA 1
ATOM 2676 C C . GLY A 1 366 ? 22.496 -2.283 -25.670 1.00 95.44 366 GLY A C 1
ATOM 2677 O O . GLY A 1 366 ? 22.808 -1.321 -26.374 1.00 95.44 366 GLY A O 1
ATOM 2678 N N . ASP A 1 367 ? 21.264 -2.797 -25.669 1.00 98.25 367 ASP A N 1
ATOM 2679 C CA . ASP A 1 367 ? 20.148 -2.145 -26.354 1.00 98.25 367 ASP A CA 1
ATOM 2680 C C . ASP A 1 367 ? 19.765 -0.831 -25.671 1.00 98.25 367 ASP A C 1
ATOM 2682 O O . ASP A 1 367 ? 19.882 -0.682 -24.452 1.00 98.25 367 ASP A O 1
ATOM 2686 N N . ILE A 1 368 ? 19.239 0.107 -26.459 1.00 98.44 368 ILE A N 1
ATOM 2687 C CA . ILE A 1 368 ? 18.586 1.312 -25.946 1.00 98.44 368 ILE A CA 1
ATOM 2688 C C . ILE A 1 368 ? 17.118 1.271 -26.347 1.00 98.44 368 ILE A C 1
ATOM 2690 O O . ILE A 1 368 ? 16.808 1.367 -27.531 1.00 98.44 368 ILE A O 1
ATOM 2694 N N . ILE A 1 369 ? 16.214 1.144 -25.379 1.00 98.56 369 ILE A N 1
ATOM 2695 C CA . ILE A 1 369 ? 14.768 1.208 -25.613 1.00 98.56 369 ILE A CA 1
ATOM 2696 C C . ILE A 1 369 ? 14.387 2.665 -25.875 1.00 98.56 369 ILE A C 1
ATOM 2698 O O . ILE A 1 369 ? 14.639 3.531 -25.032 1.00 98.56 369 ILE A O 1
ATOM 2702 N N . THR A 1 370 ? 13.782 2.925 -27.032 1.00 98.12 370 THR A N 1
ATOM 2703 C CA . THR A 1 370 ? 13.408 4.272 -27.492 1.00 98.12 370 THR A CA 1
ATOM 2704 C C . THR A 1 370 ? 11.902 4.458 -27.657 1.00 98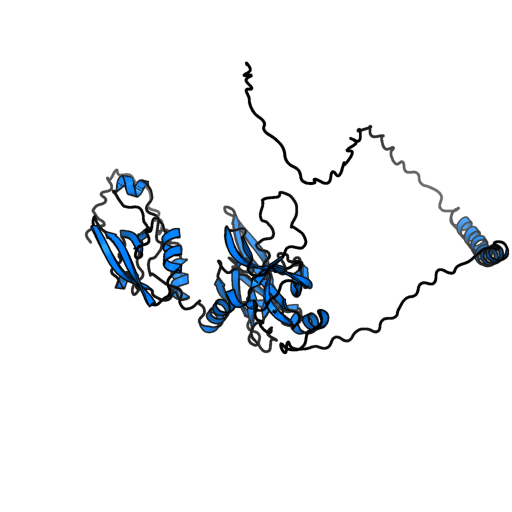.12 370 THR A C 1
ATOM 2706 O O . THR A 1 370 ? 11.442 5.597 -27.666 1.00 98.12 370 THR A O 1
ATOM 2709 N N . ALA A 1 371 ? 11.116 3.380 -27.757 1.00 98.25 371 ALA A N 1
ATOM 2710 C CA . ALA A 1 371 ? 9.654 3.451 -27.751 1.00 98.25 371 ALA A CA 1
ATOM 2711 C C . ALA A 1 371 ? 9.001 2.143 -27.271 1.00 98.25 371 ALA A C 1
ATOM 2713 O O . ALA A 1 371 ? 9.585 1.064 -27.403 1.00 98.25 371 ALA A O 1
ATOM 2714 N N . ILE A 1 372 ? 7.777 2.255 -26.752 1.00 98.00 372 ILE A N 1
ATOM 2715 C CA . ILE A 1 372 ? 6.818 1.150 -26.613 1.00 98.00 372 ILE A CA 1
ATOM 2716 C C . ILE A 1 372 ? 5.556 1.555 -27.375 1.00 98.00 372 ILE A C 1
ATOM 2718 O O . ILE A 1 372 ? 4.964 2.597 -27.081 1.00 98.00 372 ILE A O 1
ATOM 2722 N N . ASP A 1 373 ? 5.170 0.741 -28.353 1.00 97.31 373 ASP A N 1
ATOM 2723 C CA . ASP A 1 373 ? 4.186 1.067 -29.383 1.00 97.31 373 ASP A CA 1
ATOM 2724 C C . ASP A 1 373 ? 4.472 2.463 -29.974 1.00 97.31 373 ASP A C 1
ATOM 2726 O O . ASP A 1 373 ? 5.595 2.750 -30.393 1.00 97.31 373 ASP A O 1
ATOM 2730 N N . ASP A 1 374 ? 3.483 3.357 -29.964 1.00 94.81 374 ASP A N 1
ATOM 2731 C CA . ASP A 1 374 ? 3.610 4.731 -30.459 1.00 94.81 374 ASP A CA 1
ATOM 2732 C C . ASP A 1 374 ? 4.171 5.715 -29.407 1.00 94.81 374 ASP A C 1
ATOM 2734 O O . ASP A 1 374 ? 4.283 6.916 -29.671 1.00 94.81 374 ASP A O 1
ATOM 2738 N N . THR A 1 375 ? 4.501 5.245 -28.198 1.00 97.06 375 THR A N 1
ATOM 2739 C CA . THR A 1 375 ? 4.954 6.105 -27.095 1.00 97.06 375 THR A CA 1
ATOM 2740 C C . THR A 1 375 ? 6.476 6.154 -27.024 1.00 97.06 375 THR A C 1
ATOM 2742 O O . THR A 1 375 ? 7.129 5.163 -26.700 1.00 97.06 375 THR A O 1
ATOM 2745 N N . GLU A 1 376 ? 7.047 7.335 -27.271 1.00 97.06 376 GLU A N 1
ATOM 2746 C CA . GLU A 1 376 ? 8.485 7.585 -27.128 1.00 97.06 376 GLU A CA 1
ATOM 2747 C C . GLU A 1 376 ? 8.935 7.414 -25.670 1.00 97.06 376 GLU A C 1
ATOM 2749 O O . GLU A 1 376 ? 8.296 7.919 -24.745 1.00 97.06 376 GLU A O 1
ATOM 2754 N N . ILE A 1 377 ? 10.064 6.734 -25.477 1.00 97.56 377 ILE A N 1
ATOM 2755 C CA . ILE A 1 377 ? 10.710 6.516 -24.186 1.00 97.56 377 ILE A CA 1
ATOM 2756 C C . ILE A 1 377 ? 12.020 7.294 -24.156 1.00 97.56 377 ILE A C 1
ATOM 2758 O O . ILE A 1 377 ? 12.939 7.025 -24.922 1.00 97.56 377 ILE A O 1
ATOM 2762 N N . THR A 1 378 ? 12.121 8.238 -23.224 1.00 95.06 378 THR A N 1
ATOM 2763 C CA . THR A 1 378 ? 13.292 9.115 -23.061 1.00 95.06 378 THR A CA 1
ATOM 2764 C C . THR A 1 378 ? 14.095 8.847 -21.788 1.00 95.06 378 THR A C 1
ATOM 2766 O O . THR A 1 378 ? 15.190 9.390 -21.641 1.00 95.06 378 THR A O 1
ATOM 2769 N N . GLY A 1 379 ? 13.582 7.994 -20.895 1.00 95.06 379 GLY A N 1
ATOM 2770 C CA . GLY A 1 379 ? 14.243 7.590 -19.657 1.00 95.06 379 GLY A CA 1
ATOM 2771 C C . GLY A 1 379 ? 13.444 6.554 -18.859 1.00 95.06 379 GLY A C 1
ATOM 2772 O O . GLY A 1 379 ? 12.306 6.218 -19.200 1.00 95.06 379 GLY A O 1
ATOM 2773 N N . VAL A 1 380 ? 14.046 6.046 -17.785 1.00 93.94 380 VAL A N 1
ATOM 2774 C CA . VAL A 1 380 ? 13.578 4.914 -16.973 1.00 93.94 380 VAL A CA 1
ATOM 2775 C C . VAL A 1 380 ? 12.243 5.224 -16.313 1.00 93.94 380 VAL A C 1
ATOM 2777 O O . VAL A 1 380 ? 11.344 4.393 -16.346 1.00 93.94 380 VAL A O 1
ATOM 2780 N N . ALA A 1 381 ? 12.066 6.432 -15.772 1.00 88.25 381 ALA A N 1
ATOM 2781 C CA . ALA A 1 381 ? 10.796 6.830 -15.163 1.00 88.25 381 ALA A CA 1
ATOM 2782 C C . ALA A 1 381 ? 9.631 6.768 -16.168 1.00 88.25 381 ALA A C 1
ATOM 2784 O O . ALA A 1 381 ? 8.548 6.281 -15.843 1.00 88.25 381 ALA A O 1
ATOM 2785 N N . GLN A 1 382 ? 9.869 7.206 -17.409 1.00 92.25 382 GLN A N 1
ATOM 2786 C CA . GLN A 1 382 ? 8.870 7.134 -18.471 1.00 92.25 382 GLN A CA 1
ATOM 2787 C C . GLN A 1 382 ? 8.624 5.688 -18.902 1.00 92.25 382 GLN A C 1
ATOM 2789 O O . GLN A 1 382 ? 7.469 5.296 -19.039 1.00 92.25 382 GLN A O 1
ATOM 2794 N N . LEU A 1 383 ? 9.682 4.883 -19.050 1.00 95.88 383 LEU A N 1
ATOM 2795 C CA . LEU A 1 383 ? 9.559 3.455 -19.345 1.00 95.88 383 LEU A CA 1
ATOM 2796 C C . LEU A 1 383 ? 8.692 2.743 -18.304 1.00 95.88 383 LEU A C 1
ATOM 2798 O O . LEU A 1 383 ? 7.757 2.039 -18.670 1.00 95.88 383 LEU A O 1
ATOM 2802 N N . THR A 1 384 ? 8.958 2.967 -17.017 1.00 90.62 384 THR A N 1
ATOM 2803 C CA . THR A 1 384 ? 8.181 2.389 -15.915 1.00 90.62 384 THR A CA 1
ATOM 2804 C C . THR A 1 384 ? 6.725 2.841 -15.960 1.00 90.62 384 THR A C 1
ATOM 2806 O O . THR A 1 384 ? 5.830 2.006 -15.850 1.00 90.62 384 THR A O 1
ATOM 2809 N N . SER A 1 385 ? 6.470 4.136 -16.173 1.00 87.19 385 SER A N 1
ATOM 2810 C CA . SER A 1 385 ? 5.107 4.667 -16.279 1.00 87.19 385 SER A CA 1
ATOM 2811 C C . SER A 1 385 ? 4.339 4.067 -17.457 1.00 87.19 385 SER A C 1
ATOM 2813 O O . SER A 1 385 ? 3.175 3.712 -17.297 1.00 87.19 385 SER A O 1
ATOM 2815 N N . VAL A 1 386 ? 4.970 3.960 -18.630 1.00 93.12 386 VAL A N 1
ATOM 2816 C CA . VAL A 1 386 ? 4.345 3.401 -19.836 1.00 93.12 386 VAL A CA 1
ATOM 2817 C C . VAL A 1 386 ? 4.106 1.907 -19.658 1.00 93.12 386 VAL A C 1
ATOM 2819 O O . VAL A 1 386 ? 2.983 1.453 -19.848 1.00 93.12 386 VAL A O 1
ATOM 2822 N N . LYS A 1 387 ? 5.111 1.156 -19.189 1.00 94.44 387 LYS A N 1
ATOM 2823 C CA . LYS A 1 387 ? 4.987 -0.269 -18.855 1.00 94.44 387 LYS A CA 1
ATOM 2824 C C . LYS A 1 387 ? 3.794 -0.514 -17.931 1.00 94.44 387 LYS A C 1
ATOM 2826 O O . LYS A 1 387 ? 2.970 -1.363 -18.232 1.00 94.44 387 LYS A O 1
ATOM 2831 N N . ASN A 1 388 ? 3.666 0.255 -16.849 1.00 89.19 388 ASN A N 1
ATOM 2832 C CA . ASN A 1 388 ? 2.604 0.087 -15.851 1.00 89.19 388 ASN A CA 1
ATOM 2833 C C . ASN A 1 388 ? 1.191 0.440 -16.358 1.00 89.19 388 ASN A C 1
ATOM 2835 O O . ASN A 1 388 ? 0.229 0.219 -15.627 1.00 89.19 388 ASN A O 1
ATOM 2839 N N . SER A 1 389 ? 1.045 0.977 -17.575 1.00 90.81 389 SER A N 1
ATOM 2840 C CA . SER A 1 389 ? -0.266 1.153 -18.218 1.00 90.81 389 SER A CA 1
ATOM 2841 C C . SER A 1 389 ? -0.792 -0.118 -18.901 1.00 90.81 389 SER A C 1
ATOM 2843 O O . SER A 1 389 ? -1.972 -0.176 -19.242 1.00 90.81 389 SER A O 1
ATOM 2845 N N . TYR A 1 390 ? 0.062 -1.133 -19.060 1.00 94.62 390 TYR A N 1
ATOM 2846 C CA . TYR A 1 390 ? -0.278 -2.448 -19.603 1.00 94.62 390 TYR A CA 1
ATOM 2847 C C . TYR A 1 390 ? -0.525 -3.470 -18.489 1.00 94.62 390 TYR A C 1
ATOM 2849 O O . TYR A 1 390 ? -0.278 -3.220 -17.307 1.00 94.62 390 TYR A O 1
ATOM 2857 N N . ARG A 1 391 ? -0.995 -4.653 -18.877 1.00 94.38 391 ARG A N 1
ATOM 2858 C CA . ARG A 1 391 ? -1.152 -5.821 -18.010 1.00 94.38 391 ARG A CA 1
ATOM 2859 C C . ARG A 1 391 ? -0.195 -6.934 -18.418 1.00 94.38 391 ARG A C 1
ATOM 2861 O O . ARG A 1 391 ? 0.266 -7.009 -19.556 1.00 94.38 391 ARG A O 1
ATOM 2868 N N . ALA A 1 392 ? 0.074 -7.837 -17.483 1.00 95.19 392 ALA A N 1
ATOM 2869 C CA . ALA A 1 392 ? 0.696 -9.115 -17.803 1.00 95.19 392 ALA A CA 1
ATOM 2870 C C . ALA A 1 392 ? -0.102 -9.832 -18.909 1.00 95.19 392 ALA A C 1
ATOM 2872 O O . ALA A 1 392 ? -1.334 -9.881 -18.867 1.00 95.19 392 ALA A O 1
ATOM 2873 N N . GLY A 1 393 ? 0.603 -10.375 -19.898 1.00 96.50 393 GLY A N 1
ATOM 2874 C CA . GLY A 1 393 ? 0.023 -10.999 -21.084 1.00 96.50 393 GLY A CA 1
ATOM 2875 C C . GLY A 1 393 ? -0.291 -10.043 -22.240 1.00 96.50 393 GLY A C 1
ATOM 2876 O O . GLY A 1 393 ? -0.579 -10.532 -23.333 1.00 96.50 393 GLY A O 1
ATOM 2877 N N . ASP A 1 394 ? -0.204 -8.721 -22.056 1.00 97.75 394 ASP A N 1
ATOM 2878 C CA . ASP A 1 394 ? -0.332 -7.776 -23.169 1.00 97.75 394 ASP A CA 1
ATOM 2879 C C . ASP A 1 394 ? 0.899 -7.854 -24.082 1.00 97.75 394 ASP A C 1
ATOM 2881 O O . ASP A 1 394 ? 2.040 -7.906 -23.614 1.00 97.75 394 ASP A O 1
ATOM 2885 N N . THR A 1 395 ? 0.666 -7.840 -25.397 1.00 98.06 395 THR A N 1
ATOM 2886 C CA . THR A 1 395 ? 1.721 -7.804 -26.415 1.00 98.06 395 THR A CA 1
ATOM 2887 C C . THR A 1 395 ? 1.883 -6.394 -26.968 1.00 98.06 395 THR A C 1
ATOM 2889 O O . THR A 1 395 ? 0.920 -5.811 -27.462 1.00 98.06 395 THR A O 1
ATOM 2892 N N . VAL A 1 396 ? 3.113 -5.890 -26.951 1.00 98.19 396 VAL A N 1
ATOM 2893 C CA . VAL A 1 396 ? 3.505 -4.562 -27.437 1.00 98.19 396 VAL A CA 1
ATOM 2894 C C . VAL A 1 396 ? 4.649 -4.657 -28.442 1.00 98.19 396 VAL A C 1
ATOM 2896 O O . VAL A 1 396 ? 5.353 -5.670 -28.526 1.00 98.19 396 VAL A O 1
ATOM 2899 N N . THR A 1 397 ? 4.858 -3.584 -29.198 1.00 98.56 397 THR A N 1
ATOM 2900 C CA . THR A 1 397 ? 6.051 -3.403 -30.030 1.00 98.56 397 THR A CA 1
ATOM 2901 C C . THR A 1 397 ? 7.067 -2.557 -29.273 1.00 98.56 397 THR A C 1
ATOM 2903 O O . THR A 1 397 ? 6.824 -1.390 -28.995 1.00 98.56 397 THR A O 1
ATOM 2906 N N . VAL A 1 398 ? 8.218 -3.125 -28.929 1.00 98.50 398 VAL A N 1
ATOM 2907 C CA . VAL A 1 398 ? 9.326 -2.399 -28.302 1.00 98.50 398 VAL A CA 1
ATOM 2908 C C . VAL A 1 398 ? 10.320 -1.996 -29.380 1.00 98.50 398 VAL A C 1
ATOM 2910 O O . VAL A 1 398 ? 10.897 -2.850 -30.057 1.00 98.50 398 VAL A O 1
ATOM 2913 N N . THR A 1 399 ? 10.553 -0.697 -29.515 1.00 98.62 399 THR A N 1
ATOM 2914 C CA . THR A 1 399 ? 11.562 -0.162 -30.429 1.00 98.62 399 THR A CA 1
ATOM 2915 C C . THR A 1 399 ? 12.881 -0.021 -29.687 1.00 98.62 399 THR A C 1
ATOM 2917 O O . THR A 1 399 ? 12.964 0.675 -28.671 1.00 98.62 399 THR A O 1
ATOM 2920 N N . VAL A 1 400 ? 13.922 -0.679 -30.198 1.00 98.38 400 VAL A N 1
ATOM 2921 C CA . VAL A 1 400 ? 15.275 -0.636 -29.638 1.00 98.38 400 VAL A CA 1
ATOM 2922 C C . VAL A 1 400 ? 16.285 -0.121 -30.654 1.00 98.38 400 VAL A C 1
ATOM 2924 O O . VAL A 1 400 ? 16.223 -0.431 -31.843 1.00 98.38 400 VAL A O 1
ATOM 2927 N N . TYR A 1 401 ? 17.261 0.637 -30.175 1.00 98.06 401 TYR A N 1
ATOM 2928 C CA . TYR A 1 401 ? 18.463 0.982 -30.914 1.00 98.06 401 TYR A CA 1
ATOM 2929 C C . TYR A 1 401 ? 19.585 0.010 -30.544 1.00 98.06 401 TYR A C 1
ATOM 2931 O O . TYR A 1 401 ? 19.976 -0.085 -29.379 1.00 98.06 401 TYR A O 1
ATOM 2939 N N . ARG A 1 402 ? 20.116 -0.695 -31.548 1.00 97.44 402 ARG A N 1
ATOM 2940 C CA . ARG A 1 402 ? 21.185 -1.688 -31.407 1.00 97.44 402 ARG A CA 1
ATOM 2941 C C . ARG A 1 402 ? 22.234 -1.462 -32.486 1.00 97.44 402 ARG A C 1
ATOM 2943 O O . ARG A 1 402 ? 21.946 -1.557 -33.675 1.00 97.44 402 ARG A O 1
ATOM 2950 N N . SER A 1 403 ? 23.467 -1.173 -32.073 1.00 92.06 403 SER A N 1
ATOM 2951 C CA . SER A 1 403 ? 24.630 -1.075 -32.974 1.00 92.06 403 SER A CA 1
ATOM 2952 C C . SER A 1 403 ? 24.445 -0.143 -34.187 1.00 92.06 403 SER A C 1
ATOM 2954 O O . SER A 1 403 ? 24.994 -0.408 -35.253 1.00 92.06 403 SER A O 1
ATOM 2956 N N . GLY A 1 404 ? 23.704 0.960 -34.037 1.00 92.38 404 GLY A N 1
ATOM 2957 C CA . GLY A 1 404 ? 23.462 1.913 -35.128 1.00 92.38 404 GLY A CA 1
ATOM 2958 C C . GLY A 1 404 ? 22.124 1.753 -35.843 1.00 92.38 404 GLY A C 1
ATOM 2959 O O . GLY A 1 404 ? 21.737 2.652 -36.587 1.00 92.38 404 GLY A O 1
ATOM 2960 N N . GLU A 1 405 ? 21.408 0.657 -35.606 1.00 95.19 405 GLU A N 1
ATOM 2961 C CA . GLU A 1 405 ? 20.145 0.343 -36.268 1.00 95.19 405 GLU A CA 1
ATOM 2962 C C . GLU A 1 405 ? 18.972 0.404 -35.289 1.00 95.19 405 GLU A C 1
ATOM 2964 O O . GLU A 1 405 ? 19.131 0.210 -34.085 1.00 95.19 405 GLU A O 1
ATOM 2969 N N . THR A 1 406 ? 17.783 0.688 -35.818 1.00 96.50 406 THR A N 1
ATOM 2970 C CA . THR A 1 406 ? 16.520 0.616 -35.076 1.00 96.50 406 THR A CA 1
ATOM 2971 C C . THR A 1 406 ? 15.834 -0.704 -35.399 1.00 96.50 406 THR A C 1
ATOM 2973 O O . THR A 1 406 ? 15.666 -1.038 -36.572 1.00 96.50 406 THR A O 1
ATOM 2976 N N . LEU A 1 407 ? 15.457 -1.446 -34.364 1.00 97.88 407 LEU A N 1
ATOM 2977 C CA . LEU A 1 407 ? 14.769 -2.727 -34.449 1.00 97.88 407 LEU A CA 1
ATOM 2978 C C . LEU A 1 407 ? 13.436 -2.624 -33.711 1.00 97.88 407 LEU A C 1
ATOM 2980 O O . LEU A 1 407 ? 13.368 -2.034 -32.637 1.00 97.88 407 LEU A O 1
ATOM 2984 N N . GLU A 1 408 ? 12.402 -3.243 -34.265 1.00 98.19 408 GLU A N 1
ATOM 2985 C CA . GLU A 1 408 ? 11.105 -3.409 -33.609 1.00 98.19 408 GLU A CA 1
ATOM 2986 C C . GLU A 1 408 ? 10.974 -4.862 -33.150 1.00 98.19 408 GLU A C 1
ATOM 2988 O O . GLU A 1 408 ? 11.121 -5.794 -33.946 1.00 98.19 408 GLU A O 1
ATOM 2993 N N . LEU A 1 409 ? 10.736 -5.058 -31.855 1.00 98.25 409 LEU A N 1
ATOM 2994 C CA . LEU A 1 409 ? 10.641 -6.364 -31.213 1.00 98.25 409 LEU A CA 1
ATOM 2995 C C . LEU A 1 409 ? 9.244 -6.530 -30.619 1.00 98.25 409 LEU A C 1
ATOM 2997 O O . LEU A 1 409 ? 8.779 -5.676 -29.872 1.00 98.25 409 LEU A O 1
ATOM 3001 N N . SER A 1 410 ? 8.569 -7.635 -30.929 1.00 98.06 410 SER A N 1
ATOM 3002 C CA . SER A 1 410 ? 7.290 -7.955 -30.293 1.00 98.06 410 SER A CA 1
ATOM 3003 C C . SER A 1 410 ? 7.554 -8.574 -28.922 1.00 98.06 410 SER A C 1
ATOM 3005 O O . SER A 1 410 ? 8.171 -9.636 -28.834 1.00 98.06 410 SER A O 1
ATOM 3007 N N . LEU A 1 411 ? 7.098 -7.908 -27.862 1.00 98.31 411 LEU A N 1
ATOM 3008 C CA . LEU A 1 411 ? 7.253 -8.344 -26.477 1.00 98.31 411 LEU A CA 1
ATOM 3009 C C . LEU A 1 411 ? 5.875 -8.584 -25.872 1.00 98.31 411 LEU A C 1
ATOM 3011 O O . LEU A 1 411 ? 5.000 -7.735 -25.983 1.00 98.31 411 LEU A O 1
ATOM 3015 N N . THR A 1 412 ? 5.683 -9.731 -25.227 1.00 98.00 412 THR A N 1
ATOM 3016 C CA . THR A 1 412 ? 4.491 -9.998 -24.411 1.00 98.00 412 THR A CA 1
ATOM 3017 C C . THR A 1 412 ? 4.896 -9.937 -22.953 1.00 98.00 412 THR A C 1
ATOM 3019 O O . THR A 1 412 ? 5.790 -10.682 -22.576 1.00 98.00 412 THR A O 1
ATOM 3022 N N . PHE A 1 413 ? 4.297 -9.047 -22.164 1.00 97.81 413 PHE A N 1
ATOM 3023 C CA . PHE A 1 413 ? 4.697 -8.854 -20.771 1.00 97.81 413 PHE A CA 1
ATOM 3024 C C . PHE A 1 413 ? 4.465 -10.113 -19.936 1.00 97.81 413 PHE A C 1
ATOM 3026 O O . PHE A 1 413 ? 3.390 -10.713 -19.993 1.00 97.81 413 PHE A O 1
ATOM 3033 N N . ASP A 1 414 ? 5.443 -10.455 -19.106 1.00 95.50 414 ASP A N 1
ATOM 3034 C CA . ASP A 1 414 ? 5.261 -11.447 -18.052 1.00 95.50 414 ASP A CA 1
ATOM 3035 C C . ASP A 1 414 ? 4.469 -10.844 -16.885 1.00 95.50 414 ASP A C 1
ATOM 3037 O O . ASP A 1 414 ? 4.204 -9.638 -16.831 1.00 95.50 414 ASP A O 1
ATOM 3041 N N . GLU A 1 415 ? 4.106 -11.683 -15.918 1.00 92.88 415 GLU A N 1
ATOM 3042 C CA . GLU A 1 415 ? 3.532 -11.234 -14.654 1.00 92.88 415 GLU A CA 1
ATOM 3043 C C . GLU A 1 415 ? 4.626 -10.982 -13.612 1.00 92.88 415 GLU A C 1
ATOM 3045 O O . GLU A 1 415 ? 5.502 -11.818 -13.387 1.00 92.88 415 GLU A O 1
ATOM 3050 N N . GLN A 1 416 ? 4.569 -9.823 -12.957 1.00 88.06 416 GLN A N 1
ATOM 3051 C CA . GLN A 1 416 ? 5.488 -9.468 -11.883 1.00 88.06 416 GLN A CA 1
ATOM 3052 C C . GLN A 1 416 ? 5.114 -10.224 -10.603 1.00 88.06 416 GLN A C 1
ATOM 3054 O O . GLN A 1 416 ? 4.169 -9.863 -9.910 1.00 88.06 416 GLN A O 1
ATOM 3059 N N . THR A 1 417 ? 5.892 -11.251 -10.273 1.00 86.06 417 THR A N 1
ATOM 3060 C CA . THR A 1 417 ? 5.750 -12.074 -9.062 1.00 86.06 417 THR A CA 1
ATOM 3061 C C . THR A 1 417 ? 6.640 -11.576 -7.918 1.00 86.06 417 THR A C 1
ATOM 3063 O O . THR A 1 417 ? 7.574 -10.794 -8.136 1.00 86.06 417 THR A O 1
ATOM 3066 N N . SER A 1 418 ? 6.431 -12.087 -6.698 1.00 73.12 418 SER A N 1
ATOM 3067 C CA . SER A 1 418 ? 7.265 -11.767 -5.525 1.00 73.12 418 SER A CA 1
ATOM 3068 C C . SER A 1 418 ? 8.757 -12.041 -5.770 1.00 73.12 418 SER A C 1
ATOM 3070 O O . SER A 1 418 ? 9.616 -11.276 -5.339 1.00 73.12 418 SER A O 1
ATOM 3072 N N . THR A 1 419 ? 9.087 -13.109 -6.507 1.00 71.69 419 THR A N 1
ATOM 3073 C CA . THR A 1 419 ? 10.479 -13.451 -6.841 1.00 71.69 419 THR A CA 1
ATOM 3074 C C . THR A 1 419 ? 11.095 -12.420 -7.783 1.00 71.69 419 THR A C 1
ATOM 3076 O O . THR A 1 419 ? 12.212 -11.966 -7.550 1.00 71.69 419 THR A O 1
ATOM 3079 N N . THR A 1 420 ? 10.358 -11.991 -8.808 1.00 68.94 420 THR A N 1
ATOM 3080 C CA . THR A 1 420 ? 10.848 -10.968 -9.748 1.00 68.94 420 THR A CA 1
ATOM 3081 C C . THR A 1 420 ? 10.970 -9.580 -9.110 1.00 68.94 420 THR A C 1
ATOM 3083 O O . THR A 1 420 ? 11.876 -8.833 -9.465 1.00 68.94 420 THR A O 1
ATOM 3086 N N . GLN A 1 421 ? 10.131 -9.247 -8.118 1.00 61.00 421 GLN A N 1
ATOM 3087 C CA . GLN A 1 421 ? 10.260 -8.006 -7.337 1.00 61.00 421 GLN A CA 1
ATOM 3088 C C . GLN A 1 421 ? 11.594 -7.950 -6.589 1.00 61.00 421 GLN A C 1
ATOM 3090 O O . GLN A 1 421 ? 12.341 -6.987 -6.736 1.00 61.00 421 GLN A O 1
ATOM 3095 N N . SER A 1 422 ? 11.942 -9.022 -5.869 1.00 60.84 422 SER A N 1
ATOM 3096 C CA . SER A 1 422 ? 13.197 -9.072 -5.107 1.00 60.84 422 SER A CA 1
ATOM 3097 C C . SER A 1 422 ? 14.455 -8.930 -5.976 1.00 60.84 422 SER A C 1
ATOM 3099 O O . SER A 1 422 ? 15.439 -8.343 -5.541 1.00 60.84 422 SER A O 1
ATOM 3101 N N . GLN A 1 423 ? 14.416 -9.396 -7.228 1.00 57.78 423 GLN A N 1
ATOM 3102 C CA . GLN A 1 423 ? 15.547 -9.290 -8.155 1.00 57.78 423 GLN A CA 1
ATOM 3103 C C . GLN A 1 423 ? 15.719 -7.890 -8.765 1.00 57.78 423 GLN A C 1
ATOM 3105 O O . GLN A 1 423 ? 16.818 -7.547 -9.197 1.00 57.78 423 GLN A O 1
ATOM 3110 N N . GLN A 1 424 ? 14.664 -7.068 -8.799 1.00 55.41 424 GLN A N 1
ATOM 3111 C CA . GLN A 1 424 ? 14.759 -5.671 -9.242 1.00 55.41 424 GLN A CA 1
ATOM 3112 C C . GLN A 1 424 ? 15.323 -4.739 -8.160 1.00 55.41 424 GLN A C 1
ATOM 3114 O O . GLN A 1 424 ? 15.869 -3.689 -8.497 1.00 55.41 424 GLN A O 1
ATOM 3119 N N . GLU A 1 425 ? 15.197 -5.116 -6.885 1.00 48.25 425 GLU A N 1
ATOM 3120 C CA . GLU A 1 425 ? 15.620 -4.313 -5.730 1.00 48.25 425 GLU A CA 1
ATOM 3121 C C . GLU A 1 425 ? 17.056 -4.598 -5.260 1.00 48.25 425 GLU A C 1
ATOM 3123 O O . GLU A 1 425 ? 17.608 -3.811 -4.489 1.00 48.25 425 GLU A O 1
ATOM 3128 N N . GLU A 1 426 ? 17.690 -5.677 -5.730 1.00 35.34 426 GLU A N 1
ATOM 3129 C CA . GLU A 1 426 ? 19.096 -5.980 -5.436 1.00 35.34 426 GLU A CA 1
ATOM 3130 C C . GLU A 1 426 ? 20.014 -4.873 -6.001 1.00 35.34 426 GLU A C 1
ATOM 3132 O O . GLU A 1 426 ? 20.101 -4.684 -7.223 1.00 35.34 426 GLU A O 1
ATOM 3137 N N . PRO A 1 427 ? 20.746 -4.127 -5.149 1.00 35.41 427 PRO A N 1
ATOM 3138 C CA . PRO A 1 427 ? 21.811 -3.258 -5.617 1.00 35.41 427 PRO A CA 1
ATOM 3139 C C . PRO A 1 427 ? 22.880 -4.133 -6.268 1.00 35.41 427 PRO A C 1
ATOM 3141 O O . PRO A 1 427 ? 23.317 -5.117 -5.675 1.00 35.41 427 PRO A O 1
ATOM 3144 N N . SER A 1 428 ? 23.355 -3.753 -7.454 1.00 33.62 428 SER A N 1
ATOM 3145 C CA . SER A 1 428 ? 24.527 -4.386 -8.059 1.00 33.62 428 SER A CA 1
ATOM 3146 C C . SER A 1 428 ? 25.675 -4.398 -7.042 1.00 33.62 428 SER A C 1
ATOM 3148 O O . SER A 1 428 ? 26.181 -3.328 -6.683 1.00 33.62 428 SER A O 1
ATOM 3150 N N . ASP A 1 429 ? 26.057 -5.589 -6.573 1.00 27.70 429 ASP A N 1
ATOM 3151 C CA . ASP A 1 429 ? 27.198 -5.798 -5.683 1.00 27.70 429 ASP A CA 1
ATOM 3152 C C . ASP A 1 429 ? 28.405 -5.046 -6.270 1.00 27.70 429 ASP A C 1
ATOM 3154 O O . ASP A 1 429 ? 28.768 -5.293 -7.431 1.00 27.70 429 ASP A O 1
ATOM 3158 N N . PRO A 1 430 ? 29.003 -4.065 -5.564 1.00 33.59 430 PRO A N 1
ATOM 3159 C CA . PRO A 1 430 ? 30.204 -3.428 -6.064 1.00 33.59 430 PRO A CA 1
ATOM 3160 C C . PRO A 1 430 ? 31.261 -4.521 -6.180 1.00 33.59 430 PRO A C 1
ATOM 3162 O O . PRO A 1 430 ? 31.718 -5.055 -5.171 1.00 33.59 430 PRO A O 1
ATOM 3165 N N . ALA A 1 431 ? 31.622 -4.851 -7.426 1.00 30.67 431 ALA A N 1
ATOM 3166 C CA . ALA A 1 431 ? 32.614 -5.864 -7.758 1.00 30.67 431 ALA A CA 1
ATOM 3167 C C . ALA A 1 431 ? 33.768 -5.844 -6.739 1.00 30.67 431 ALA A C 1
ATOM 3169 O O . ALA A 1 431 ? 34.276 -4.757 -6.431 1.00 30.67 431 ALA A O 1
ATOM 3170 N N . PRO A 1 432 ? 34.189 -7.006 -6.201 1.00 31.44 432 PRO A N 1
ATOM 3171 C CA . PRO A 1 432 ? 35.126 -7.055 -5.092 1.00 31.44 432 PRO A CA 1
ATOM 3172 C C . PRO A 1 432 ? 36.372 -6.248 -5.443 1.00 31.44 432 PRO A C 1
ATOM 3174 O O . PRO A 1 432 ? 37.103 -6.584 -6.378 1.00 31.44 432 PRO A O 1
ATOM 3177 N N . GLN A 1 433 ? 36.605 -5.167 -4.691 1.00 32.41 433 GLN A N 1
ATOM 3178 C CA . GLN A 1 433 ? 37.831 -4.388 -4.783 1.00 32.41 433 GLN A CA 1
ATOM 3179 C C . GLN A 1 433 ? 39.001 -5.331 -4.510 1.00 32.41 433 GLN A C 1
ATOM 3181 O O . GLN A 1 433 ? 39.317 -5.651 -3.363 1.00 32.41 433 GLN A O 1
ATOM 3186 N N . GLN A 1 434 ? 39.662 -5.780 -5.578 1.00 30.73 434 GLN A N 1
ATOM 3187 C CA . GLN A 1 434 ? 40.977 -6.380 -5.469 1.00 30.73 434 GLN A CA 1
ATOM 3188 C C . GLN A 1 434 ? 41.903 -5.319 -4.882 1.00 30.73 434 GLN A C 1
ATOM 3190 O O . GLN A 1 434 ? 42.341 -4.390 -5.560 1.00 30.73 434 GLN A O 1
ATOM 3195 N N . THR A 1 435 ? 42.222 -5.467 -3.601 1.00 36.47 435 THR A N 1
ATOM 3196 C CA . THR A 1 435 ? 43.360 -4.811 -2.968 1.00 36.47 435 THR A CA 1
ATOM 3197 C C . THR A 1 435 ? 44.641 -5.356 -3.601 1.00 36.47 435 THR A C 1
ATOM 3199 O O . THR A 1 435 ? 45.281 -6.267 -3.077 1.00 36.47 435 THR A O 1
ATOM 3202 N N . GLY A 1 436 ? 44.989 -4.822 -4.770 1.00 30.78 436 GLY A N 1
ATOM 3203 C CA . GLY A 1 436 ? 46.258 -5.028 -5.451 1.00 30.78 436 GLY A CA 1
ATOM 3204 C C . GLY A 1 436 ? 47.232 -3.926 -5.057 1.00 30.78 436 GLY A C 1
ATOM 3205 O O . GLY A 1 436 ? 47.030 -2.756 -5.371 1.00 30.78 436 GLY A O 1
ATOM 3206 N N . SER A 1 437 ? 48.281 -4.309 -4.335 1.00 29.27 437 SER A N 1
ATOM 3207 C CA . SER A 1 437 ? 49.413 -3.459 -3.975 1.00 29.27 437 SER A CA 1
ATOM 3208 C C . SER A 1 437 ? 49.966 -2.718 -5.199 1.00 29.27 437 SER A C 1
ATOM 3210 O O . SER A 1 437 ? 50.276 -3.324 -6.223 1.00 29.27 437 SER A O 1
ATOM 3212 N N . VAL A 1 438 ? 50.097 -1.397 -5.067 1.00 33.78 438 VAL A N 1
ATOM 3213 C CA . VAL A 1 438 ? 50.713 -0.505 -6.049 1.00 33.78 438 VAL A CA 1
ATOM 3214 C C . VAL A 1 438 ? 52.159 -0.936 -6.295 1.00 33.78 438 VAL A C 1
ATOM 3216 O O . VAL A 1 438 ? 53.006 -0.811 -5.411 1.00 33.78 438 VAL A O 1
ATOM 3219 N N . ASN A 1 439 ? 52.465 -1.362 -7.520 1.00 30.95 439 ASN A N 1
ATOM 3220 C CA . ASN A 1 439 ? 53.810 -1.221 -8.060 1.00 30.95 439 ASN A CA 1
ATOM 3221 C C . ASN A 1 439 ? 53.749 -0.842 -9.543 1.00 30.95 439 ASN A C 1
ATOM 3223 O O . ASN A 1 439 ? 52.938 -1.366 -10.302 1.00 30.95 439 ASN A O 1
ATOM 3227 N N . GLY A 1 440 ? 54.546 0.161 -9.900 1.00 38.12 440 GLY A N 1
ATOM 3228 C CA . GLY A 1 440 ? 54.340 1.011 -11.066 1.00 38.12 440 GLY A CA 1
ATOM 3229 C C . GLY A 1 440 ? 54.574 0.358 -12.428 1.00 38.12 440 GLY A C 1
ATOM 3230 O O . GLY A 1 440 ? 55.445 -0.488 -12.605 1.00 38.12 440 GLY A O 1
ATOM 3231 N N . GLY A 1 441 ? 53.838 0.869 -13.413 1.00 29.81 441 GLY A N 1
ATOM 3232 C CA . GLY A 1 441 ? 54.078 0.657 -14.835 1.00 29.81 441 GLY A CA 1
ATOM 3233 C C . GLY A 1 441 ? 52.967 1.304 -15.657 1.00 29.81 441 GLY A C 1
ATOM 3234 O O . GLY A 1 441 ? 51.822 0.879 -15.579 1.00 29.81 441 GLY A O 1
ATOM 3235 N N . GLN A 1 442 ? 53.293 2.354 -16.415 1.00 42.88 442 GLN A N 1
ATOM 3236 C CA . GLN A 1 442 ? 52.401 2.934 -17.423 1.00 42.88 442 GLN A CA 1
ATOM 3237 C C . GLN A 1 442 ? 52.018 1.860 -18.450 1.00 42.88 442 GLN A C 1
ATOM 3239 O O . GLN A 1 442 ? 52.869 1.413 -19.215 1.00 42.88 442 GLN A O 1
ATOM 3244 N N . GLY A 1 443 ? 50.742 1.479 -18.474 1.00 30.00 443 GLY A N 1
ATOM 3245 C CA . GLY A 1 443 ? 50.136 0.644 -19.506 1.00 30.00 443 GLY A CA 1
ATOM 3246 C C . GLY A 1 443 ? 48.860 1.315 -19.996 1.00 30.00 443 GLY A C 1
ATOM 3247 O O . GLY A 1 443 ? 47.975 1.618 -19.201 1.00 30.00 443 GLY A O 1
ATOM 3248 N N . TYR A 1 444 ? 48.813 1.614 -21.291 1.00 33.16 444 TYR A N 1
ATOM 3249 C CA . TYR A 1 444 ? 47.632 2.114 -21.991 1.00 33.16 444 TYR A CA 1
ATOM 3250 C C . TYR A 1 444 ? 46.504 1.078 -21.863 1.00 33.16 444 TYR A C 1
ATOM 3252 O O . TYR A 1 444 ? 46.737 -0.102 -22.115 1.00 33.16 444 TYR A O 1
ATOM 3260 N N . PHE A 1 445 ? 45.312 1.514 -21.453 1.00 38.97 445 PHE A N 1
ATOM 3261 C CA . PHE A 1 445 ? 44.113 0.678 -21.430 1.00 38.97 445 PHE A CA 1
ATOM 3262 C C . PHE A 1 445 ? 43.567 0.586 -22.857 1.00 38.97 445 PHE A C 1
ATOM 3264 O O . PHE A 1 445 ? 43.207 1.612 -23.438 1.00 38.97 445 PHE A O 1
ATOM 3271 N N . ASP A 1 446 ? 43.565 -0.621 -23.418 1.00 39.31 446 ASP A N 1
ATOM 3272 C CA . ASP A 1 446 ? 42.994 -0.915 -24.728 1.00 39.31 446 ASP A CA 1
ATOM 3273 C C . ASP A 1 446 ? 41.572 -1.489 -24.535 1.00 39.31 446 ASP A C 1
ATOM 3275 O O . ASP A 1 446 ? 41.434 -2.582 -23.984 1.00 39.31 446 ASP A O 1
ATOM 3279 N N . PRO A 1 447 ? 40.496 -0.770 -24.913 1.00 35.28 447 PRO A N 1
ATOM 3280 C CA . PRO A 1 447 ? 39.114 -1.184 -24.644 1.00 35.28 447 PRO A CA 1
ATOM 3281 C C . PRO A 1 447 ? 38.626 -2.391 -25.468 1.00 35.28 447 PRO A C 1
ATOM 3283 O O . PRO A 1 447 ? 37.476 -2.802 -25.317 1.00 35.28 447 PRO A O 1
ATOM 3286 N N . TRP A 1 448 ? 39.454 -2.938 -26.363 1.00 36.03 448 TRP A N 1
ATOM 3287 C CA . TRP A 1 448 ? 39.041 -3.938 -27.355 1.00 36.03 448 TRP A CA 1
ATOM 3288 C C . TRP A 1 448 ? 39.136 -5.404 -26.895 1.00 36.03 448 TRP A C 1
ATOM 3290 O O . TRP A 1 448 ? 38.582 -6.272 -27.567 1.00 36.03 448 TRP A O 1
ATOM 3300 N N . ASP A 1 449 ? 39.731 -5.696 -25.734 1.00 37.81 449 ASP A N 1
ATOM 3301 C CA . ASP A 1 449 ? 39.897 -7.078 -25.237 1.00 37.81 449 ASP A CA 1
ATOM 3302 C C . ASP A 1 449 ? 38.632 -7.685 -24.587 1.00 37.81 449 ASP A C 1
ATOM 3304 O O . ASP A 1 449 ? 38.632 -8.858 -24.221 1.00 37.81 449 ASP A O 1
ATOM 3308 N N . TYR A 1 450 ? 37.534 -6.927 -24.458 1.00 38.00 450 TYR A N 1
ATOM 3309 C CA . TYR A 1 450 ? 36.292 -7.406 -23.824 1.00 38.00 450 TYR A CA 1
ATOM 3310 C C . TYR A 1 450 ? 35.206 -7.865 -24.817 1.00 38.00 450 TYR A C 1
ATOM 3312 O O . TYR A 1 450 ? 34.232 -8.490 -24.412 1.00 38.00 450 TYR A O 1
ATOM 3320 N N . PHE A 1 451 ? 35.346 -7.572 -26.116 1.00 34.53 451 PHE A N 1
ATOM 3321 C CA . PHE A 1 451 ? 34.265 -7.774 -27.098 1.00 34.53 451 PHE A CA 1
ATOM 3322 C C . PHE A 1 451 ? 34.395 -9.021 -27.985 1.00 34.53 451 PHE A C 1
ATOM 3324 O O . PHE A 1 451 ? 33.456 -9.338 -28.712 1.00 34.53 451 PHE A O 1
ATOM 3331 N N . PHE A 1 452 ? 35.506 -9.758 -27.919 1.00 37.44 452 PHE A N 1
ATOM 3332 C CA . PHE A 1 452 ? 35.662 -11.030 -28.634 1.00 37.44 452 PHE A CA 1
ATOM 3333 C C . PHE A 1 452 ? 36.290 -12.097 -27.732 1.00 37.44 452 PHE A C 1
ATOM 3335 O O . PHE A 1 452 ? 37.456 -12.461 -27.891 1.00 37.44 452 PHE A O 1
ATOM 3342 N N . GLY A 1 453 ? 35.485 -12.582 -26.786 1.00 40.25 453 GLY A N 1
ATOM 3343 C CA . GLY A 1 453 ? 35.643 -13.879 -26.128 1.00 40.25 453 GLY A CA 1
ATOM 3344 C C . GLY A 1 453 ? 34.427 -14.735 -26.420 1.00 40.25 453 GLY A C 1
ATOM 3345 O O . GLY A 1 453 ? 33.342 -14.326 -25.957 1.00 40.25 453 GLY A O 1
#